Protein AF-0000000082343913 (afdb_homodimer)

pLDDT: mean 94.75, std 7.75, range [47.0, 98.94]

Sequence (534 aa):
MFIPPVHAETETAALLQFIHENSLGMLITGVKSSSHNFLQCTHAPFILDAASEPDTSDSPGRLRAHIAKQNPQVKGIIEALEQENSTGNVTQLDDEVLVVFNGKHDHYVTPKYYIETKPDTGKVVPTWNYSAVQVYGKLSLYYDSRTPEAAEFLAQQLHDLSQHTERSIMGYTGGDRAQPWKVADAPEKYIELMQRNIVGIEIRIDKIEGKHKMSQEMKTGDREGVVKGFERLGGETATAISALVKERGILHDEQKRRKKDEKDDKAMFIPPVHAETETAALLQFIHENSLGMLITGVKSSSHNFLQCTHAPFILDAASEPDTSDSPGRLRAHIAKQNPQVKGIIEALEQENSTGNVTQLDDEVLVVFNGKHDHYVTPKYYIETKPDTGKVVPTWNYSAVQVYGKLSLYYDSRTPEAAEFLAQQLHDLSQHTERSIMGYTGGDRAQPWKVADAPEKYIELMQRNIVGIEIRIDKIEGKHKMSQEMKTGDREGVVKGFERLGGETATAISALVKERGILHDEQKRRKKDEKDDKA

Structure (mmCIF, N/CA/C/O backbone):
data_AF-0000000082343913-model_v1
#
loop_
_entity.id
_entity.type
_entity.pdbx_description
1 polymer 'Transcriptional regulator'
#
loop_
_atom_site.group_PDB
_atom_site.id
_atom_site.type_symbol
_atom_site.label_atom_id
_atom_site.label_alt_id
_atom_site.label_comp_id
_atom_site.label_asym_id
_atom_site.label_entity_id
_atom_site.label_seq_id
_atom_site.pdbx_PDB_ins_code
_atom_site.Cartn_x
_atom_site.Cartn_y
_atom_site.Cartn_z
_atom_site.occupancy
_atom_site.B_iso_or_equiv
_atom_site.auth_seq_id
_atom_site.auth_comp_id
_atom_site.auth_asym_id
_atom_site.auth_atom_id
_atom_site.pdbx_PDB_model_num
ATOM 1 N N . MET A 1 1 ? 9.305 -8.836 2.453 1 92.5 1 MET A N 1
ATOM 2 C CA . MET A 1 1 ? 9.039 -8.914 1.02 1 92.5 1 MET A CA 1
ATOM 3 C C . MET A 1 1 ? 9.977 -9.914 0.346 1 92.5 1 MET A C 1
ATOM 5 O O . MET A 1 1 ? 11.164 -9.977 0.67 1 92.5 1 MET A O 1
ATOM 9 N N . PHE A 1 2 ? 9.469 -10.766 -0.495 1 95.75 2 PHE A N 1
ATOM 10 C CA . PHE A 1 2 ? 10.289 -11.656 -1.314 1 95.75 2 PHE A CA 1
ATOM 11 C C . PHE A 1 2 ? 10.875 -10.898 -2.502 1 95.75 2 PHE A C 1
ATOM 13 O O . PHE A 1 2 ? 10.148 -10.484 -3.402 1 95.75 2 PHE A O 1
ATOM 20 N N . ILE A 1 3 ? 12.258 -10.781 -2.48 1 97.5 3 ILE A N 1
ATOM 21 C CA . ILE A 1 3 ? 12.898 -10 -3.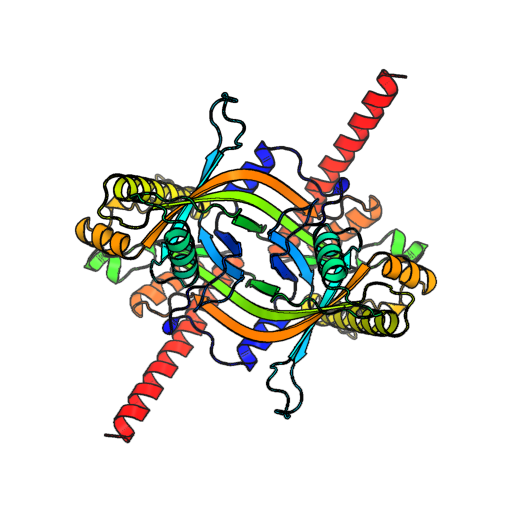539 1 97.5 3 ILE A CA 1
ATOM 22 C C . ILE A 1 3 ? 13.938 -10.859 -4.254 1 97.5 3 ILE A C 1
ATOM 24 O O . ILE A 1 3 ? 15.117 -10.852 -3.887 1 97.5 3 ILE A O 1
ATOM 28 N N . PRO A 1 4 ? 13.523 -11.523 -5.316 1 96.31 4 PRO A N 1
ATOM 29 C CA . PRO A 1 4 ? 14.555 -12.148 -6.145 1 96.31 4 PRO A CA 1
ATOM 30 C C . PRO A 1 4 ? 15.602 -11.148 -6.645 1 96.31 4 PRO A C 1
ATOM 32 O O . PRO A 1 4 ? 15.266 -9.992 -6.918 1 96.31 4 PRO A O 1
ATOM 35 N N . PRO A 1 5 ? 16.844 -11.578 -6.824 1 95.12 5 PRO A N 1
ATOM 36 C CA . PRO A 1 5 ? 17.891 -10.648 -7.242 1 95.12 5 PRO A CA 1
ATOM 37 C C . PRO A 1 5 ? 17.531 -9.875 -8.508 1 95.12 5 PRO A C 1
ATOM 39 O O . PRO A 1 5 ? 17.844 -8.68 -8.609 1 95.12 5 PRO A O 1
ATOM 42 N N . VAL A 1 6 ? 16.844 -10.477 -9.391 1 95.69 6 VAL A N 1
ATOM 43 C CA . VAL A 1 6 ? 16.516 -9.875 -10.68 1 95.69 6 VAL A CA 1
ATOM 44 C C . VAL A 1 6 ? 15.57 -8.695 -10.477 1 95.69 6 VAL A C 1
ATOM 46 O O . VAL A 1 6 ? 15.516 -7.785 -11.312 1 95.69 6 VAL A O 1
ATOM 49 N N . HIS A 1 7 ? 14.852 -8.656 -9.391 1 97.38 7 HIS A N 1
ATOM 50 C CA . HIS A 1 7 ? 13.867 -7.613 -9.125 1 97.38 7 HIS A CA 1
ATOM 51 C C . HIS A 1 7 ? 14.383 -6.621 -8.086 1 97.38 7 HIS A C 1
ATOM 53 O O . HIS A 1 7 ? 13.711 -5.629 -7.793 1 97.38 7 HIS A O 1
ATOM 59 N N . ALA A 1 8 ? 15.562 -6.848 -7.504 1 97.19 8 ALA A N 1
ATOM 60 C CA . ALA A 1 8 ? 16.094 -6.035 -6.41 1 97.19 8 ALA A CA 1
ATOM 61 C C . ALA A 1 8 ? 16.594 -4.691 -6.918 1 97.19 8 ALA A C 1
ATOM 63 O O . ALA A 1 8 ? 17.297 -4.629 -7.938 1 97.19 8 ALA A O 1
ATOM 64 N N . GLU A 1 9 ? 16.203 -3.641 -6.301 1 96.56 9 GLU A N 1
ATOM 65 C CA . GLU A 1 9 ? 16.875 -2.355 -6.465 1 96.56 9 GLU A CA 1
ATOM 66 C C . GLU A 1 9 ? 18.016 -2.199 -5.473 1 96.56 9 GLU A C 1
ATOM 68 O O . GLU A 1 9 ? 17.781 -2.041 -4.27 1 96.56 9 GLU A O 1
ATOM 73 N N . THR A 1 10 ? 19.219 -2.131 -5.977 1 91.94 10 THR A N 1
ATOM 74 C CA . THR A 1 10 ? 20.359 -2.18 -5.078 1 91.94 10 THR A CA 1
ATOM 75 C C . THR A 1 10 ? 21.031 -0.813 -4.984 1 91.94 10 THR A C 1
ATOM 77 O O . THR A 1 10 ? 21.953 -0.622 -4.184 1 91.94 10 THR A O 1
ATOM 80 N N . GLU A 1 11 ? 20.578 0.116 -5.793 1 92.31 11 GLU A N 1
ATOM 81 C CA . GLU A 1 11 ? 21.172 1.451 -5.762 1 92.31 11 GLU A CA 1
ATOM 82 C C . GLU A 1 11 ? 20.484 2.33 -4.719 1 92.31 11 GLU A C 1
ATOM 84 O O . GLU A 1 11 ? 19.312 2.674 -4.863 1 92.31 11 GLU A O 1
ATOM 89 N N . THR A 1 12 ? 21.25 2.775 -3.75 1 91.75 12 THR A N 1
ATOM 90 C CA . THR A 1 12 ? 20.703 3.576 -2.654 1 91.75 12 THR A CA 1
ATOM 91 C C . THR A 1 12 ? 20.031 4.84 -3.186 1 91.75 12 THR A C 1
ATOM 93 O O . THR A 1 12 ? 18.938 5.203 -2.748 1 91.75 12 THR A O 1
ATOM 96 N N . ALA A 1 13 ? 20.688 5.484 -4.148 1 92.88 13 ALA A N 1
ATOM 97 C CA . ALA A 1 13 ? 20.141 6.723 -4.707 1 92.88 13 ALA A CA 1
ATOM 98 C C . ALA A 1 13 ? 18.766 6.484 -5.328 1 92.88 13 ALA A C 1
ATOM 100 O O . ALA A 1 13 ? 17.875 7.316 -5.195 1 92.88 13 ALA A O 1
ATOM 101 N N . ALA A 1 14 ? 18.625 5.34 -5.996 1 95.06 14 ALA A N 1
ATOM 102 C CA . ALA A 1 14 ? 17.344 5 -6.625 1 95.06 14 ALA A CA 1
ATOM 103 C C . ALA A 1 14 ? 16.266 4.734 -5.578 1 95.06 14 ALA A C 1
ATOM 105 O O . ALA A 1 14 ? 15.109 5.102 -5.77 1 95.06 14 ALA A O 1
ATOM 106 N N . LEU A 1 15 ? 16.703 4.125 -4.484 1 96.62 15 LEU A N 1
ATOM 107 C CA . LEU A 1 15 ? 15.773 3.859 -3.393 1 96.62 15 LEU A CA 1
ATOM 108 C C . LEU A 1 15 ? 15.281 5.16 -2.771 1 96.62 15 LEU A C 1
ATOM 110 O O . LEU A 1 15 ? 14.078 5.328 -2.539 1 96.62 15 LEU A O 1
ATOM 114 N N . LEU A 1 16 ? 16.141 6.047 -2.52 1 95 16 LEU A N 1
ATOM 115 C CA . LEU A 1 16 ? 15.797 7.324 -1.908 1 95 16 LEU A CA 1
ATOM 116 C C . LEU A 1 16 ? 14.93 8.156 -2.842 1 95 16 LEU A C 1
ATOM 118 O O . LEU A 1 16 ? 13.961 8.789 -2.4 1 95 16 LEU A O 1
ATOM 122 N N . GLN A 1 17 ? 15.258 8.141 -4.141 1 96.06 17 GLN A N 1
ATOM 123 C CA . GLN A 1 17 ? 14.461 8.859 -5.129 1 96.06 17 GLN A CA 1
ATOM 124 C C . GLN A 1 17 ? 13.047 8.297 -5.207 1 96.06 17 GLN A C 1
ATOM 126 O O . GLN A 1 17 ? 12.078 9.047 -5.367 1 96.06 17 GLN A O 1
ATOM 131 N N . PHE A 1 18 ? 12.969 7 -5.125 1 97.75 18 PHE A N 1
ATOM 132 C CA . PHE A 1 18 ? 11.664 6.34 -5.129 1 97.75 18 PHE A CA 1
ATOM 133 C C . PHE A 1 18 ? 10.797 6.855 -3.986 1 97.75 18 PHE A C 1
ATOM 135 O O . PHE A 1 18 ? 9.625 7.184 -4.191 1 97.75 18 PHE A O 1
ATOM 142 N N . ILE A 1 19 ? 11.32 6.957 -2.775 1 97.81 19 ILE A N 1
ATOM 143 C CA . ILE A 1 19 ? 10.594 7.43 -1.604 1 97.81 19 ILE A CA 1
ATOM 144 C C . ILE A 1 19 ? 10.172 8.883 -1.812 1 97.81 19 ILE A C 1
ATOM 146 O O . ILE A 1 19 ? 9.039 9.258 -1.513 1 97.81 19 ILE A O 1
ATOM 150 N N . HIS A 1 20 ? 11.07 9.633 -2.379 1 96.69 20 HIS A N 1
ATOM 151 C CA . HIS A 1 20 ? 10.797 11.047 -2.641 1 96.69 20 HIS A CA 1
ATOM 152 C C . HIS A 1 20 ? 9.609 11.203 -3.584 1 96.69 20 HIS A C 1
ATOM 154 O O . HIS A 1 20 ? 8.789 12.109 -3.404 1 96.69 20 HIS A O 1
ATOM 160 N N . GLU A 1 21 ? 9.508 10.32 -4.523 1 97 21 GLU A N 1
ATOM 161 C CA . GLU A 1 21 ? 8.477 10.414 -5.551 1 97 21 GLU A CA 1
ATOM 162 C C . GLU A 1 21 ? 7.168 9.789 -5.078 1 97 21 GLU A C 1
ATOM 164 O O . GLU A 1 21 ? 6.113 10.023 -5.676 1 97 21 GLU A O 1
ATOM 169 N N . ASN A 1 22 ? 7.238 8.945 -4.113 1 97.62 22 ASN A N 1
ATOM 170 C CA . ASN A 1 22 ? 6.086 8.258 -3.547 1 97.62 22 ASN A CA 1
ATOM 171 C C . ASN A 1 22 ? 5.965 8.5 -2.045 1 97.62 22 ASN A C 1
ATOM 173 O O . ASN A 1 22 ? 6.055 7.562 -1.251 1 97.62 22 ASN A O 1
ATOM 177 N N . SER A 1 23 ? 5.543 9.695 -1.65 1 97.44 23 SER A N 1
ATOM 178 C CA . SER A 1 23 ? 5.754 10.172 -0.288 1 97.44 23 SER A CA 1
ATOM 179 C C . SER A 1 23 ? 4.648 9.688 0.646 1 97.44 23 SER A C 1
ATOM 181 O O . SER A 1 23 ? 4.789 9.758 1.869 1 97.44 23 SER A O 1
ATOM 183 N N . LEU A 1 24 ? 3.451 9.32 0.045 1 98.69 24 LEU A N 1
ATOM 184 C CA . LEU A 1 24 ? 2.416 8.75 0.904 1 98.69 24 LEU A CA 1
ATOM 185 C C . LEU A 1 24 ? 2.783 7.336 1.335 1 98.69 24 LEU A C 1
ATOM 187 O O . LEU A 1 24 ? 2.451 6.367 0.646 1 98.69 24 LEU A O 1
ATOM 191 N N . GLY A 1 25 ? 3.416 7.223 2.502 1 98.75 25 GLY A N 1
ATOM 192 C CA . GLY A 1 25 ? 3.84 5.934 3.029 1 98.75 25 GLY A CA 1
ATOM 193 C C . GLY A 1 25 ? 2.818 5.305 3.957 1 98.75 25 GLY A C 1
ATOM 194 O O . GLY A 1 25 ? 1.794 5.914 4.266 1 98.75 25 GLY A O 1
ATOM 195 N N . MET A 1 26 ? 3.051 4.066 4.305 1 98.88 26 MET A N 1
ATOM 196 C CA . MET A 1 26 ? 2.254 3.34 5.289 1 98.88 26 MET A CA 1
ATOM 197 C C . MET A 1 26 ? 3.104 2.941 6.492 1 98.88 26 MET A C 1
ATOM 199 O O . MET A 1 26 ? 4.004 2.107 6.375 1 98.88 26 MET A O 1
ATOM 203 N N . LEU A 1 27 ? 2.824 3.572 7.59 1 98.94 27 LEU A N 1
ATOM 204 C CA . LEU A 1 27 ? 3.498 3.229 8.836 1 98.94 27 LEU A CA 1
ATOM 205 C C . LEU A 1 27 ? 2.869 1.994 9.477 1 98.94 27 LEU A C 1
ATOM 207 O O . LEU A 1 27 ? 1.675 1.986 9.773 1 98.94 27 LEU A O 1
ATOM 211 N N . ILE A 1 28 ? 3.678 0.964 9.68 1 98.88 28 ILE A N 1
ATOM 212 C CA . ILE A 1 28 ? 3.205 -0.295 10.242 1 98.88 28 ILE A CA 1
ATOM 213 C C . ILE A 1 28 ? 3.902 -0.557 11.57 1 98.88 28 ILE A C 1
ATOM 215 O O . ILE A 1 28 ? 5.129 -0.449 11.672 1 98.88 28 ILE A O 1
ATOM 219 N N . THR A 1 29 ? 3.133 -0.852 12.602 1 98.38 29 THR A N 1
ATOM 220 C CA . THR A 1 29 ? 3.66 -1.23 13.906 1 98.38 29 THR A CA 1
ATOM 221 C C . THR A 1 29 ? 3.014 -2.523 14.398 1 98.38 29 THR A C 1
ATOM 223 O O . THR A 1 29 ? 1.892 -2.85 14.008 1 98.38 29 THR A O 1
ATOM 226 N N . GLY A 1 30 ? 3.742 -3.352 15.094 1 97.06 30 GLY A N 1
ATOM 227 C CA . GLY A 1 30 ? 3.25 -4.465 15.883 1 97.06 30 GLY A CA 1
ATOM 228 C C . GLY A 1 30 ? 3.447 -4.273 17.375 1 97.06 30 GLY A C 1
ATOM 229 O O . GLY A 1 30 ? 4.426 -4.758 17.938 1 97.06 30 GLY A O 1
ATOM 230 N N . VAL A 1 31 ? 2.471 -3.543 17.953 1 94.88 31 VAL A N 1
ATOM 231 C CA . VAL A 1 31 ? 2.58 -3.201 19.375 1 94.88 31 VAL A CA 1
ATOM 232 C C . VAL A 1 31 ? 1.372 -3.744 20.125 1 94.88 31 VAL A C 1
ATOM 234 O O . VAL A 1 31 ? 0.226 -3.494 19.75 1 94.88 31 VAL A O 1
ATOM 237 N N . LYS A 1 32 ? 1.669 -4.504 21.219 1 91.25 32 LYS A N 1
ATOM 238 C CA . LYS A 1 32 ? 0.567 -5.012 22.031 1 91.25 32 LYS A CA 1
ATOM 239 C C . LYS A 1 32 ? -0.164 -3.877 22.734 1 91.25 32 LYS A C 1
ATOM 241 O O . LYS A 1 32 ? 0.465 -2.938 23.234 1 91.25 32 LYS A O 1
ATOM 246 N N . SER A 1 33 ? -1.427 -3.934 22.656 1 92.38 33 SER A N 1
ATOM 247 C CA . SER A 1 33 ? -2.299 -2.936 23.266 1 92.38 33 SER A CA 1
ATOM 248 C C . SER A 1 33 ? -3.551 -3.58 23.844 1 92.38 33 SER A C 1
ATOM 250 O O . SER A 1 33 ? -4.062 -4.559 23.312 1 92.38 33 SER A O 1
ATOM 252 N N . SER A 1 34 ? -4.074 -2.998 24.984 1 91.19 34 SER A N 1
ATOM 253 C CA . SER A 1 34 ? -5.281 -3.51 25.625 1 91.19 34 SER A CA 1
ATOM 254 C C . SER A 1 34 ? -6.535 -3.068 24.875 1 91.19 34 SER A C 1
ATOM 256 O O . SER A 1 34 ? -7.602 -3.662 25.031 1 91.19 34 SER A O 1
ATOM 258 N N . SER A 1 35 ? -6.438 -2.098 24 1 91.12 35 SER A N 1
ATOM 259 C CA . SER A 1 35 ? -7.652 -1.483 23.469 1 91.12 35 SER A CA 1
ATOM 260 C C . SER A 1 35 ? -7.617 -1.424 21.953 1 91.12 35 SER A C 1
ATOM 262 O O . SER A 1 35 ? -8.609 -1.068 21.312 1 91.12 35 SER A O 1
ATOM 264 N N . HIS A 1 36 ? -6.473 -1.763 21.375 1 92.19 36 HIS A N 1
ATOM 265 C CA . HIS A 1 36 ? -6.352 -1.651 19.922 1 92.19 36 HIS A CA 1
ATOM 266 C C . HIS A 1 36 ? -5.727 -2.906 19.328 1 92.19 36 HIS A C 1
ATOM 268 O O . HIS A 1 36 ? -5.125 -3.707 20.031 1 92.19 36 HIS A O 1
ATOM 274 N N . ASN A 1 37 ? -5.93 -3.033 18.031 1 94.81 37 ASN A N 1
ATOM 275 C CA . ASN A 1 37 ? -5.34 -4.176 17.344 1 94.81 37 ASN A CA 1
ATOM 276 C C . ASN A 1 37 ? -3.818 -4.18 17.469 1 94.81 37 ASN A C 1
ATOM 278 O O . ASN A 1 37 ? -3.191 -3.119 17.516 1 94.81 37 ASN A O 1
ATOM 282 N N . PHE A 1 38 ? -3.283 -5.359 17.484 1 95.81 38 PHE A N 1
ATOM 283 C CA . PHE A 1 38 ? -1.845 -5.578 17.594 1 95.81 38 PHE A CA 1
ATOM 284 C C . PHE A 1 38 ? -1.117 -4.961 16.406 1 95.81 38 PHE A C 1
ATOM 286 O O . PHE A 1 38 ? -0.152 -4.215 16.578 1 95.81 38 PHE A O 1
ATOM 293 N N . LEU A 1 39 ? -1.584 -5.316 15.219 1 98.12 39 LEU A N 1
ATOM 294 C CA . LEU A 1 39 ? -1.046 -4.711 14.008 1 98.12 39 LEU A CA 1
ATOM 295 C C . LEU A 1 39 ? -1.814 -3.443 13.641 1 98.12 39 LEU A C 1
ATOM 297 O O . LEU A 1 39 ? -3.047 -3.439 13.641 1 98.12 39 LEU A O 1
ATOM 301 N N . GLN A 1 40 ? -1.058 -2.367 13.461 1 98.31 40 GLN A N 1
ATOM 302 C CA . GLN A 1 40 ? -1.666 -1.13 12.984 1 98.31 40 GLN A CA 1
ATOM 303 C C . GLN A 1 40 ? -0.93 -0.594 11.758 1 98.31 40 GLN A C 1
ATOM 305 O O . GLN A 1 40 ? 0.284 -0.765 11.633 1 98.31 40 GLN A O 1
ATOM 310 N N . CYS A 1 41 ? -1.662 -0.008 10.828 1 98.75 41 CYS A N 1
ATOM 311 C CA . CYS A 1 41 ? -1.133 0.594 9.609 1 98.75 41 CYS A CA 1
ATOM 312 C C . CYS A 1 41 ? -1.792 1.94 9.336 1 98.75 41 CYS A C 1
ATOM 314 O O . CYS A 1 41 ? -3.02 2.035 9.281 1 98.75 41 CYS A O 1
ATOM 316 N N . THR A 1 42 ? -0.983 2.994 9.203 1 98.81 42 THR A N 1
ATOM 317 C CA . THR A 1 42 ? -1.505 4.332 8.938 1 98.81 42 THR A CA 1
ATOM 318 C C . THR A 1 42 ? -0.819 4.953 7.727 1 98.81 42 THR A C 1
ATOM 320 O O . THR A 1 42 ? 0.41 4.965 7.641 1 98.81 42 THR A O 1
ATOM 323 N N . HIS A 1 43 ? -1.681 5.406 6.754 1 98.81 43 HIS A N 1
ATOM 324 C CA . HIS A 1 43 ? -1.152 6.195 5.648 1 98.81 43 HIS A CA 1
ATOM 325 C C . HIS A 1 43 ? -0.74 7.59 6.109 1 98.81 43 HIS A C 1
ATOM 327 O O . HIS A 1 43 ? -1.508 8.273 6.789 1 98.81 43 HIS A O 1
ATOM 333 N N . ALA A 1 44 ? 0.438 8.023 5.785 1 98.69 44 ALA A N 1
ATOM 334 C CA . ALA A 1 44 ? 0.927 9.359 6.086 1 98.69 44 ALA A CA 1
ATOM 335 C C . ALA A 1 44 ? 1.984 9.797 5.078 1 98.69 44 ALA A C 1
ATOM 337 O O . ALA A 1 44 ? 2.775 8.984 4.605 1 98.69 44 ALA A O 1
ATOM 338 N N . PRO A 1 45 ? 1.999 11.07 4.715 1 98.69 45 PRO A N 1
ATOM 339 C CA . PRO A 1 45 ? 3.115 11.555 3.904 1 98.69 45 PRO A CA 1
ATOM 340 C C . PRO A 1 45 ? 4.414 11.672 4.699 1 98.69 45 PRO A C 1
ATOM 342 O O . PRO A 1 45 ? 4.414 12.188 5.82 1 98.69 45 PRO A O 1
ATOM 345 N N . PHE A 1 46 ? 5.484 11.188 4.082 1 98.81 46 PHE A N 1
ATOM 346 C CA . PHE A 1 46 ? 6.793 11.211 4.727 1 98.81 46 PHE A CA 1
ATOM 347 C C . PHE A 1 46 ? 7.754 12.117 3.963 1 98.81 46 PHE A C 1
ATOM 349 O O . PHE A 1 46 ? 7.641 12.266 2.746 1 98.81 46 PHE A O 1
ATOM 356 N N . ILE A 1 47 ? 8.656 12.68 4.695 1 97.62 47 ILE A N 1
ATOM 357 C CA . ILE A 1 47 ? 9.844 13.289 4.109 1 97.62 47 ILE A CA 1
ATOM 358 C C . ILE A 1 47 ? 11.086 12.484 4.512 1 97.62 47 ILE A C 1
ATOM 360 O O . ILE A 1 47 ? 11.172 11.984 5.637 1 97.62 47 ILE A O 1
ATOM 364 N N . LEU A 1 48 ? 11.93 12.352 3.559 1 96.5 48 LEU A N 1
ATOM 365 C CA . LEU A 1 48 ? 13.172 11.609 3.762 1 96.5 48 LEU A CA 1
ATOM 366 C C . LEU A 1 48 ? 14.359 12.555 3.883 1 96.5 48 LEU A C 1
ATOM 368 O O . LEU A 1 48 ? 14.555 13.422 3.029 1 96.5 48 LEU A O 1
ATOM 372 N N . ASP A 1 49 ? 15.031 12.492 5.031 1 94.88 49 ASP A N 1
ATOM 373 C CA . ASP A 1 49 ? 16.344 13.125 5.195 1 94.88 49 ASP A CA 1
ATOM 374 C C . ASP A 1 49 ? 17.469 12.133 4.922 1 94.88 49 ASP A C 1
ATOM 376 O O . ASP A 1 49 ? 17.781 11.289 5.77 1 94.88 49 ASP A O 1
ATOM 380 N N . ALA A 1 50 ? 18.062 12.32 3.75 1 88.56 50 ALA A N 1
ATOM 381 C CA . ALA A 1 50 ? 19.141 11.398 3.408 1 88.56 50 ALA A CA 1
ATOM 382 C C . ALA A 1 50 ? 20.391 11.688 4.238 1 88.56 50 ALA A C 1
ATOM 384 O O . ALA A 1 50 ? 20.641 12.836 4.609 1 88.56 50 ALA A O 1
ATOM 385 N N . ALA A 1 51 ? 21.125 10.656 4.547 1 79.81 51 ALA A N 1
ATOM 386 C CA . ALA A 1 51 ? 22.359 10.852 5.297 1 79.81 51 ALA A CA 1
ATOM 387 C C . ALA A 1 51 ? 23.359 11.664 4.488 1 79.81 51 ALA A C 1
ATOM 389 O O . ALA A 1 51 ? 23.469 11.5 3.273 1 79.81 51 ALA A O 1
ATOM 390 N N . SER A 1 52 ? 23.625 13.078 4.82 1 64 52 SER A N 1
ATOM 391 C CA . SER A 1 52 ? 24.578 13.922 4.102 1 64 52 SER A CA 1
ATOM 392 C C . SER A 1 52 ? 25.891 13.18 3.846 1 64 52 SER A C 1
ATOM 394 O O . SER A 1 52 ? 26.438 13.258 2.75 1 64 52 SER A O 1
ATOM 396 N N . GLU A 1 53 ? 26.812 13.078 4.855 1 55.5 53 GLU A N 1
ATOM 397 C CA . GLU A 1 53 ? 28.156 12.523 4.738 1 55.5 53 GLU A CA 1
ATOM 398 C C . GLU A 1 53 ? 28.172 11.047 5.117 1 55.5 53 GLU A C 1
ATOM 400 O O . GLU A 1 53 ? 27.391 10.609 5.965 1 55.5 53 GLU A O 1
ATOM 405 N N . PRO A 1 54 ? 28.641 10.281 3.992 1 51.53 54 PRO A N 1
ATOM 406 C CA . PRO A 1 54 ? 28.938 8.945 4.508 1 51.53 54 PRO A CA 1
ATOM 407 C C . PRO A 1 54 ? 29.312 8.953 5.988 1 51.53 54 PRO A C 1
ATOM 409 O O . PRO A 1 54 ? 29.953 8.016 6.477 1 51.53 54 PRO A O 1
ATOM 412 N N . ASP A 1 55 ? 28.984 10.047 6.562 1 47 55 ASP A N 1
ATOM 413 C CA . ASP A 1 55 ? 29.547 10.062 7.906 1 47 55 ASP A CA 1
ATOM 414 C C . ASP A 1 55 ? 29.234 8.758 8.648 1 47 55 ASP A C 1
ATOM 416 O O . ASP A 1 55 ? 28.406 7.973 8.195 1 47 55 ASP A O 1
ATOM 420 N N . THR A 1 56 ? 29.859 8.742 9.953 1 51.56 56 THR A N 1
ATOM 421 C CA . THR A 1 56 ? 30.062 7.668 10.922 1 51.56 56 THR A CA 1
ATOM 422 C C . THR A 1 56 ? 28.719 7.039 11.305 1 51.56 56 THR A C 1
ATOM 424 O O . THR A 1 56 ? 28.688 6.07 12.062 1 51.56 56 THR A O 1
ATOM 427 N N . SER A 1 57 ? 27.641 7.707 10.852 1 58.5 57 SER A N 1
ATOM 428 C CA . SER A 1 57 ? 26.453 6.992 11.312 1 58.5 57 SER A CA 1
ATOM 429 C C . SER A 1 57 ? 26.062 5.883 10.344 1 58.5 57 SER A C 1
ATOM 431 O O . SER A 1 57 ? 26.172 6.047 9.125 1 58.5 57 SER A O 1
ATOM 433 N N . ASP A 1 58 ? 26 4.715 10.703 1 65.44 58 ASP A N 1
ATOM 434 C CA . ASP A 1 58 ? 25.656 3.477 10.008 1 65.44 58 ASP A CA 1
ATOM 435 C C . ASP A 1 58 ? 24.219 3.506 9.5 1 65.44 58 ASP A C 1
ATOM 437 O O . ASP A 1 58 ? 23.75 2.547 8.883 1 65.44 58 ASP A O 1
ATOM 441 N N . SER A 1 59 ? 23.562 4.852 9.641 1 76.62 59 SER A N 1
ATOM 442 C CA . SER A 1 59 ? 22.172 4.867 9.172 1 76.62 59 SER A CA 1
ATOM 443 C C . SER A 1 59 ? 22.047 5.559 7.824 1 76.62 59 SER A C 1
ATOM 445 O O . SER A 1 59 ? 22.688 6.594 7.59 1 76.62 59 SER A O 1
ATOM 447 N N . PRO A 1 60 ? 21.203 5.059 6.934 1 82.62 60 PRO A N 1
ATOM 448 C CA . PRO A 1 60 ? 20.984 5.676 5.625 1 82.62 60 PRO A CA 1
ATOM 449 C C . PRO A 1 60 ? 20.25 7.008 5.719 1 82.62 60 PRO A C 1
ATOM 451 O O . PRO A 1 60 ? 20.188 7.758 4.742 1 82.62 60 PRO A O 1
ATOM 454 N N . GLY A 1 61 ? 19.703 7.309 6.867 1 92.62 61 GLY A N 1
ATOM 455 C CA . GLY A 1 61 ? 18.938 8.531 7.008 1 92.62 61 GLY A CA 1
ATOM 456 C C . GLY A 1 61 ? 17.75 8.391 7.949 1 92.62 61 GLY A C 1
ATOM 457 O O . GLY A 1 61 ? 17.75 7.531 8.828 1 92.62 61 GLY A O 1
ATOM 458 N N . ARG A 1 62 ? 16.844 9.359 7.848 1 96.44 62 ARG A N 1
ATOM 459 C CA . ARG A 1 62 ? 15.656 9.273 8.68 1 96.44 62 ARG A CA 1
ATOM 460 C C . ARG A 1 62 ? 14.406 9.695 7.902 1 96.44 62 ARG A C 1
ATOM 462 O O . ARG A 1 62 ? 14.5 10.469 6.949 1 96.44 62 ARG A O 1
ATOM 469 N N . LEU A 1 63 ? 13.32 9.125 8.305 1 98.5 63 LEU A N 1
ATOM 470 C CA . LEU A 1 63 ? 11.992 9.516 7.836 1 98.5 63 LEU A CA 1
ATOM 471 C C . LEU A 1 63 ? 11.281 10.383 8.867 1 98.5 63 LEU A C 1
ATOM 473 O O . LEU A 1 63 ? 11.375 10.117 10.07 1 98.5 63 LEU A O 1
ATOM 477 N N . ARG A 1 64 ? 10.586 11.438 8.383 1 98.88 64 ARG A N 1
ATOM 478 C CA . ARG A 1 64 ? 9.773 12.289 9.25 1 98.88 64 ARG A CA 1
ATOM 479 C C . ARG A 1 64 ? 8.336 12.359 8.75 1 98.88 64 ARG A C 1
ATOM 481 O O . ARG A 1 64 ? 8.094 12.43 7.539 1 98.88 64 ARG A O 1
ATOM 488 N N . ALA A 1 65 ? 7.414 12.32 9.656 1 98.88 65 ALA A N 1
ATOM 489 C CA . ALA A 1 65 ? 5.984 12.445 9.383 1 98.88 65 ALA A CA 1
ATOM 490 C C . ALA A 1 65 ? 5.23 12.953 10.609 1 98.88 65 ALA A C 1
ATOM 492 O O . ALA A 1 65 ? 5.84 13.273 11.633 1 98.88 65 ALA A O 1
ATOM 493 N N . HIS A 1 66 ? 3.973 13.188 10.469 1 98.88 66 HIS A N 1
ATOM 494 C CA . HIS A 1 66 ? 3.059 13.414 11.586 1 98.88 66 HIS A CA 1
ATOM 495 C C . HIS A 1 66 ? 1.731 12.695 11.359 1 98.88 66 HIS A C 1
ATOM 497 O O . HIS A 1 66 ? 1.335 12.453 10.219 1 98.88 66 HIS A O 1
ATOM 503 N N . ILE A 1 67 ? 1.131 12.266 12.406 1 98.62 67 ILE A N 1
ATOM 504 C CA . ILE A 1 67 ? -0.194 11.656 12.359 1 98.62 67 ILE A CA 1
ATOM 505 C C . ILE A 1 67 ? -1.048 12.195 13.508 1 98.62 67 ILE A C 1
ATOM 507 O O . ILE A 1 67 ? -0.538 12.859 14.414 1 98.62 67 ILE A O 1
ATOM 511 N N . ALA A 1 68 ? -2.334 11.953 13.383 1 98.31 68 ALA A N 1
ATOM 512 C CA . ALA A 1 68 ? -3.277 12.461 14.375 1 98.31 68 ALA A CA 1
ATOM 513 C C . ALA A 1 68 ? -2.994 11.875 15.758 1 98.31 68 ALA A C 1
ATOM 515 O O . ALA A 1 68 ? -2.742 10.672 15.883 1 98.31 68 ALA A O 1
ATOM 516 N N . LYS A 1 69 ? -3.062 12.742 16.719 1 96.94 69 LYS A N 1
ATOM 517 C CA . LYS A 1 69 ? -2.873 12.32 18.109 1 96.94 69 LYS A CA 1
ATOM 518 C C . LYS A 1 69 ? -3.906 11.273 18.516 1 96.94 69 LYS A C 1
ATOM 520 O O . LYS A 1 69 ? -3.613 10.375 19.297 1 96.94 69 LYS A O 1
ATOM 525 N N . GLN A 1 70 ? -5.094 11.312 17.969 1 96.56 70 GLN A N 1
ATOM 526 C CA . GLN A 1 70 ? -6.195 10.422 18.312 1 96.56 70 GLN A CA 1
ATOM 527 C C . GLN A 1 70 ? -6.102 9.109 17.547 1 96.56 70 GLN A C 1
ATOM 529 O O . GLN A 1 70 ? -6.922 8.211 17.734 1 96.56 70 GLN A O 1
ATOM 534 N N . ASN A 1 71 ? -5.105 8.992 16.734 1 97.94 71 ASN A N 1
ATOM 535 C CA . ASN A 1 71 ? -4.895 7.766 15.977 1 97.94 71 ASN A CA 1
ATOM 536 C C . ASN A 1 71 ? -4.684 6.566 16.891 1 97.94 71 ASN A C 1
ATOM 538 O O . ASN A 1 71 ? -3.818 6.594 17.766 1 97.94 71 ASN A O 1
ATOM 542 N N . PRO A 1 72 ? -5.496 5.469 16.672 1 97.62 72 PRO A N 1
ATOM 543 C CA . PRO A 1 72 ? -5.309 4.266 17.484 1 97.62 72 PRO A CA 1
ATOM 544 C C . PRO A 1 72 ? -3.859 3.781 17.5 1 97.62 72 PRO A C 1
ATOM 546 O O . PRO A 1 72 ? -3.395 3.225 18.5 1 97.62 72 PRO A O 1
ATOM 549 N N . GLN A 1 73 ? -3.166 3.969 16.469 1 97.81 73 GLN A N 1
ATOM 550 C CA . GLN A 1 73 ? -1.768 3.561 16.391 1 97.81 73 GLN A CA 1
ATOM 551 C C . GLN A 1 73 ? -0.911 4.336 17.391 1 97.81 73 GLN A C 1
ATOM 553 O O . GLN A 1 73 ? -0.034 3.762 18.031 1 97.81 73 GLN A O 1
ATOM 558 N N . VAL A 1 74 ? -1.157 5.629 17.484 1 96.88 74 VAL A N 1
ATOM 559 C CA . VAL A 1 74 ? -0.458 6.461 18.453 1 96.88 74 VAL A CA 1
ATOM 560 C C . VAL A 1 74 ? -0.788 5.996 19.875 1 96.88 74 VAL A C 1
ATOM 562 O O . VAL A 1 74 ? 0.102 5.887 20.719 1 96.88 74 VAL A O 1
ATOM 565 N N . LYS A 1 75 ? -2.031 5.688 20.094 1 95.25 75 LYS A N 1
ATOM 566 C CA . LYS A 1 75 ? -2.451 5.215 21.406 1 95.25 75 LYS A CA 1
ATOM 567 C C . LYS A 1 75 ? -1.736 3.922 21.781 1 95.25 75 LYS A C 1
ATOM 569 O O . LYS A 1 75 ? -1.296 3.756 22.922 1 95.25 75 LYS A O 1
ATOM 574 N N . GLY A 1 76 ? -1.684 3 20.844 1 94.88 76 GLY A N 1
ATOM 575 C CA . GLY A 1 76 ? -0.94 1.773 21.078 1 94.88 76 GLY A CA 1
ATOM 576 C C . GLY A 1 76 ? 0.526 2.014 21.375 1 94.88 76 GLY A C 1
ATOM 577 O O . GLY A 1 76 ? 1.09 1.386 22.281 1 94.88 76 GLY A O 1
ATOM 578 N N . ILE A 1 77 ? 1.148 2.939 20.656 1 95.25 77 ILE A N 1
ATOM 579 C CA . ILE A 1 77 ? 2.557 3.271 20.859 1 95.25 77 ILE A CA 1
ATOM 580 C C . ILE A 1 77 ? 2.764 3.859 22.25 1 95.25 77 ILE A C 1
ATOM 582 O O . ILE A 1 77 ? 3.688 3.467 22.969 1 95.25 77 ILE A O 1
ATOM 586 N N . ILE A 1 78 ? 1.883 4.766 22.609 1 93.75 78 ILE A N 1
ATOM 587 C CA . ILE A 1 78 ? 1.982 5.422 23.906 1 93.75 78 ILE A CA 1
ATOM 588 C C . ILE A 1 78 ? 1.863 4.383 25.016 1 93.75 78 ILE A C 1
ATOM 590 O O . ILE A 1 78 ? 2.621 4.414 25.984 1 93.75 78 ILE A O 1
ATOM 594 N N . GLU A 1 79 ? 0.905 3.508 24.875 1 93.12 79 GLU A N 1
ATOM 595 C CA . GLU A 1 79 ? 0.74 2.445 25.859 1 93.12 79 GLU A CA 1
ATOM 596 C C . GLU A 1 79 ? 2.016 1.62 26 1 93.12 79 GLU A C 1
ATOM 598 O O . GLU A 1 79 ? 2.436 1.303 27.109 1 93.12 79 GLU A O 1
ATOM 603 N N . ALA A 1 80 ? 2.59 1.279 24.938 1 91.44 80 ALA A N 1
ATOM 604 C CA . ALA A 1 80 ? 3.828 0.503 24.953 1 91.44 80 ALA A CA 1
ATOM 605 C C . ALA A 1 80 ? 4.953 1.278 25.625 1 91.44 80 ALA A C 1
ATOM 607 O O . ALA A 1 80 ? 5.727 0.711 26.406 1 91.44 80 ALA A O 1
ATOM 608 N N . LEU A 1 81 ? 5.039 2.541 25.312 1 90.88 81 LEU A N 1
ATOM 609 C CA . LEU A 1 81 ? 6.086 3.387 25.875 1 90.88 81 LEU A CA 1
ATOM 610 C C . LEU A 1 81 ? 5.906 3.545 27.375 1 90.88 81 LEU A C 1
ATOM 612 O O . LEU A 1 81 ? 6.891 3.619 28.125 1 90.88 81 LEU A O 1
ATOM 616 N N . GLU A 1 82 ? 4.68 3.633 27.812 1 89.19 82 GLU A N 1
ATOM 617 C CA . GLU A 1 82 ? 4.398 3.721 29.25 1 89.19 82 GLU A CA 1
ATOM 618 C C . GLU A 1 82 ? 4.84 2.453 29.969 1 89.19 82 GLU A C 1
ATOM 620 O O . GLU A 1 82 ? 5.359 2.52 31.094 1 89.19 82 GLU A O 1
ATOM 625 N N . GLN A 1 83 ? 4.633 1.37 29.375 1 85.81 83 GLN A N 1
ATOM 626 C CA . GLN A 1 83 ? 5.031 0.091 29.953 1 85.81 83 GLN A CA 1
ATOM 627 C C . GLN A 1 83 ? 6.551 -0.017 30.062 1 85.81 83 GLN A C 1
ATOM 629 O O . GLN A 1 83 ? 7.066 -0.695 30.953 1 85.81 83 GLN A O 1
ATOM 634 N N . GLU A 1 84 ? 7.188 0.67 29.188 1 82.81 84 GLU A N 1
ATOM 635 C CA . GLU A 1 84 ? 8.648 0.657 29.172 1 82.81 84 GLU A CA 1
ATOM 636 C C . GLU A 1 84 ? 9.219 1.737 30.078 1 82.81 84 GLU A C 1
ATOM 638 O O . GLU A 1 84 ? 10.438 1.9 30.172 1 82.81 84 GLU A O 1
ATOM 643 N N . ASN A 1 85 ? 8.398 2.441 30.828 1 81.75 85 ASN A N 1
ATOM 644 C CA . ASN A 1 85 ? 8.773 3.541 31.703 1 81.75 85 ASN A CA 1
ATOM 645 C C . ASN A 1 85 ? 9.633 4.578 30.984 1 81.75 85 ASN A C 1
ATOM 647 O O . ASN A 1 85 ? 10.617 5.07 31.531 1 81.75 85 ASN A O 1
ATOM 651 N N . SER A 1 86 ? 9.367 4.633 29.75 1 73.88 86 SER A N 1
ATOM 652 C CA . SER A 1 86 ? 10.047 5.668 28.969 1 73.88 86 SER A CA 1
ATOM 653 C C . SER A 1 86 ? 9.617 7.059 29.422 1 73.88 86 SER A C 1
ATOM 655 O O . SER A 1 86 ? 8.422 7.352 29.484 1 73.88 86 SER A O 1
ATOM 657 N N . THR A 1 87 ? 10.703 7.832 29.938 1 73.88 87 THR A N 1
ATOM 658 C CA . THR A 1 87 ? 10.469 9.18 30.453 1 73.88 87 THR A CA 1
ATOM 659 C C . THR A 1 87 ? 11.109 10.227 29.547 1 73.88 87 THR A C 1
ATOM 661 O O . THR A 1 87 ? 12.016 9.906 28.766 1 73.88 87 THR A O 1
ATOM 664 N N . GLY A 1 88 ? 10.352 11.148 29.016 1 78.12 88 GLY A N 1
ATOM 665 C CA . GLY A 1 88 ? 10.906 12.219 28.203 1 78.12 88 GLY A CA 1
ATOM 666 C C . GLY A 1 88 ? 9.898 12.828 27.25 1 78.12 88 GLY A C 1
ATOM 667 O O . GLY A 1 88 ? 8.805 12.273 27.047 1 78.12 88 GLY A O 1
ATOM 668 N N . ASN A 1 89 ? 10.359 13.891 26.734 1 84.44 89 ASN A N 1
ATOM 669 C CA . ASN A 1 89 ? 9.508 14.602 25.781 1 84.44 89 ASN A CA 1
ATOM 670 C C . ASN A 1 89 ? 9.492 13.914 24.422 1 84.44 89 ASN A C 1
ATOM 672 O O . ASN A 1 89 ? 8.508 14 23.688 1 84.44 89 ASN A O 1
ATOM 676 N N . VAL A 1 90 ? 10.617 13.312 24.172 1 90.94 90 VAL A N 1
ATOM 677 C CA . VAL A 1 90 ? 10.781 12.469 23 1 90.94 90 VAL A CA 1
ATOM 678 C C . VAL A 1 90 ? 11.055 11.023 23.422 1 90.94 90 VAL A C 1
ATOM 680 O O . VAL A 1 90 ? 12.016 10.766 24.156 1 90.94 90 VAL A O 1
ATOM 683 N N . THR A 1 91 ? 10.211 10.156 23 1 93.38 91 THR A N 1
ATOM 684 C CA . THR A 1 91 ? 10.359 8.781 23.453 1 93.38 91 THR A CA 1
ATOM 685 C C . THR A 1 91 ? 10.5 7.836 22.266 1 93.38 91 THR A C 1
ATOM 687 O O . THR A 1 91 ? 9.844 8.023 21.234 1 93.38 91 THR A O 1
ATOM 690 N N . GLN A 1 92 ? 11.352 6.871 22.469 1 94.44 92 GLN A N 1
ATOM 691 C CA . GLN A 1 92 ? 11.656 5.934 21.391 1 94.44 92 GLN A CA 1
ATOM 692 C C . GLN A 1 92 ? 11.016 4.574 21.641 1 94.44 92 GLN A C 1
ATOM 694 O O . GLN A 1 92 ? 11.117 4.031 22.75 1 94.44 92 GLN A O 1
ATOM 699 N N . LEU A 1 93 ? 10.359 4.105 20.625 1 94 93 LEU A N 1
ATOM 700 C CA . LEU A 1 93 ? 9.812 2.756 20.688 1 94 93 LEU A CA 1
ATOM 701 C C . LEU A 1 93 ? 10.922 1.716 20.547 1 94 93 LEU A C 1
ATOM 703 O O . LEU A 1 93 ? 11.781 1.832 19.688 1 94 93 LEU A O 1
ATOM 707 N N . ASP A 1 94 ? 10.922 0.688 21.328 1 90.94 94 ASP A N 1
ATOM 708 C CA . ASP A 1 94 ? 11.938 -0.358 21.266 1 90.94 94 ASP A CA 1
ATOM 709 C C . ASP A 1 94 ? 11.758 -1.235 20.031 1 90.94 94 ASP A C 1
ATOM 711 O O . ASP A 1 94 ? 12.734 -1.632 19.391 1 90.94 94 ASP A O 1
ATOM 715 N N . ASP A 1 95 ? 10.555 -1.479 19.766 1 90.88 95 ASP A N 1
ATOM 716 C CA . ASP A 1 95 ? 10.234 -2.365 18.641 1 90.88 95 ASP A CA 1
ATOM 717 C C . ASP A 1 95 ? 10.539 -1.693 17.312 1 90.88 95 ASP A C 1
ATOM 719 O O . ASP A 1 95 ? 10.391 -0.479 17.172 1 90.88 95 ASP A O 1
ATOM 723 N N . GLU A 1 96 ? 10.945 -2.5 16.344 1 95.38 96 GLU A N 1
ATOM 724 C CA . GLU A 1 96 ? 11.117 -2.057 14.969 1 95.38 96 GLU A CA 1
ATOM 725 C C . GLU A 1 96 ? 9.781 -1.665 14.336 1 95.38 96 GLU A C 1
ATOM 727 O O . GLU A 1 96 ? 8.75 -2.254 14.656 1 95.38 96 GLU A O 1
ATOM 732 N N . VAL A 1 97 ? 9.859 -0.618 13.516 1 98.5 97 VAL A N 1
ATOM 733 C CA . VAL A 1 97 ? 8.688 -0.281 12.719 1 98.5 97 VAL A CA 1
ATOM 734 C C . VAL A 1 97 ? 9.008 -0.463 11.234 1 98.5 97 VAL A C 1
ATOM 736 O O . VAL A 1 97 ? 10.172 -0.591 10.852 1 98.5 97 VAL A O 1
ATOM 739 N N . LEU A 1 98 ? 7.957 -0.597 10.445 1 98.88 98 LEU A N 1
ATOM 740 C CA . LEU A 1 98 ? 8.062 -0.763 9 1 98.88 98 LEU A CA 1
ATOM 741 C C . LEU A 1 98 ? 7.266 0.315 8.273 1 98.88 98 LEU A C 1
ATOM 743 O O . LEU A 1 98 ? 6.125 0.61 8.641 1 98.88 98 LEU A O 1
ATOM 747 N N . VAL A 1 99 ? 7.914 1.032 7.332 1 98.94 99 VAL A N 1
ATOM 748 C CA . VAL A 1 99 ? 7.207 1.922 6.418 1 98.94 99 VAL A CA 1
ATOM 749 C C . VAL A 1 99 ? 7.281 1.366 4.996 1 98.94 99 VAL A C 1
ATOM 751 O O . VAL A 1 99 ? 8.359 1.018 4.516 1 98.94 99 VAL A O 1
ATOM 754 N N . VAL A 1 100 ? 6.133 1.248 4.367 1 98.94 100 VAL A N 1
ATOM 755 C CA . VAL A 1 100 ? 6.059 0.76 2.994 1 98.94 100 VAL A CA 1
ATOM 756 C C . VAL A 1 100 ? 5.699 1.91 2.057 1 98.94 100 VAL A C 1
ATOM 758 O O . VAL A 1 100 ? 4.762 2.664 2.318 1 98.94 100 VAL A O 1
ATOM 761 N N . PHE A 1 101 ? 6.48 2.094 1.034 1 98.88 101 PHE A N 1
ATOM 762 C CA . PHE A 1 101 ? 6.191 3.02 -0.057 1 98.88 101 PHE A CA 1
ATOM 763 C C . PHE A 1 101 ? 5.883 2.262 -1.342 1 98.88 101 PHE A C 1
ATOM 765 O O . PHE A 1 101 ? 6.727 1.517 -1.847 1 98.88 101 PHE A O 1
ATOM 772 N N . ASN A 1 102 ? 4.699 2.461 -1.86 1 98.75 102 ASN A N 1
ATOM 773 C CA . ASN A 1 102 ? 4.285 1.798 -3.092 1 98.75 102 ASN A CA 1
ATOM 774 C C . ASN A 1 102 ? 4.516 2.688 -4.312 1 98.75 102 ASN A C 1
ATOM 776 O O . ASN A 1 102 ? 4.293 3.898 -4.254 1 98.75 102 ASN A O 1
ATOM 780 N N . GLY A 1 103 ? 4.945 2.039 -5.383 1 98.31 103 GLY A N 1
ATOM 781 C CA . GLY A 1 103 ? 4.875 2.756 -6.648 1 98.31 103 GLY A CA 1
ATOM 782 C C . GLY A 1 103 ? 3.457 3.137 -7.035 1 98.31 103 GLY A C 1
ATOM 783 O O . GLY A 1 103 ? 2.496 2.506 -6.594 1 98.31 103 GLY A O 1
ATOM 784 N N . LYS A 1 104 ? 3.357 4.109 -7.938 1 96.06 104 LYS A N 1
ATOM 785 C CA . LYS A 1 104 ? 2.066 4.68 -8.305 1 96.06 104 LYS A CA 1
ATOM 786 C C . LYS A 1 104 ? 1.271 3.721 -9.188 1 96.06 104 LYS A C 1
ATOM 788 O O . LYS A 1 104 ? 0.039 3.754 -9.195 1 96.06 104 LYS A O 1
ATOM 793 N N . HIS A 1 105 ? 2.045 2.91 -9.906 1 97.06 105 HIS A N 1
ATOM 794 C CA . HIS A 1 105 ? 1.382 2.086 -10.906 1 97.06 105 HIS A CA 1
ATOM 795 C C . HIS A 1 105 ? 1.695 0.608 -10.703 1 97.06 105 HIS A C 1
ATOM 797 O O . HIS A 1 105 ? 2.828 0.25 -10.367 1 97.06 105 HIS A O 1
ATOM 803 N N . ASP A 1 106 ? 0.761 -0.18 -10.828 1 98.25 106 ASP A N 1
ATOM 804 C CA . ASP A 1 106 ? 0.861 -1.636 -10.836 1 98.25 106 ASP A CA 1
ATOM 805 C C . ASP A 1 106 ? -0.204 -2.252 -11.742 1 98.25 106 ASP A C 1
ATOM 807 O O . ASP A 1 106 ? -1.191 -1.598 -12.086 1 98.25 106 ASP A O 1
ATOM 811 N N . HIS A 1 107 ? 0.054 -3.443 -12.141 1 98.56 107 HIS A N 1
ATOM 812 C CA . HIS A 1 107 ? -0.967 -4.062 -12.977 1 98.56 107 HIS A CA 1
ATOM 813 C C . HIS A 1 107 ? -0.742 -5.566 -13.102 1 98.56 107 HIS A C 1
ATOM 815 O O . HIS A 1 107 ? 0.401 -6.027 -13.148 1 98.56 107 HIS A O 1
ATOM 821 N N . TYR A 1 108 ? -1.836 -6.297 -13.18 1 98.62 108 TYR A N 1
ATOM 822 C CA . TYR A 1 108 ? -1.834 -7.699 -13.586 1 98.62 108 TYR A CA 1
ATOM 823 C C . TYR A 1 108 ? -1.228 -7.867 -14.969 1 98.62 108 TYR A C 1
ATOM 825 O O . TYR A 1 108 ? -1.498 -7.074 -15.875 1 98.62 108 TYR A O 1
ATOM 833 N N . VAL A 1 109 ? -0.374 -8.883 -15.141 1 98.81 109 VAL A N 1
ATOM 834 C CA . VAL A 1 109 ? 0.2 -9.211 -16.438 1 98.81 109 VAL A CA 1
ATOM 835 C C . VAL A 1 109 ? -0.374 -10.539 -16.938 1 98.81 109 VAL A C 1
ATOM 837 O O . VAL A 1 109 ? -0.095 -11.594 -16.359 1 98.81 109 VAL A O 1
ATOM 840 N N . THR A 1 110 ? -1.091 -10.5 -17.938 1 98.81 110 THR A N 1
ATOM 841 C CA . THR A 1 110 ? -1.689 -11.68 -18.547 1 98.81 110 THR A CA 1
ATOM 842 C C . THR A 1 110 ? -0.64 -12.492 -19.297 1 98.81 110 THR A C 1
ATOM 844 O O . THR A 1 110 ? 0.234 -11.93 -19.969 1 98.81 110 THR A O 1
ATOM 847 N N . PRO A 1 111 ? -0.706 -13.867 -19.219 1 98.62 111 PRO A N 1
ATOM 848 C CA . PRO A 1 111 ? 0.208 -14.695 -20.016 1 98.62 111 PRO A CA 1
ATOM 849 C C . PRO A 1 111 ? 0.087 -14.461 -21.516 1 98.62 111 PRO A C 1
ATOM 851 O O . PRO A 1 111 ? 0.985 -14.828 -22.281 1 98.62 111 PRO A O 1
ATOM 854 N N . LYS A 1 112 ? -0.947 -13.852 -21.922 1 98.31 112 LYS A N 1
ATOM 855 C CA . LYS A 1 112 ? -1.17 -13.562 -23.328 1 98.31 112 LYS A CA 1
ATOM 856 C C . LYS A 1 112 ? -0.119 -12.594 -23.859 1 98.31 112 LYS A C 1
ATOM 858 O O . LYS A 1 112 ? 0.066 -12.477 -25.078 1 98.31 112 LYS A O 1
ATOM 863 N N . TYR A 1 113 ? 0.507 -11.875 -22.984 1 98.69 113 TYR A N 1
ATOM 864 C CA . TYR A 1 113 ? 1.537 -10.93 -23.406 1 98.69 113 TYR A CA 1
ATOM 865 C C . TYR A 1 113 ? 2.855 -11.648 -23.672 1 98.69 113 TYR A C 1
ATOM 867 O O . TYR A 1 113 ? 3.799 -11.047 -24.188 1 98.69 113 TYR A O 1
ATOM 875 N N . TYR A 1 114 ? 2.951 -12.938 -23.328 1 98.62 114 TYR A N 1
ATOM 876 C CA . TYR A 1 114 ? 4.18 -13.695 -23.531 1 98.62 114 TYR A CA 1
ATOM 877 C C . TYR A 1 114 ? 4.211 -14.328 -24.906 1 98.62 114 TYR A C 1
ATOM 879 O O . TYR A 1 114 ? 4.031 -15.539 -25.062 1 98.62 114 TYR A O 1
ATOM 887 N N . ILE A 1 115 ? 4.629 -13.625 -25.844 1 97.94 115 ILE A N 1
ATOM 888 C CA . ILE A 1 115 ? 4.367 -13.93 -27.25 1 97.94 115 ILE A CA 1
ATOM 889 C C . ILE A 1 115 ? 5.426 -14.898 -27.781 1 97.94 115 ILE A C 1
ATOM 891 O O . ILE A 1 115 ? 5.301 -15.422 -28.891 1 97.94 115 ILE A O 1
ATOM 895 N N . GLU A 1 116 ? 6.461 -15.133 -27.062 1 97.94 116 GLU A N 1
ATOM 896 C CA . GLU A 1 116 ? 7.469 -16.109 -27.469 1 97.94 116 GLU A CA 1
ATOM 897 C C . GLU A 1 116 ? 7.246 -17.438 -26.766 1 97.94 116 GLU A C 1
ATOM 899 O O . GLU A 1 116 ? 7.008 -18.453 -27.422 1 97.94 116 GLU A O 1
ATOM 904 N N . THR A 1 117 ? 7.152 -17.422 -25.5 1 98.12 117 THR A N 1
ATOM 905 C CA . THR A 1 117 ? 7.133 -18.656 -24.719 1 98.12 117 THR A CA 1
ATOM 906 C C . THR A 1 117 ? 5.77 -19.328 -24.812 1 98.12 117 THR A C 1
ATOM 908 O O . THR A 1 117 ? 5.688 -20.562 -24.922 1 98.12 117 THR A O 1
ATOM 911 N N . LYS A 1 118 ? 4.715 -18.531 -24.797 1 97 118 LYS A N 1
ATOM 912 C CA . LYS A 1 118 ? 3.381 -19.125 -24.734 1 97 118 LYS A CA 1
ATOM 913 C C . LYS A 1 118 ? 3.098 -19.953 -25.984 1 97 118 LYS A C 1
ATOM 915 O O . LYS A 1 118 ? 2.688 -21.109 -25.891 1 97 118 LYS A O 1
ATOM 920 N N . PRO A 1 119 ? 3.332 -19.391 -27.234 1 97.12 119 PRO A N 1
ATOM 921 C CA . PRO A 1 119 ? 3.092 -20.219 -28.422 1 97.12 119 PRO A CA 1
ATOM 922 C C . PRO A 1 119 ? 4.059 -21.406 -28.516 1 97.12 119 PRO A C 1
ATOM 924 O O . PRO A 1 119 ? 3.721 -22.438 -29.109 1 97.12 119 PRO A O 1
ATOM 927 N N . ASP A 1 120 ? 5.219 -21.281 -27.969 1 97.25 120 ASP A N 1
ATOM 928 C CA . ASP A 1 120 ? 6.258 -22.297 -28.094 1 97.25 120 ASP A CA 1
ATOM 929 C C . ASP A 1 120 ? 5.98 -23.484 -27.188 1 97.25 120 ASP A C 1
ATOM 931 O O . ASP A 1 120 ? 5.953 -24.625 -27.625 1 97.25 120 ASP A O 1
ATOM 935 N N . THR A 1 121 ? 5.703 -23.203 -25.891 1 97.56 121 THR A N 1
ATOM 936 C CA . THR A 1 121 ? 5.66 -24.312 -24.938 1 97.56 121 THR A CA 1
ATOM 937 C C . THR A 1 121 ? 4.387 -24.266 -24.109 1 97.56 121 THR A C 1
ATOM 939 O O . THR A 1 121 ? 4.023 -25.25 -23.453 1 97.56 121 THR A O 1
ATOM 942 N N . GLY A 1 122 ? 3.709 -23.094 -24.016 1 97.94 122 GLY A N 1
ATOM 943 C CA . GLY A 1 122 ? 2.561 -22.906 -23.141 1 97.94 122 GLY A CA 1
ATOM 944 C C . GLY A 1 122 ? 2.936 -22.812 -21.672 1 97.94 122 GLY A C 1
ATOM 945 O O . GLY A 1 122 ? 2.068 -22.641 -20.812 1 97.94 122 GLY A O 1
ATOM 946 N N . LYS A 1 123 ? 4.262 -22.922 -21.344 1 98.19 123 LYS A N 1
ATOM 947 C CA . LYS A 1 123 ? 4.742 -22.922 -19.969 1 98.19 123 LYS A CA 1
ATOM 948 C C . LYS A 1 123 ? 4.828 -21.5 -19.422 1 98.19 123 LYS A C 1
ATOM 950 O O . LYS A 1 123 ? 5.922 -20.984 -19.172 1 98.19 123 LYS A O 1
ATOM 955 N N . VAL A 1 124 ? 3.619 -20.891 -19.266 1 98.25 124 VAL A N 1
ATOM 956 C CA . VAL A 1 124 ? 3.516 -19.516 -18.781 1 98.25 124 VAL A CA 1
ATOM 957 C C . VAL A 1 124 ? 2.432 -19.438 -17.703 1 98.25 124 VAL A C 1
ATOM 959 O O . VAL A 1 124 ? 1.471 -20.203 -17.719 1 98.25 124 VAL A O 1
ATOM 962 N N . VAL A 1 125 ? 2.607 -18.578 -16.734 1 98.25 125 VAL A N 1
ATOM 963 C CA . VAL A 1 125 ? 1.613 -18.203 -15.734 1 98.25 125 VAL A CA 1
ATOM 964 C C . VAL A 1 125 ? 1.563 -16.688 -15.602 1 98.25 125 VAL A C 1
ATOM 966 O O . VAL A 1 125 ? 2.52 -15.992 -15.953 1 98.25 125 VAL A O 1
ATOM 969 N N . PRO A 1 126 ? 0.409 -16.188 -15.141 1 98.38 126 PRO A N 1
ATOM 970 C CA . PRO A 1 126 ? 0.304 -14.742 -14.945 1 98.38 126 PRO A CA 1
ATOM 971 C C . PRO A 1 126 ? 1.171 -14.234 -13.797 1 98.38 126 PRO A C 1
ATOM 973 O O . PRO A 1 126 ? 1.728 -15.031 -13.039 1 98.38 126 PRO A O 1
ATOM 976 N N . THR A 1 127 ? 1.313 -12.977 -13.727 1 98.06 127 THR A N 1
ATOM 977 C CA . THR A 1 127 ? 1.978 -12.32 -12.602 1 98.06 127 THR A CA 1
ATOM 978 C C . THR A 1 127 ? 1.44 -10.906 -12.414 1 98.06 127 THR A C 1
ATOM 980 O O . THR A 1 127 ? 0.39 -10.555 -12.953 1 98.06 127 THR A O 1
ATOM 983 N N . TRP A 1 128 ? 1.995 -10.164 -11.492 1 98.69 128 TRP A N 1
ATOM 984 C CA . TRP A 1 128 ? 1.675 -8.766 -11.219 1 98.69 128 TRP A CA 1
ATOM 985 C C . TRP A 1 128 ? 2.938 -7.91 -11.203 1 98.69 128 TRP A C 1
ATOM 987 O O . TRP A 1 128 ? 3.924 -8.258 -10.547 1 98.69 128 TRP A O 1
ATOM 997 N N . ASN A 1 129 ? 2.928 -6.863 -12.031 1 98.75 129 ASN A N 1
ATOM 998 C CA . ASN A 1 129 ? 4.035 -5.918 -11.992 1 98.75 129 ASN A CA 1
ATOM 999 C C . ASN A 1 129 ? 3.752 -4.762 -11.039 1 98.75 129 ASN A C 1
ATOM 1001 O O . ASN A 1 129 ? 2.697 -4.133 -11.117 1 98.75 129 ASN A O 1
ATOM 1005 N N . TYR A 1 130 ? 4.656 -4.527 -10.141 1 98.69 130 TYR A N 1
ATOM 1006 C CA . TYR A 1 130 ? 4.594 -3.441 -9.172 1 98.69 130 TYR A CA 1
ATOM 1007 C C . TYR A 1 130 ? 5.98 -3.104 -8.633 1 98.69 130 TYR A C 1
ATOM 1009 O O . TYR A 1 130 ? 6.945 -3.82 -8.898 1 98.69 130 TYR A O 1
ATOM 1017 N N . SER A 1 131 ? 6.145 -2.008 -7.977 1 98.75 131 SER A N 1
ATOM 1018 C CA . SER A 1 131 ? 7.359 -1.597 -7.281 1 98.75 131 SER A CA 1
ATOM 1019 C C . SER A 1 131 ? 7.051 -1.096 -5.875 1 98.75 131 SER A C 1
ATOM 1021 O O . SER A 1 131 ? 5.973 -0.547 -5.629 1 98.75 131 SER A O 1
ATOM 1023 N N . ALA A 1 132 ? 7.934 -1.352 -5.004 1 98.81 132 ALA A N 1
ATOM 1024 C CA . ALA A 1 132 ? 7.781 -0.905 -3.623 1 98.81 132 ALA A CA 1
ATOM 1025 C C . ALA A 1 132 ? 9.133 -0.771 -2.936 1 98.81 132 ALA A C 1
ATOM 1027 O O . ALA A 1 132 ? 10.102 -1.424 -3.328 1 98.81 132 ALA A O 1
ATOM 1028 N N . VAL A 1 133 ? 9.219 0.095 -1.977 1 98.75 133 VAL A N 1
ATOM 1029 C CA . VAL A 1 133 ? 10.352 0.224 -1.067 1 98.75 133 VAL A CA 1
ATOM 1030 C C . VAL A 1 133 ? 9.875 0.061 0.375 1 98.75 133 VAL A C 1
ATOM 1032 O O . VAL A 1 133 ? 8.844 0.605 0.76 1 98.75 133 VAL A O 1
ATOM 1035 N N . GLN A 1 134 ? 10.562 -0.747 1.11 1 98.62 134 GLN A N 1
ATOM 1036 C CA . GLN A 1 134 ? 10.289 -0.94 2.531 1 98.62 134 GLN A CA 1
ATOM 1037 C C . GLN A 1 134 ? 11.438 -0.417 3.389 1 98.62 134 GLN A C 1
ATOM 1039 O O . GLN A 1 134 ? 12.609 -0.624 3.061 1 98.62 134 GLN A O 1
ATOM 1044 N N . VAL A 1 135 ? 11.078 0.291 4.422 1 98.31 135 VAL A N 1
ATOM 1045 C CA . VAL A 1 135 ? 12.047 0.884 5.332 1 98.31 135 VAL A CA 1
ATOM 1046 C C . VAL A 1 135 ? 11.805 0.374 6.75 1 98.31 135 VAL A C 1
ATOM 1048 O O . VAL A 1 135 ? 10.695 0.499 7.281 1 98.31 135 VAL A O 1
ATOM 1051 N N . TYR A 1 136 ? 12.82 -0.239 7.289 1 98.06 136 TYR A N 1
ATOM 1052 C CA . TYR A 1 136 ? 12.797 -0.64 8.695 1 98.06 136 TYR A CA 1
ATOM 1053 C C . TYR A 1 136 ? 13.602 0.328 9.555 1 98.06 136 TYR A C 1
ATOM 1055 O O . TYR A 1 136 ? 14.656 0.815 9.125 1 98.06 136 TYR A O 1
ATOM 1063 N N . GLY A 1 137 ? 13.062 0.575 10.719 1 97.69 137 GLY A N 1
ATOM 1064 C CA . GLY A 1 137 ? 13.812 1.48 11.57 1 97.69 137 GLY A CA 1
ATOM 1065 C C . GLY A 1 137 ? 13.227 1.621 12.961 1 97.69 137 GLY A C 1
ATOM 1066 O O . GLY A 1 137 ? 12.367 0.835 13.359 1 97.69 137 GLY A O 1
ATOM 1067 N N . LYS A 1 138 ? 13.781 2.578 13.703 1 97.19 138 LYS A N 1
ATOM 1068 C CA . LYS A 1 138 ? 13.359 2.873 15.07 1 97.19 138 LYS A CA 1
ATOM 1069 C C . LYS A 1 138 ? 12.594 4.188 15.133 1 97.19 138 LYS A C 1
ATOM 1071 O O . LYS A 1 138 ? 13.07 5.219 14.648 1 97.19 138 LYS A O 1
ATOM 1076 N N . LEU A 1 139 ? 11.461 4.105 15.766 1 97.88 139 LEU A N 1
ATOM 1077 C CA . LEU A 1 139 ? 10.555 5.246 15.789 1 97.88 139 LEU A CA 1
ATOM 1078 C C . LEU A 1 139 ? 10.727 6.051 17.078 1 97.88 139 LEU A C 1
ATOM 1080 O O . LEU A 1 139 ? 10.766 5.484 18.172 1 97.88 139 LEU A O 1
ATOM 1084 N N . SER A 1 140 ? 10.891 7.32 16.938 1 97.31 140 SER A N 1
ATOM 1085 C CA . SER A 1 140 ? 10.781 8.281 18.031 1 97.31 140 SER A CA 1
ATOM 1086 C C . SER A 1 140 ? 9.5 9.102 17.922 1 97.31 140 SER A C 1
ATOM 1088 O O . SER A 1 140 ? 9.148 9.562 16.828 1 97.31 140 SER A O 1
ATOM 1090 N N . LEU A 1 141 ? 8.883 9.234 19.047 1 97.12 141 LEU A N 1
ATOM 1091 C CA . LEU A 1 141 ? 7.605 9.945 19.094 1 97.12 141 LEU A CA 1
ATOM 1092 C C . LEU A 1 141 ? 7.773 11.32 19.734 1 97.12 141 LEU A C 1
ATOM 1094 O O . LEU A 1 141 ? 8.32 11.438 20.828 1 97.12 141 LEU A O 1
ATOM 1098 N N . TYR A 1 142 ? 7.406 12.359 19.031 1 97.38 142 TYR A N 1
ATOM 1099 C CA . TYR A 1 142 ? 7.289 13.727 19.516 1 97.38 142 TYR A CA 1
ATOM 1100 C C . TYR A 1 142 ? 5.84 14.07 19.844 1 97.38 142 TYR A C 1
ATOM 1102 O O . TYR A 1 142 ? 5.117 14.602 19 1 97.38 142 TYR A O 1
ATOM 1110 N N . TYR A 1 143 ? 5.465 13.836 21.078 1 95.75 143 TYR A N 1
ATOM 1111 C CA . TYR A 1 143 ? 4.051 13.719 21.406 1 95.75 143 TYR A CA 1
ATOM 1112 C C . TYR A 1 143 ? 3.447 15.086 21.719 1 95.75 143 TYR A C 1
ATOM 1114 O O . TYR A 1 143 ? 2.41 15.453 21.156 1 95.75 143 TYR A O 1
ATOM 1122 N N . ASP A 1 144 ? 4.047 15.844 22.625 1 95.12 144 ASP A N 1
ATOM 1123 C CA . ASP A 1 144 ? 3.475 17.094 23.125 1 95.12 144 ASP A CA 1
ATOM 1124 C C . ASP A 1 144 ? 4.039 18.281 22.359 1 95.12 144 ASP A C 1
ATOM 1126 O O . ASP A 1 144 ? 5.148 18.734 22.641 1 95.12 144 ASP A O 1
ATOM 1130 N N . SER A 1 145 ? 3.223 18.828 21.484 1 95.38 145 SER A N 1
ATOM 1131 C CA . SER A 1 145 ? 3.65 19.922 20.625 1 95.38 145 SER A CA 1
ATOM 1132 C C . SER A 1 145 ? 4.043 21.156 21.438 1 95.38 145 SER A C 1
ATOM 1134 O O . SER A 1 145 ? 4.66 22.078 20.906 1 95.38 145 SER A O 1
ATOM 1136 N N . ARG A 1 146 ? 3.744 21.188 22.734 1 95.12 146 ARG A N 1
ATOM 1137 C CA . ARG A 1 146 ? 4.055 22.328 23.578 1 95.12 146 ARG A CA 1
ATOM 1138 C C . ARG A 1 146 ? 5.5 22.281 24.078 1 95.12 146 ARG A C 1
ATOM 1140 O O . ARG A 1 146 ? 6.031 23.281 24.562 1 95.12 146 ARG A O 1
ATOM 1147 N N . THR A 1 147 ? 6.113 21.094 23.969 1 96.38 147 THR A N 1
ATOM 1148 C CA . THR A 1 147 ? 7.527 21.016 24.328 1 96.38 147 THR A CA 1
ATOM 1149 C C . THR A 1 147 ? 8.398 21.594 23.234 1 96.38 147 THR A C 1
ATOM 1151 O O . THR A 1 147 ? 8.07 21.484 22.047 1 96.38 147 THR A O 1
ATOM 1154 N N . PRO A 1 148 ? 9.547 22.172 23.625 1 96.25 148 PRO A N 1
ATOM 1155 C CA . PRO A 1 148 ? 10.406 22.781 22.609 1 96.25 148 PRO A CA 1
ATOM 1156 C C . PRO A 1 148 ? 10.852 21.797 21.531 1 96.25 148 PRO A C 1
ATOM 1158 O O . PRO A 1 148 ? 10.883 22.141 20.344 1 96.25 148 PRO A O 1
ATOM 1161 N N . GLU A 1 149 ? 11.172 20.594 21.891 1 96.75 149 GLU A N 1
ATOM 1162 C CA . GLU A 1 149 ? 11.656 19.594 20.938 1 96.75 149 GLU A CA 1
ATOM 1163 C C . GLU A 1 149 ? 10.57 19.234 19.938 1 96.75 149 GLU A C 1
ATOM 1165 O O . GLU A 1 149 ? 10.828 19.203 18.719 1 96.75 149 GLU A O 1
ATOM 1170 N N . ALA A 1 150 ? 9.398 18.984 20.469 1 97.44 150 ALA A N 1
ATOM 1171 C CA . ALA A 1 150 ? 8.297 18.594 19.594 1 97.44 150 ALA A CA 1
ATOM 1172 C C . ALA A 1 150 ? 7.855 19.766 18.719 1 97.44 150 ALA A C 1
ATOM 1174 O O . ALA A 1 150 ? 7.535 19.578 17.531 1 97.44 150 ALA A O 1
ATOM 1175 N N . ALA A 1 151 ? 7.863 20.938 19.312 1 97.44 151 ALA A N 1
ATOM 1176 C CA . ALA A 1 151 ? 7.488 22.141 18.547 1 97.44 151 ALA A CA 1
ATOM 1177 C C . ALA A 1 151 ? 8.438 22.359 17.375 1 97.44 151 ALA A C 1
ATOM 1179 O O . ALA A 1 151 ? 7.992 22.609 16.25 1 97.44 151 ALA A O 1
ATOM 1180 N N . GLU A 1 152 ? 9.695 22.25 17.672 1 97.94 152 GLU A N 1
ATOM 1181 C CA . GLU A 1 152 ? 10.703 22.453 16.641 1 97.94 152 GLU A CA 1
ATOM 1182 C C . GLU A 1 152 ? 10.602 21.359 15.57 1 97.94 152 GLU A C 1
ATOM 1184 O O . GLU A 1 152 ? 10.656 21.656 14.375 1 97.94 152 GLU A O 1
ATOM 1189 N N . PHE A 1 153 ? 10.477 20.156 15.977 1 98.38 153 PHE A N 1
ATOM 1190 C CA . PHE A 1 153 ? 10.352 19.047 15.047 1 98.38 153 PHE A CA 1
ATOM 1191 C C . PHE A 1 153 ? 9.156 19.234 14.117 1 98.38 153 PHE A C 1
ATOM 1193 O O . PHE A 1 153 ? 9.289 19.141 12.898 1 98.38 153 PHE A O 1
ATOM 1200 N N . LEU A 1 154 ? 8.016 19.516 14.688 1 98.56 154 LEU A N 1
ATOM 1201 C CA . LEU A 1 154 ? 6.785 19.641 13.914 1 98.56 1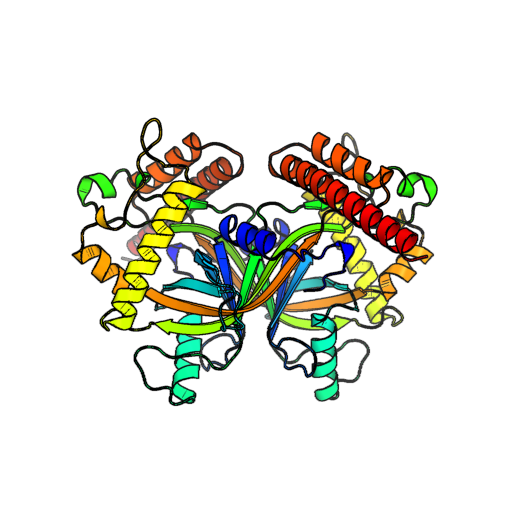54 LEU A CA 1
ATOM 1202 C C . LEU A 1 154 ? 6.844 20.828 12.977 1 98.56 154 LEU A C 1
ATOM 1204 O O . LEU A 1 154 ? 6.391 20.75 11.836 1 98.56 154 LEU A O 1
ATOM 1208 N N . ALA A 1 155 ? 7.383 21.938 13.453 1 98.12 155 ALA A N 1
ATOM 1209 C CA . ALA A 1 155 ? 7.508 23.109 12.602 1 98.12 155 ALA A CA 1
ATOM 1210 C C . ALA A 1 155 ? 8.32 22.797 11.352 1 98.12 155 ALA A C 1
ATOM 1212 O O . ALA A 1 155 ? 7.906 23.125 10.234 1 98.12 155 ALA A O 1
ATOM 1213 N N . GLN A 1 156 ? 9.43 22.156 11.555 1 98.44 156 GLN A N 1
ATOM 1214 C CA . GLN A 1 156 ? 10.297 21.812 10.438 1 98.44 156 GLN A CA 1
ATOM 1215 C C . GLN A 1 156 ? 9.648 20.766 9.531 1 98.44 156 GLN A C 1
ATOM 1217 O O . GLN A 1 156 ? 9.742 20.859 8.305 1 98.44 156 GLN A O 1
ATOM 1222 N N . GLN A 1 157 ? 9.102 19.812 10.148 1 98.62 157 GLN A N 1
ATOM 1223 C CA . GLN A 1 157 ? 8.453 18.734 9.398 1 98.62 157 GLN A CA 1
ATOM 1224 C C . GLN A 1 157 ? 7.324 19.281 8.523 1 98.62 157 GLN A C 1
ATOM 1226 O O . GLN A 1 157 ? 7.23 18.953 7.34 1 98.62 157 GLN A O 1
ATOM 1231 N N . LEU A 1 158 ? 6.457 20.125 9.062 1 98.62 158 LEU A N 1
ATOM 1232 C CA . LEU A 1 158 ? 5.344 20.703 8.328 1 98.62 158 LEU A CA 1
ATOM 1233 C C . LEU A 1 158 ? 5.852 21.594 7.191 1 98.62 158 LEU A C 1
ATOM 1235 O O . LEU A 1 158 ? 5.312 21.547 6.082 1 98.62 158 LEU A O 1
ATOM 1239 N N . HIS A 1 159 ? 6.832 22.344 7.508 1 98.5 159 HIS A N 1
ATOM 1240 C CA . HIS A 1 159 ? 7.422 23.203 6.492 1 98.5 159 HIS A CA 1
ATOM 1241 C C . HIS A 1 159 ? 7.973 22.391 5.328 1 98.5 159 HIS A C 1
ATOM 1243 O O . HIS A 1 159 ? 7.633 22.656 4.172 1 98.5 159 HIS A O 1
ATOM 1249 N N . ASP A 1 160 ? 8.828 21.422 5.637 1 98.62 160 ASP A N 1
ATOM 1250 C CA . ASP A 1 160 ? 9.492 20.625 4.602 1 98.62 160 ASP A CA 1
ATOM 1251 C C . ASP A 1 160 ? 8.477 19.844 3.779 1 98.62 160 ASP A C 1
ATOM 1253 O O . ASP A 1 160 ? 8.602 19.734 2.559 1 98.62 160 ASP A O 1
ATOM 1257 N N . LEU A 1 161 ? 7.516 19.297 4.457 1 98.69 161 LEU A N 1
ATOM 1258 C CA . LEU A 1 161 ? 6.488 18.531 3.762 1 98.69 161 LEU A CA 1
ATOM 1259 C C . LEU A 1 161 ? 5.695 19.422 2.809 1 98.69 161 LEU A C 1
ATOM 1261 O O . LEU A 1 161 ? 5.445 19.047 1.662 1 98.69 161 LEU A O 1
ATOM 1265 N N . SER A 1 162 ? 5.281 20.609 3.311 1 98.56 162 SER A N 1
ATOM 1266 C CA . SER A 1 162 ? 4.535 21.531 2.469 1 98.56 162 SER A CA 1
ATOM 1267 C C . SER A 1 162 ? 5.352 21.953 1.248 1 98.56 162 SER A C 1
ATOM 1269 O O . SER A 1 162 ? 4.828 22 0.133 1 98.56 162 SER A O 1
ATOM 1271 N N . GLN A 1 163 ? 6.617 22.203 1.443 1 98.19 163 GLN A N 1
ATOM 1272 C CA . GLN A 1 163 ? 7.48 22.578 0.329 1 98.19 163 GLN A CA 1
ATOM 1273 C C . GLN A 1 163 ? 7.562 21.453 -0.701 1 98.19 163 GLN A C 1
ATOM 1275 O O . GLN A 1 163 ? 7.426 21.688 -1.901 1 98.19 163 GLN A O 1
ATOM 1280 N N . HIS A 1 164 ? 7.758 20.281 -0.27 1 98.25 164 HIS A N 1
ATOM 1281 C CA . HIS A 1 164 ? 7.871 19.141 -1.168 1 98.25 164 HIS A CA 1
ATOM 1282 C C . HIS A 1 164 ? 6.578 18.922 -1.945 1 98.25 164 HIS A C 1
ATOM 1284 O O . HIS A 1 164 ? 6.602 18.797 -3.172 1 98.25 164 HIS A O 1
ATOM 1290 N N . THR A 1 165 ? 5.453 18.906 -1.226 1 98.44 165 THR A N 1
ATOM 1291 C CA . THR A 1 165 ? 4.184 18.578 -1.861 1 98.44 165 THR A CA 1
ATOM 1292 C C . THR A 1 165 ? 3.738 19.688 -2.801 1 98.44 165 THR A C 1
ATOM 1294 O O . THR A 1 165 ? 3.273 19.422 -3.912 1 98.44 165 THR A O 1
ATOM 1297 N N . GLU A 1 166 ? 3.939 20.953 -2.414 1 98.69 166 GLU A N 1
ATOM 1298 C CA . GLU A 1 166 ? 3.541 22.078 -3.248 1 98.69 166 GLU A CA 1
ATOM 1299 C C . GLU A 1 166 ? 4.441 22.203 -4.473 1 98.69 166 GLU A C 1
ATOM 1301 O O . GLU A 1 166 ? 3.963 22.453 -5.582 1 98.69 166 GLU A O 1
ATOM 1306 N N . ARG A 1 167 ? 5.699 21.922 -4.281 1 98.12 167 ARG A N 1
ATOM 1307 C CA . ARG A 1 167 ? 6.637 22.203 -5.367 1 98.12 167 ARG A CA 1
ATOM 1308 C C . ARG A 1 167 ? 6.859 20.953 -6.219 1 98.12 167 ARG A C 1
ATOM 1310 O O . ARG A 1 167 ? 6.742 21 -7.445 1 98.12 167 ARG A O 1
ATOM 1317 N N . SER A 1 168 ? 7.16 19.891 -5.613 1 97 168 SER A N 1
ATOM 1318 C CA . SER A 1 168 ? 7.562 18.688 -6.348 1 97 168 SER A CA 1
ATOM 1319 C C . SER A 1 168 ? 6.352 17.922 -6.859 1 97 168 SER A C 1
ATOM 1321 O O . SER A 1 168 ? 6.379 17.359 -7.961 1 97 168 SER A O 1
ATOM 1323 N N . ILE A 1 169 ? 5.262 17.922 -6.102 1 95.88 169 ILE A N 1
ATOM 1324 C CA . ILE A 1 169 ? 4.094 17.141 -6.496 1 95.88 169 ILE A CA 1
ATOM 1325 C C . ILE A 1 169 ? 3.16 18 -7.348 1 95.88 169 ILE A C 1
ATOM 1327 O O . ILE A 1 169 ? 2.764 17.594 -8.445 1 95.88 169 ILE A O 1
ATOM 1331 N N . MET A 1 170 ? 2.875 19.234 -6.914 1 97.19 170 MET A N 1
ATOM 1332 C CA . MET A 1 170 ? 1.935 20.109 -7.617 1 97.19 170 MET A CA 1
ATOM 1333 C C . MET A 1 170 ? 2.631 20.859 -8.742 1 97.19 170 MET A C 1
ATOM 1335 O O . MET A 1 170 ? 1.978 21.359 -9.664 1 97.19 170 MET A O 1
ATOM 1339 N N . GLY A 1 171 ? 3.939 21 -8.586 1 96.81 171 GLY A N 1
ATOM 1340 C CA . GLY A 1 171 ? 4.676 21.781 -9.562 1 96.81 171 GLY A CA 1
ATOM 1341 C C . GLY A 1 171 ? 4.523 23.281 -9.375 1 96.81 171 GLY A C 1
ATOM 1342 O O . GLY A 1 171 ? 4.68 24.062 -10.32 1 96.81 171 GLY A O 1
ATOM 1343 N N . TYR A 1 172 ? 4.078 23.703 -8.195 1 98 172 TYR A N 1
ATOM 1344 C CA . TYR A 1 172 ? 3.961 25.109 -7.887 1 98 172 TYR A CA 1
ATOM 1345 C C . TYR A 1 172 ? 5.312 25.703 -7.512 1 98 172 TYR A C 1
ATOM 1347 O O . TYR A 1 172 ? 5.688 25.719 -6.336 1 98 172 TYR A O 1
ATOM 1355 N N . THR A 1 173 ? 6.012 26.234 -8.508 1 97.19 173 THR A N 1
ATOM 1356 C CA . THR A 1 173 ? 7.395 26.641 -8.297 1 97.19 173 THR A CA 1
ATOM 1357 C C . THR A 1 173 ? 7.531 28.172 -8.398 1 97.19 173 THR A C 1
ATOM 1359 O O . THR A 1 173 ? 8.625 28.703 -8.227 1 97.19 173 THR A O 1
ATOM 1362 N N . GLY A 1 174 ? 6.449 28.844 -8.688 1 95.62 174 GLY A N 1
ATOM 1363 C CA . GLY A 1 174 ? 6.504 30.281 -8.867 1 95.62 174 GLY A CA 1
ATOM 1364 C C . GLY A 1 174 ? 6.875 30.703 -10.273 1 95.62 174 GLY A C 1
ATOM 1365 O O . GLY A 1 174 ? 7.031 29.859 -11.156 1 95.62 174 GLY A O 1
ATOM 1366 N N . GLY A 1 175 ? 6.973 31.969 -10.547 1 94.88 175 GLY A N 1
ATOM 1367 C CA . GLY A 1 175 ? 7.215 32.469 -11.891 1 94.88 175 GLY A CA 1
ATOM 1368 C C . GLY A 1 175 ? 6.02 32.312 -12.805 1 94.88 175 GLY A C 1
ATOM 1369 O O . GLY A 1 175 ? 4.938 32.844 -12.516 1 94.88 175 GLY A O 1
ATOM 1370 N N . ASP A 1 176 ? 6.18 31.516 -13.812 1 94.25 176 ASP A N 1
ATOM 1371 C CA . ASP A 1 176 ? 5.098 31.297 -14.766 1 94.25 176 ASP A CA 1
ATOM 1372 C C . ASP A 1 176 ? 4.117 30.234 -14.25 1 94.25 176 ASP A C 1
ATOM 1374 O O . ASP A 1 176 ? 3.057 30.031 -14.836 1 94.25 176 ASP A O 1
ATOM 1378 N N . ARG A 1 177 ? 4.539 29.641 -13.102 1 95 177 ARG A N 1
ATOM 1379 C CA . ARG A 1 177 ? 3.684 28.656 -12.461 1 95 177 ARG A CA 1
ATOM 1380 C C . ARG A 1 177 ? 3.053 29.219 -11.195 1 95 177 ARG A C 1
ATOM 1382 O O . ARG A 1 177 ? 3.432 30.281 -10.727 1 95 177 ARG A O 1
ATOM 1389 N N . ALA A 1 178 ? 2.113 28.531 -10.766 1 95.75 178 ALA A N 1
ATOM 1390 C CA . ALA A 1 178 ? 1.463 28.953 -9.523 1 95.75 178 ALA A CA 1
ATOM 1391 C C . ALA A 1 178 ? 2.461 29 -8.367 1 95.75 178 ALA A C 1
ATOM 1393 O O . ALA A 1 178 ? 3.402 28.203 -8.32 1 95.75 178 ALA A O 1
ATOM 1394 N N . GLN A 1 179 ? 2.314 29.922 -7.422 1 97.44 179 GLN A N 1
ATOM 1395 C CA . GLN A 1 179 ? 3.111 30 -6.203 1 97.44 179 GLN A CA 1
ATOM 1396 C C . GLN A 1 179 ? 2.736 28.891 -5.227 1 97.44 179 GLN A C 1
ATOM 1398 O O . GLN A 1 179 ? 1.559 28.562 -5.082 1 97.44 179 GLN A O 1
ATOM 1403 N N . PRO A 1 180 ? 3.729 28.344 -4.574 1 98.44 180 PRO A N 1
ATOM 1404 C CA . PRO A 1 180 ? 3.404 27.344 -3.568 1 98.44 180 PRO A CA 1
ATOM 1405 C C . PRO A 1 180 ? 2.711 27.922 -2.342 1 98.44 180 PRO A C 1
ATOM 1407 O O . PRO A 1 180 ? 3.025 29.047 -1.925 1 98.44 180 PRO A O 1
ATOM 1410 N N . TRP A 1 181 ? 1.734 27.203 -1.802 1 98.56 181 TRP A N 1
ATOM 1411 C CA . TRP A 1 181 ? 1.229 27.516 -0.468 1 98.56 181 TRP A CA 1
ATOM 1412 C C . TRP A 1 181 ? 2.285 27.234 0.594 1 98.56 181 TRP A C 1
ATOM 1414 O O . TRP A 1 181 ? 3.047 26.266 0.479 1 98.56 181 TRP A O 1
ATOM 1424 N N . LYS A 1 182 ? 2.342 28.031 1.628 1 98.19 182 LYS A N 1
ATOM 1425 C CA . LYS A 1 182 ? 3.266 27.844 2.744 1 98.19 182 LYS A CA 1
ATOM 1426 C C . LYS A 1 182 ? 2.521 27.812 4.074 1 98.19 182 LYS A C 1
ATOM 1428 O O . LYS A 1 182 ? 1.472 28.438 4.223 1 98.19 182 LYS A O 1
ATOM 1433 N N . VAL A 1 183 ? 3.146 27.094 5.016 1 98.5 183 VAL A N 1
ATOM 1434 C CA . VAL A 1 183 ? 2.549 27 6.344 1 98.5 183 VAL A CA 1
ATOM 1435 C C . VAL A 1 183 ? 2.275 28.406 6.895 1 98.5 183 VAL A C 1
ATOM 1437 O O . VAL A 1 183 ? 1.235 28.641 7.512 1 98.5 183 VAL A O 1
ATOM 1440 N N . ALA A 1 184 ? 3.131 29.344 6.57 1 97.75 184 ALA A N 1
ATOM 1441 C CA . ALA A 1 184 ? 3.051 30.703 7.074 1 97.75 184 ALA A CA 1
ATOM 1442 C C . ALA A 1 184 ? 1.885 31.453 6.438 1 97.75 184 ALA A C 1
ATOM 1444 O O . ALA A 1 184 ? 1.526 32.562 6.883 1 97.75 184 ALA A O 1
ATOM 1445 N N . ASP A 1 185 ? 1.271 30.906 5.398 1 97.88 185 ASP A N 1
ATOM 1446 C CA . ASP A 1 185 ? 0.097 31.516 4.785 1 97.88 185 ASP A CA 1
ATOM 1447 C C . ASP A 1 185 ? -1.133 31.359 5.676 1 97.88 185 ASP A C 1
ATOM 1449 O O . ASP A 1 185 ? -2.141 32.031 5.477 1 97.88 185 ASP A O 1
ATOM 1453 N N . ALA A 1 186 ? -1.134 30.406 6.625 1 98.56 186 ALA A N 1
ATOM 1454 C CA . ALA A 1 186 ? -2.195 30.25 7.613 1 98.56 186 ALA A CA 1
ATOM 1455 C C . ALA A 1 186 ? -1.874 31.031 8.891 1 98.56 186 ALA A C 1
ATOM 1457 O O . ALA A 1 186 ? -0.704 31.219 9.234 1 98.56 186 ALA A O 1
ATOM 1458 N N . PRO A 1 187 ? -2.93 31.453 9.586 1 98.38 187 PRO A N 1
ATOM 1459 C CA . PRO A 1 187 ? -2.668 32.156 10.836 1 98.38 187 PRO A CA 1
ATOM 1460 C C . PRO A 1 187 ? -1.872 31.344 11.836 1 98.38 187 PRO A C 1
ATOM 1462 O O . PRO A 1 187 ? -2.158 30.156 12.023 1 98.38 187 PRO A O 1
ATOM 1465 N N . GLU A 1 188 ? -0.926 31.969 12.5 1 97.56 188 GLU A N 1
ATOM 1466 C CA . GLU A 1 188 ? -0.011 31.281 13.406 1 97.56 188 GLU A CA 1
ATOM 1467 C C . GLU A 1 188 ? -0.773 30.547 14.508 1 97.56 188 GLU A C 1
ATOM 1469 O O . GLU A 1 188 ? -0.458 29.406 14.828 1 97.56 188 GLU A O 1
ATOM 1474 N N . LYS A 1 189 ? -1.772 31.219 15.094 1 97.69 189 LYS A N 1
ATOM 1475 C CA . LYS A 1 189 ? -2.539 30.625 16.188 1 97.69 189 LYS A CA 1
ATOM 1476 C C . LYS A 1 189 ? -3.309 29.406 15.711 1 97.69 189 LYS A C 1
ATOM 1478 O O . LYS A 1 189 ? -3.488 28.438 16.469 1 97.69 189 LYS A O 1
ATOM 1483 N N . TYR A 1 190 ? -3.76 29.484 14.492 1 98.25 190 TYR A N 1
ATOM 1484 C CA . TYR A 1 190 ? -4.453 28.344 13.906 1 98.25 190 TYR A CA 1
ATOM 1485 C C . TYR A 1 190 ? -3.508 27.156 13.727 1 98.25 190 TYR A C 1
ATOM 1487 O O . TYR A 1 190 ? -3.854 26.031 14.062 1 98.25 190 TYR A O 1
ATOM 1495 N N . ILE A 1 191 ? -2.279 27.406 13.266 1 98.12 191 ILE A N 1
ATOM 1496 C CA . ILE A 1 191 ? -1.282 26.359 13.07 1 98.12 191 ILE A CA 1
ATOM 1497 C C . ILE A 1 191 ? -0.914 25.734 14.414 1 98.12 191 ILE A C 1
ATOM 1499 O O . ILE A 1 191 ? -0.771 24.516 14.523 1 98.12 191 ILE A O 1
ATOM 1503 N N . GLU A 1 192 ? -0.765 26.578 15.391 1 97.19 192 GLU A N 1
ATOM 1504 C CA . GLU A 1 192 ? -0.473 26.078 16.734 1 97.19 192 GLU A CA 1
ATOM 1505 C C . GLU A 1 192 ? -1.567 25.141 17.219 1 97.19 192 GLU A C 1
ATOM 1507 O O . GLU A 1 192 ? -1.276 24.078 17.797 1 97.19 192 GLU A O 1
ATOM 1512 N N . LEU A 1 193 ? -2.785 25.578 17.016 1 97.19 193 LEU A N 1
ATOM 1513 C CA . LEU A 1 193 ? -3.918 24.75 17.406 1 97.19 193 LEU A CA 1
ATOM 1514 C C . LEU A 1 193 ? -3.898 23.422 16.672 1 97.19 193 LEU A C 1
ATOM 1516 O O . LEU A 1 193 ? -4.121 22.375 17.281 1 97.19 193 LEU A O 1
ATOM 1520 N N . MET A 1 194 ? -3.65 23.453 15.398 1 97.5 194 MET A N 1
ATOM 1521 C CA . MET A 1 194 ? -3.598 22.219 14.609 1 97.5 194 MET A CA 1
ATOM 1522 C C . MET A 1 194 ? -2.48 21.312 15.094 1 97.5 194 MET A C 1
ATOM 1524 O O . MET A 1 194 ? -2.65 20.078 15.148 1 97.5 194 MET A O 1
ATOM 1528 N N . GLN A 1 195 ? -1.355 21.859 15.469 1 97.94 195 GLN A N 1
ATOM 1529 C CA . GLN A 1 195 ? -0.207 21.094 15.93 1 97.94 195 GLN A CA 1
ATOM 1530 C C . GLN A 1 195 ? -0.535 20.328 17.219 1 97.94 195 GLN A C 1
ATOM 1532 O O . GLN A 1 195 ? 0.002 19.25 17.453 1 97.94 195 GLN A O 1
ATOM 1537 N N . ARG A 1 196 ? -1.456 20.844 18.031 1 97.62 196 ARG A N 1
ATOM 1538 C CA . ARG A 1 196 ? -1.843 20.203 19.281 1 97.62 196 ARG A CA 1
ATOM 1539 C C . ARG A 1 196 ? -2.557 18.875 19.016 1 97.62 196 ARG A C 1
ATOM 1541 O O . ARG A 1 196 ? -2.648 18.031 19.891 1 97.62 196 ARG A O 1
ATOM 1548 N N . ASN A 1 197 ? -2.998 18.703 17.812 1 97.62 197 ASN A N 1
ATOM 1549 C CA . ASN A 1 197 ? -3.822 17.547 17.5 1 97.62 197 ASN A CA 1
ATOM 1550 C C . ASN A 1 197 ? -3.035 16.5 16.719 1 97.62 197 ASN A C 1
ATOM 1552 O O . ASN A 1 197 ? -3.596 15.484 16.297 1 97.62 197 ASN A O 1
ATOM 1556 N N . ILE A 1 198 ? -1.73 16.766 16.578 1 98.25 198 ILE A N 1
ATOM 1557 C CA . ILE A 1 198 ? -0.914 15.797 15.867 1 98.25 198 ILE A CA 1
ATOM 1558 C C . ILE A 1 198 ? 0.327 15.461 16.688 1 98.25 198 ILE A C 1
ATOM 1560 O O . ILE A 1 198 ? 0.651 16.156 17.656 1 98.25 198 ILE A O 1
ATOM 1564 N N . VAL A 1 199 ? 0.973 14.344 16.344 1 98.12 199 VAL A N 1
ATOM 1565 C CA . VAL A 1 199 ? 2.248 13.938 16.922 1 98.12 199 VAL A CA 1
ATOM 1566 C C . VAL A 1 199 ? 3.297 13.805 15.828 1 98.12 199 VAL A C 1
ATOM 1568 O O . VAL A 1 199 ? 2.979 13.414 14.703 1 98.12 199 VAL A O 1
ATOM 1571 N N . GLY A 1 200 ? 4.508 14.195 16.203 1 98.56 200 GLY A N 1
ATOM 1572 C CA . GLY A 1 200 ? 5.625 14 15.289 1 98.56 200 GLY A CA 1
ATOM 1573 C C . GLY A 1 200 ? 6.191 12.594 15.344 1 98.56 200 GLY A C 1
ATOM 1574 O O . GLY A 1 200 ? 6.293 11.992 16.422 1 98.56 200 GLY A O 1
ATOM 1575 N N . ILE A 1 201 ? 6.547 12.078 14.195 1 98.44 201 ILE A N 1
ATOM 1576 C CA . ILE A 1 201 ? 7.141 10.758 14.016 1 98.44 201 ILE A CA 1
ATOM 1577 C C . ILE A 1 201 ? 8.5 10.891 13.328 1 98.44 201 ILE A C 1
ATOM 1579 O O . ILE A 1 201 ? 8.602 11.477 12.25 1 98.44 201 ILE A O 1
ATOM 1583 N N . GLU A 1 202 ? 9.469 10.406 13.992 1 98.56 202 GLU A N 1
ATOM 1584 C CA . GLU A 1 202 ? 10.781 10.258 13.375 1 98.56 202 GLU A CA 1
ATOM 1585 C C . GLU A 1 202 ? 11.227 8.789 13.367 1 98.56 202 GLU A C 1
ATOM 1587 O O . GLU A 1 202 ? 11.148 8.109 14.391 1 98.56 202 GLU A O 1
ATOM 1592 N N . ILE A 1 203 ? 11.695 8.328 12.242 1 98.38 203 ILE A N 1
ATOM 1593 C CA . ILE A 1 203 ? 12.195 6.961 12.141 1 98.38 203 ILE A CA 1
ATOM 1594 C C . ILE A 1 203 ? 13.641 6.977 11.664 1 98.38 203 ILE A C 1
ATOM 1596 O O . ILE A 1 203 ? 13.922 7.352 10.523 1 98.38 203 ILE A O 1
ATOM 1600 N N . ARG A 1 204 ? 14.492 6.598 12.523 1 97.06 204 ARG A N 1
ATOM 1601 C CA . ARG A 1 204 ? 15.859 6.332 12.094 1 97.06 204 ARG A CA 1
ATOM 1602 C C . ARG A 1 204 ? 15.938 5.043 11.281 1 97.06 204 ARG A C 1
ATOM 1604 O O . ARG A 1 204 ? 15.586 3.969 11.781 1 97.06 204 ARG A O 1
ATOM 1611 N N . ILE A 1 205 ? 16.5 5.145 10.094 1 96.62 205 ILE A N 1
ATOM 1612 C CA . ILE A 1 205 ? 16.453 4.023 9.164 1 96.62 205 ILE A CA 1
ATOM 1613 C C . ILE A 1 205 ? 17.547 3.02 9.492 1 96.62 205 ILE A C 1
ATOM 1615 O O . ILE A 1 205 ? 18.734 3.387 9.594 1 96.62 205 ILE A O 1
ATOM 1619 N N . ASP A 1 206 ? 17.203 1.779 9.664 1 95.62 206 ASP A N 1
ATOM 1620 C CA . ASP A 1 206 ? 18.141 0.683 9.852 1 95.62 206 ASP A CA 1
ATOM 1621 C C . ASP A 1 206 ? 18.359 -0.082 8.547 1 95.62 206 ASP A C 1
ATOM 1623 O O . ASP A 1 206 ? 19.469 -0.543 8.266 1 95.62 206 ASP A O 1
ATOM 1627 N N . LYS A 1 207 ? 17.297 -0.232 7.832 1 95.5 207 LYS A N 1
ATOM 1628 C CA . LYS A 1 207 ? 17.328 -1.037 6.613 1 95.5 207 LYS A CA 1
ATOM 1629 C C . LYS A 1 207 ? 16.344 -0.5 5.578 1 95.5 207 LYS A C 1
ATOM 1631 O O . LYS A 1 207 ? 15.234 -0.098 5.918 1 95.5 207 LYS A O 1
ATOM 1636 N N . ILE A 1 208 ? 16.828 -0.399 4.352 1 96.56 208 ILE A N 1
ATOM 1637 C CA . ILE A 1 208 ? 16.016 -0.031 3.207 1 96.56 208 ILE A CA 1
ATOM 1638 C C . ILE A 1 208 ? 16.141 -1.093 2.117 1 96.56 208 ILE A C 1
ATOM 1640 O O . ILE A 1 208 ? 17.25 -1.505 1.77 1 96.56 208 ILE A O 1
ATOM 1644 N N . GLU A 1 209 ? 15.008 -1.604 1.644 1 97.56 209 GLU A N 1
ATOM 1645 C CA . GLU A 1 209 ? 15.008 -2.553 0.535 1 97.56 209 GLU A CA 1
ATOM 1646 C C . GLU A 1 209 ? 13.93 -2.201 -0.492 1 97.56 209 GLU A C 1
ATOM 1648 O O . GLU A 1 209 ? 12.867 -1.698 -0.135 1 97.56 209 GLU A O 1
ATOM 1653 N N . GLY A 1 210 ? 14.242 -2.404 -1.744 1 98.31 210 GLY A N 1
ATOM 1654 C CA . GLY A 1 210 ? 13.336 -2.047 -2.822 1 98.31 210 GLY A CA 1
ATOM 1655 C C . GLY A 1 210 ? 13.219 -3.121 -3.885 1 98.31 210 GLY A C 1
ATOM 1656 O O . GLY A 1 210 ? 14.164 -3.879 -4.117 1 98.31 210 GLY A O 1
ATOM 1657 N N . LYS A 1 211 ? 12.047 -3.189 -4.434 1 98.19 211 LYS A N 1
ATOM 1658 C CA . LYS A 1 211 ? 11.703 -4.156 -5.469 1 98.19 211 LYS A CA 1
ATOM 1659 C C . LYS A 1 211 ? 11.047 -3.469 -6.664 1 98.19 211 LYS A C 1
ATOM 1661 O O . LYS A 1 211 ? 10.133 -2.66 -6.5 1 98.19 211 LYS A O 1
ATOM 1666 N N . HIS A 1 212 ? 11.602 -3.664 -7.848 1 98.19 212 HIS A N 1
ATOM 1667 C CA . HIS A 1 212 ? 10.906 -3.43 -9.109 1 98.19 212 HIS A CA 1
ATOM 1668 C C . HIS A 1 212 ? 10.602 -4.742 -9.82 1 98.19 212 HIS A C 1
ATOM 1670 O O . HIS A 1 212 ? 11.469 -5.309 -10.484 1 98.19 212 HIS A O 1
ATOM 1676 N N . LYS A 1 213 ? 9.43 -5.203 -9.617 1 98.38 213 LYS A N 1
ATOM 1677 C CA . LYS A 1 213 ? 8.977 -6.363 -10.375 1 98.38 213 LYS A CA 1
ATOM 1678 C C . LYS A 1 213 ? 8.344 -5.938 -11.703 1 98.38 213 LYS A C 1
ATOM 1680 O O . LYS A 1 213 ? 7.16 -5.609 -11.758 1 98.38 213 LYS A O 1
ATOM 1685 N N . MET A 1 214 ? 9.211 -6.023 -12.766 1 98.5 214 MET A N 1
ATOM 1686 C CA . MET A 1 214 ? 8.812 -5.457 -14.047 1 98.5 214 MET A CA 1
ATOM 1687 C C . MET A 1 214 ? 9.25 -6.352 -15.203 1 98.5 214 MET A C 1
ATOM 1689 O O . MET A 1 214 ? 9.758 -5.867 -16.203 1 98.5 214 MET A O 1
ATOM 1693 N N . SER A 1 215 ? 9.18 -7.629 -15.031 1 98.12 215 SER A N 1
ATOM 1694 C CA . SER A 1 215 ? 9.312 -8.617 -16.094 1 98.12 215 SER A CA 1
ATOM 1695 C C . SER A 1 215 ? 10.75 -8.703 -16.594 1 98.12 215 SER A C 1
ATOM 1697 O O . SER A 1 215 ? 11 -9.133 -17.719 1 98.12 215 SER A O 1
ATOM 1699 N N . GLN A 1 216 ? 11.68 -8.32 -15.703 1 96.75 216 GLN A N 1
ATOM 1700 C CA . GLN A 1 216 ? 13.078 -8.328 -16.094 1 96.75 216 GLN A CA 1
ATOM 1701 C C . GLN A 1 216 ? 13.578 -9.75 -16.344 1 96.75 216 GLN A C 1
ATOM 1703 O O . GLN A 1 216 ? 14.523 -9.969 -17.109 1 96.75 216 GLN A O 1
ATOM 1708 N N . GLU A 1 217 ? 13.023 -10.719 -15.688 1 94.31 217 GLU A N 1
ATOM 1709 C CA . GLU A 1 217 ? 13.469 -12.102 -15.727 1 94.31 217 GLU A CA 1
ATOM 1710 C C . GLU A 1 217 ? 13.055 -12.781 -17.031 1 94.31 217 GLU A C 1
ATOM 1712 O O . GLU A 1 217 ? 13.547 -13.859 -17.359 1 94.31 217 GLU A O 1
ATOM 1717 N N . MET A 1 218 ? 12.203 -12.148 -17.797 1 95.69 218 MET A N 1
ATOM 1718 C CA . MET A 1 218 ? 11.602 -12.773 -18.969 1 95.69 218 MET A CA 1
ATOM 1719 C C . MET A 1 218 ? 12.562 -12.719 -20.156 1 95.69 218 MET A C 1
ATOM 1721 O O . MET A 1 218 ? 13.43 -11.852 -20.219 1 95.69 218 MET A O 1
ATOM 1725 N N . LYS A 1 219 ? 12.359 -13.625 -21.078 1 95.06 219 LYS A N 1
ATOM 1726 C CA . LYS A 1 219 ? 13.023 -13.531 -22.375 1 95.06 219 LYS A CA 1
ATOM 1727 C C . LYS A 1 219 ? 12.688 -12.219 -23.078 1 95.06 219 LYS A C 1
ATOM 1729 O O . LYS A 1 219 ? 11.594 -11.672 -22.891 1 95.06 219 LYS A O 1
ATOM 1734 N N . THR A 1 220 ? 13.609 -11.812 -23.922 1 95.56 220 THR A N 1
ATOM 1735 C CA . THR A 1 220 ? 13.477 -10.523 -24.578 1 95.56 220 THR A CA 1
ATOM 1736 C C . THR A 1 220 ? 12.172 -10.438 -25.359 1 95.56 220 THR A C 1
ATOM 1738 O O . THR A 1 220 ? 11.453 -9.438 -25.281 1 95.56 220 THR A O 1
ATOM 1741 N N . GLY A 1 221 ? 11.914 -11.484 -26.094 1 97.12 221 GLY A N 1
ATOM 1742 C CA . GLY A 1 221 ? 10.68 -11.484 -26.859 1 97.12 221 GLY A CA 1
ATOM 1743 C C . GLY A 1 221 ? 9.438 -11.352 -26 1 97.12 221 GLY A C 1
ATOM 1744 O O . GLY A 1 221 ? 8.508 -10.625 -26.344 1 97.12 221 GLY A O 1
ATOM 1745 N N . ASP A 1 222 ? 9.344 -12.031 -24.922 1 98.44 222 ASP A N 1
ATOM 1746 C CA . ASP A 1 222 ? 8.211 -11.953 -24.016 1 98.44 222 ASP A CA 1
ATOM 1747 C C . ASP A 1 222 ? 8.133 -10.578 -23.344 1 98.44 222 ASP A C 1
ATOM 1749 O O . ASP A 1 222 ? 7.047 -10.023 -23.188 1 98.44 222 ASP A O 1
ATOM 1753 N N . ARG A 1 223 ? 9.234 -10.055 -22.969 1 98.44 223 ARG A N 1
ATOM 1754 C CA . ARG A 1 223 ? 9.25 -8.719 -22.391 1 98.44 223 ARG A CA 1
ATOM 1755 C C . ARG A 1 223 ? 8.719 -7.688 -23.375 1 98.44 223 ARG A C 1
ATOM 1757 O O . ARG A 1 223 ? 7.973 -6.781 -23 1 98.44 223 ARG A O 1
ATOM 1764 N N . GLU A 1 224 ? 9.133 -7.844 -24.656 1 98.25 224 GLU A N 1
ATOM 1765 C CA . GLU A 1 224 ? 8.594 -6.98 -25.703 1 98.25 224 GLU A CA 1
ATOM 1766 C C . GLU A 1 224 ? 7.082 -7.141 -25.828 1 98.25 224 GLU A C 1
ATOM 1768 O O . GLU A 1 224 ? 6.367 -6.164 -26.047 1 98.25 224 GLU A O 1
ATOM 1773 N N . GLY A 1 225 ? 6.656 -8.352 -25.703 1 98.69 225 GLY A N 1
ATOM 1774 C CA . GLY A 1 225 ? 5.223 -8.602 -25.703 1 98.69 225 GLY A CA 1
ATOM 1775 C C . GLY A 1 225 ? 4.496 -7.906 -24.562 1 98.69 225 GLY A C 1
ATOM 1776 O O . GLY A 1 225 ? 3.395 -7.387 -24.75 1 98.69 225 GLY A O 1
ATOM 1777 N N . VAL A 1 226 ? 5.062 -7.891 -23.375 1 98.81 226 VAL A N 1
ATOM 1778 C CA . VAL A 1 226 ? 4.496 -7.199 -22.234 1 98.81 226 VAL A CA 1
ATOM 1779 C C . VAL A 1 226 ? 4.434 -5.699 -22.5 1 98.81 226 VAL A C 1
ATOM 1781 O O . VAL A 1 226 ? 3.4 -5.062 -22.281 1 98.81 226 VAL A O 1
ATOM 1784 N N . VAL A 1 227 ? 5.539 -5.156 -23.031 1 98.75 227 VAL A N 1
ATOM 1785 C CA . VAL A 1 227 ? 5.605 -3.732 -23.359 1 98.75 227 VAL A CA 1
ATOM 1786 C C . VAL A 1 227 ? 4.504 -3.375 -24.359 1 98.75 227 VAL A C 1
ATOM 1788 O O . VAL A 1 227 ? 3.695 -2.48 -24.094 1 98.75 227 VAL A O 1
ATOM 1791 N N . LYS A 1 228 ? 4.395 -4.129 -25.438 1 98.56 228 LYS A N 1
ATOM 1792 C CA . LYS A 1 228 ? 3.432 -3.844 -26.484 1 98.56 228 LYS A CA 1
ATOM 1793 C C . LYS A 1 228 ? 2.002 -4.082 -26.016 1 98.56 228 LYS A C 1
ATOM 1795 O O . LYS A 1 228 ? 1.079 -3.373 -26.422 1 98.56 228 LYS A O 1
ATOM 1800 N N . GLY A 1 229 ? 1.84 -5.113 -25.234 1 98.44 229 GLY A N 1
ATOM 1801 C CA . GLY A 1 229 ? 0.53 -5.379 -24.656 1 98.44 229 GLY A CA 1
ATOM 1802 C C . GLY A 1 229 ? -0.008 -4.227 -23.844 1 98.44 229 GLY A C 1
ATOM 1803 O O . GLY A 1 229 ? -1.161 -3.822 -24 1 98.44 229 GLY A O 1
ATOM 1804 N N . PHE A 1 230 ? 0.798 -3.66 -22.969 1 98.56 230 PHE A N 1
ATOM 1805 C CA . PHE A 1 230 ? 0.376 -2.545 -22.125 1 98.56 230 PHE A CA 1
ATOM 1806 C C . PHE A 1 230 ? 0.198 -1.279 -22.969 1 98.56 230 PHE A C 1
ATOM 1808 O O . PHE A 1 230 ? -0.673 -0.457 -22.672 1 98.56 230 PHE A O 1
ATOM 1815 N N . GLU A 1 231 ? 1.054 -1.121 -23.969 1 98 231 GLU A N 1
ATOM 1816 C CA . GLU A 1 231 ? 0.858 0.01 -24.875 1 98 231 GLU A CA 1
ATOM 1817 C C . GLU A 1 231 ? -0.518 -0.039 -25.531 1 98 231 GLU A C 1
ATOM 1819 O O . GLU A 1 231 ? -1.188 0.988 -25.656 1 98 231 GLU A O 1
ATOM 1824 N N . ARG A 1 232 ? -0.959 -1.195 -25.922 1 97.12 232 ARG A N 1
ATOM 1825 C CA . ARG A 1 232 ? -2.248 -1.381 -26.578 1 97.12 232 ARG A CA 1
ATOM 1826 C C . ARG A 1 232 ? -3.398 -1.189 -25.609 1 97.12 232 ARG A C 1
ATOM 1828 O O . ARG A 1 232 ? -4.445 -0.65 -25.969 1 97.12 232 ARG A O 1
ATOM 1835 N N . LEU A 1 233 ? -3.244 -1.779 -24.438 1 95.44 233 LEU A N 1
ATOM 1836 C CA . LEU A 1 233 ? -4.273 -1.613 -23.406 1 95.44 233 LEU A CA 1
ATOM 1837 C C . LEU A 1 233 ? -4.594 -0.138 -23.203 1 95.44 233 LEU A C 1
ATOM 1839 O O . LEU A 1 233 ? -5.766 0.236 -23.078 1 95.44 233 LEU A O 1
ATOM 1843 N N . GLY A 1 234 ? -3.52 0.727 -23.109 1 93.25 234 GLY A N 1
ATOM 1844 C CA . GLY A 1 234 ? -3.697 2.168 -23.031 1 93.25 234 GLY A CA 1
ATOM 1845 C C . GLY A 1 234 ? -4.031 2.646 -21.625 1 93.25 234 GLY A C 1
ATOM 1846 O O . GLY A 1 234 ? -4.121 1.843 -20.688 1 93.25 234 GLY A O 1
ATOM 1847 N N . GLY A 1 235 ? -4.172 3.973 -21.547 1 93.75 235 GLY A N 1
ATOM 1848 C CA . GLY A 1 235 ? -4.363 4.586 -20.234 1 93.75 235 GLY A CA 1
ATOM 1849 C C . GLY A 1 235 ? -3.059 4.926 -19.547 1 93.75 235 GLY A C 1
ATOM 1850 O O . GLY A 1 235 ? -1.992 4.449 -19.938 1 93.75 235 GLY A O 1
ATOM 1851 N N . GLU A 1 236 ? -3.148 5.707 -18.531 1 95.19 236 GLU A N 1
ATOM 1852 C CA . GLU A 1 236 ? -1.963 6.215 -17.859 1 95.19 236 GLU A CA 1
ATOM 1853 C C . GLU A 1 236 ? -1.19 5.09 -17.172 1 95.19 236 GLU A C 1
ATOM 1855 O O . GLU A 1 236 ? 0.035 5.02 -17.281 1 95.19 236 GLU A O 1
ATOM 1860 N N . THR A 1 237 ? -1.919 4.195 -16.5 1 96.44 237 THR A N 1
ATOM 1861 C CA . THR A 1 237 ? -1.271 3.111 -15.773 1 96.44 237 THR A CA 1
ATOM 1862 C C . THR A 1 237 ? -0.558 2.16 -16.734 1 96.44 237 THR A C 1
ATOM 1864 O O . THR A 1 237 ? 0.61 1.824 -16.516 1 96.44 237 THR A O 1
ATOM 1867 N N . ALA A 1 238 ? -1.241 1.753 -17.781 1 97.12 238 ALA A N 1
ATOM 1868 C CA . ALA A 1 238 ? -0.649 0.828 -18.734 1 97.12 238 ALA A CA 1
ATOM 1869 C C . ALA A 1 238 ? 0.573 1.445 -19.406 1 97.12 238 ALA A C 1
ATOM 1871 O O . ALA A 1 238 ? 1.585 0.771 -19.625 1 97.12 238 ALA A O 1
ATOM 1872 N N . THR A 1 239 ? 0.457 2.701 -19.734 1 97.5 239 THR A N 1
ATOM 1873 C CA . THR A 1 239 ? 1.577 3.406 -20.344 1 97.5 239 THR A CA 1
ATOM 1874 C C . THR A 1 239 ? 2.77 3.455 -19.391 1 97.5 239 THR A C 1
ATOM 1876 O O . THR A 1 239 ? 3.906 3.211 -19.797 1 97.5 239 THR A O 1
ATOM 1879 N N . ALA A 1 240 ? 2.467 3.742 -18.156 1 97.62 240 ALA A N 1
ATOM 1880 C CA . ALA A 1 240 ? 3.525 3.814 -17.156 1 97.62 240 ALA A CA 1
ATOM 1881 C C . ALA A 1 240 ? 4.191 2.455 -16.969 1 97.62 240 ALA A C 1
ATOM 1883 O O . ALA A 1 240 ? 5.418 2.365 -16.891 1 97.62 240 ALA A O 1
ATOM 1884 N N . ILE A 1 241 ? 3.414 1.386 -16.906 1 98.44 241 ILE A N 1
ATOM 1885 C CA . ILE A 1 241 ? 3.949 0.041 -16.719 1 98.44 241 ILE A CA 1
ATOM 1886 C C . ILE A 1 241 ? 4.789 -0.356 -17.938 1 98.44 241 ILE A C 1
ATOM 1888 O O . ILE A 1 241 ? 5.875 -0.918 -17.781 1 98.44 241 ILE A O 1
ATOM 1892 N N . SER A 1 242 ? 4.258 -0.017 -19.094 1 98.69 242 SER A N 1
ATOM 1893 C CA . SER A 1 242 ? 5.012 -0.285 -20.312 1 98.69 242 SER A CA 1
ATOM 1894 C C . SER A 1 242 ? 6.387 0.376 -20.281 1 98.69 242 SER A C 1
ATOM 1896 O O . SER A 1 242 ? 7.402 -0.271 -20.531 1 98.69 242 SER A O 1
ATOM 1898 N N . ALA A 1 243 ? 6.426 1.597 -19.906 1 98.5 243 ALA A N 1
ATOM 1899 C CA . ALA A 1 243 ? 7.668 2.359 -19.828 1 98.5 243 ALA A CA 1
ATOM 1900 C C . ALA A 1 243 ? 8.617 1.767 -18.797 1 98.5 243 ALA A C 1
ATOM 1902 O O . ALA A 1 243 ? 9.828 1.672 -19.031 1 98.5 243 ALA A O 1
ATOM 1903 N N . LEU A 1 244 ? 8.062 1.35 -17.656 1 98.31 244 LEU A N 1
ATOM 1904 C CA . LEU A 1 244 ? 8.875 0.796 -16.594 1 98.31 244 LEU A CA 1
ATOM 1905 C C . LEU A 1 244 ? 9.469 -0.55 -16.984 1 98.31 244 LEU A C 1
ATOM 1907 O O . LEU A 1 244 ? 10.625 -0.841 -16.688 1 98.31 244 LEU A O 1
ATOM 1911 N N . VAL A 1 245 ? 8.664 -1.389 -17.641 1 98.69 245 VAL A N 1
ATOM 1912 C CA . VAL A 1 245 ? 9.164 -2.682 -18.109 1 98.69 245 VAL A CA 1
ATOM 1913 C C . VAL A 1 245 ? 10.328 -2.471 -19.078 1 98.69 245 VAL A C 1
ATOM 1915 O O . VAL A 1 245 ? 11.352 -3.148 -18.984 1 98.69 245 VAL A O 1
ATOM 1918 N N . LYS A 1 246 ? 10.164 -1.527 -19.953 1 98 246 LYS A N 1
ATOM 1919 C CA . LYS A 1 246 ? 11.227 -1.218 -20.906 1 98 246 LYS A CA 1
ATOM 1920 C C . LYS A 1 246 ? 12.484 -0.738 -20.203 1 98 246 LYS A C 1
ATOM 1922 O O . LYS A 1 246 ? 13.578 -1.253 -20.453 1 98 246 LYS A O 1
ATOM 1927 N N . GLU A 1 247 ? 12.297 0.21 -19.359 1 97.06 247 GLU A N 1
ATOM 1928 C CA . GLU A 1 247 ? 13.414 0.821 -18.641 1 97.06 247 GLU A CA 1
ATOM 1929 C C . GLU A 1 247 ? 14.164 -0.211 -17.812 1 97.06 247 GLU A C 1
ATOM 1931 O O . GLU A 1 247 ? 15.391 -0.307 -17.891 1 97.06 247 GLU A O 1
ATOM 1936 N N . ARG A 1 248 ? 13.492 -1.004 -17.031 1 97.19 248 ARG A N 1
ATOM 1937 C CA . ARG A 1 248 ? 14.109 -1.979 -16.141 1 97.19 248 ARG A CA 1
ATOM 1938 C C . ARG A 1 248 ? 14.734 -3.123 -16.922 1 97.19 248 ARG A C 1
ATOM 1940 O O . ARG A 1 248 ? 15.75 -3.684 -16.516 1 97.19 248 ARG A O 1
ATOM 1947 N N . GLY A 1 249 ? 14.039 -3.453 -18.016 1 96.44 249 GLY A N 1
ATOM 1948 C CA . GLY A 1 249 ? 14.625 -4.445 -18.906 1 96.44 249 GLY A CA 1
ATOM 1949 C C . GLY A 1 249 ? 15.984 -4.039 -19.438 1 96.44 249 GLY A C 1
ATOM 1950 O O . GLY A 1 249 ? 16.922 -4.832 -19.438 1 96.44 249 GLY A O 1
ATOM 1951 N N . ILE A 1 250 ? 16.062 -2.809 -19.875 1 94.75 250 ILE A N 1
ATOM 1952 C CA . ILE A 1 250 ? 17.328 -2.283 -20.406 1 94.75 250 ILE A CA 1
ATOM 1953 C C . ILE A 1 250 ? 18.391 -2.297 -19.328 1 94.75 2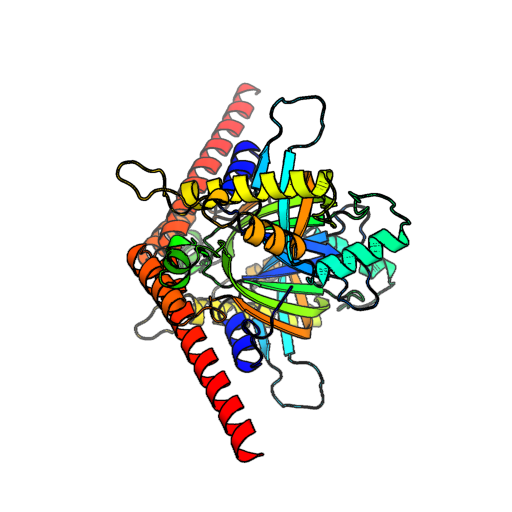50 ILE A C 1
ATOM 1955 O O . ILE A 1 250 ? 19.516 -2.727 -19.562 1 94.75 250 ILE A O 1
ATOM 1959 N N . LEU A 1 251 ? 18.062 -1.849 -18.156 1 93.19 251 LEU A N 1
ATOM 1960 C CA . LEU A 1 251 ? 19 -1.816 -17.031 1 93.19 251 LEU A CA 1
ATOM 1961 C C . LEU A 1 251 ? 19.5 -3.221 -16.703 1 93.19 251 LEU A C 1
ATOM 1963 O O . LEU A 1 251 ? 20.688 -3.422 -16.453 1 93.19 251 LEU A O 1
ATOM 1967 N N . HIS A 1 252 ? 18.609 -4.164 -16.656 1 92.06 252 HIS A N 1
ATOM 1968 C CA . HIS A 1 252 ? 18.953 -5.551 -16.359 1 92.06 252 HIS A CA 1
ATOM 1969 C C . HIS A 1 252 ? 19.906 -6.121 -17.406 1 92.06 252 HIS A C 1
ATOM 1971 O O . HIS A 1 252 ? 20.891 -6.781 -17.062 1 92.06 252 HIS A O 1
ATOM 1977 N N . ASP A 1 253 ? 19.594 -5.863 -18.625 1 93.56 253 ASP A N 1
ATOM 1978 C CA . ASP A 1 253 ? 20.422 -6.387 -19.703 1 93.56 253 ASP A CA 1
ATOM 1979 C C . ASP A 1 253 ? 21.828 -5.785 -19.656 1 93.56 253 ASP A C 1
ATOM 1981 O O . ASP A 1 253 ? 22.812 -6.469 -19.938 1 93.56 253 ASP A O 1
ATOM 1985 N N . GLU A 1 254 ? 21.859 -4.539 -19.344 1 92.44 254 GLU A N 1
ATOM 1986 C CA . GLU A 1 254 ? 23.141 -3.871 -19.219 1 92.44 254 GLU A CA 1
ATOM 1987 C C . GLU A 1 254 ? 23.953 -4.453 -18.078 1 92.44 254 GLU A C 1
ATOM 1989 O O . GLU A 1 254 ? 25.172 -4.641 -18.203 1 92.44 254 GLU A O 1
ATOM 1994 N N . GLN A 1 255 ? 23.359 -4.676 -16.984 1 90.38 255 GLN A N 1
ATOM 1995 C CA . GLN A 1 255 ? 24.031 -5.25 -15.836 1 90.38 255 GLN A CA 1
ATOM 1996 C C . GLN A 1 255 ? 24.531 -6.66 -16.141 1 90.38 255 GLN A C 1
ATOM 1998 O O . GLN A 1 255 ? 25.625 -7.043 -15.703 1 90.38 255 GLN A O 1
ATOM 2003 N N . LYS A 1 256 ? 23.719 -7.406 -16.812 1 89.31 256 LYS A N 1
ATOM 2004 C CA . LYS A 1 256 ? 24.109 -8.758 -17.203 1 89.31 256 LYS A CA 1
ATOM 2005 C C . LYS A 1 256 ? 25.328 -8.742 -18.125 1 89.31 256 LYS A C 1
ATOM 2007 O O . LYS A 1 256 ? 26.219 -9.586 -17.984 1 89.31 256 LYS A O 1
ATOM 2012 N N . ARG A 1 257 ? 25.312 -7.812 -19 1 91.5 257 ARG A N 1
ATOM 2013 C CA . ARG A 1 257 ? 26.438 -7.676 -19.906 1 91.5 257 ARG A CA 1
ATOM 2014 C C . ARG A 1 257 ? 27.703 -7.285 -19.156 1 91.5 257 ARG A C 1
ATOM 2016 O O . ARG A 1 257 ? 28.781 -7.824 -19.438 1 91.5 257 ARG A O 1
ATOM 2023 N N . ARG A 1 258 ? 27.594 -6.363 -18.281 1 90.06 258 ARG A N 1
ATOM 2024 C CA . ARG A 1 258 ? 28.734 -5.91 -17.5 1 90.06 258 ARG A CA 1
ATOM 2025 C C . ARG A 1 258 ? 29.312 -7.047 -16.672 1 90.06 258 ARG A C 1
ATOM 2027 O O . ARG A 1 258 ? 30.547 -7.199 -16.578 1 90.06 258 ARG A O 1
ATOM 2034 N N . LYS A 1 259 ? 28.484 -7.824 -16.062 1 88.69 259 LYS A N 1
ATOM 2035 C CA . LYS A 1 259 ? 28.938 -8.953 -15.25 1 88.69 259 LYS A CA 1
ATOM 2036 C C . LYS A 1 259 ? 29.656 -9.992 -16.109 1 88.69 259 LYS A C 1
ATOM 2038 O O . LYS A 1 259 ? 30.625 -10.602 -15.656 1 88.69 259 LYS A O 1
ATOM 2043 N N . LYS A 1 260 ? 29.188 -10.172 -17.266 1 89.81 260 LYS A N 1
ATOM 2044 C CA . LYS A 1 260 ? 29.812 -11.109 -18.188 1 89.81 260 LYS A CA 1
ATOM 2045 C C . LYS A 1 260 ? 31.203 -10.609 -18.625 1 89.81 260 LYS A C 1
ATOM 2047 O O . LYS A 1 260 ? 32.156 -11.391 -18.688 1 89.81 260 LYS A O 1
ATOM 2052 N N . ASP A 1 261 ? 31.203 -9.336 -18.859 1 91.38 261 ASP A N 1
ATOM 2053 C CA . ASP A 1 261 ? 32.469 -8.742 -19.266 1 91.38 261 ASP A CA 1
ATOM 2054 C C . ASP A 1 261 ? 33.5 -8.828 -18.125 1 91.38 261 ASP A C 1
ATOM 2056 O O . ASP A 1 261 ? 34.688 -9.094 -18.375 1 91.38 261 ASP A O 1
ATOM 2060 N N . GLU A 1 262 ? 33.062 -8.508 -17.016 1 89.5 262 GLU A N 1
ATOM 2061 C CA . GLU A 1 262 ? 33.938 -8.578 -15.852 1 89.5 262 GLU A CA 1
ATOM 2062 C C . GLU A 1 262 ? 34.438 -10 -15.609 1 89.5 262 GLU A C 1
ATOM 2064 O O . GLU A 1 262 ? 35.594 -10.211 -15.211 1 89.5 262 GLU A O 1
ATOM 2069 N N . LYS A 1 263 ? 33.594 -11 -15.898 1 89.56 263 LYS A N 1
ATOM 2070 C CA . LYS A 1 263 ? 33.969 -12.398 -15.758 1 89.56 263 LYS A CA 1
ATOM 2071 C C . LYS A 1 263 ? 34.969 -12.812 -16.844 1 89.56 263 LYS A C 1
ATOM 2073 O O . LYS A 1 263 ? 35.906 -13.562 -16.578 1 89.56 263 LYS A O 1
ATOM 2078 N N . ASP A 1 264 ? 34.844 -12.219 -17.875 1 89.69 264 ASP A N 1
ATOM 2079 C CA . ASP A 1 264 ? 35.719 -12.523 -18.984 1 89.69 264 ASP A CA 1
ATOM 2080 C C . ASP A 1 264 ? 37.094 -11.867 -18.797 1 89.69 264 ASP A C 1
ATOM 2082 O O . ASP A 1 264 ? 38.125 -12.43 -19.188 1 89.69 264 ASP A O 1
ATOM 2086 N N . ASP A 1 265 ? 37.125 -10.672 -18.266 1 84.75 265 ASP A N 1
ATOM 2087 C CA . ASP A 1 265 ? 38.375 -9.969 -18 1 84.75 265 ASP A CA 1
ATOM 2088 C C . ASP A 1 265 ? 39.188 -10.664 -16.906 1 84.75 265 ASP A C 1
ATOM 2090 O O . ASP A 1 265 ? 40.406 -10.633 -16.906 1 84.75 265 ASP A O 1
ATOM 2094 N N . LYS A 1 266 ? 38.5 -11.211 -16.109 1 78.56 266 LYS A N 1
ATOM 2095 C CA . LYS A 1 266 ? 39.156 -11.883 -15.008 1 78.56 266 LYS A CA 1
ATOM 2096 C C . LYS A 1 266 ? 39.625 -13.289 -15.414 1 78.56 266 LYS A C 1
ATOM 2098 O O . LYS A 1 266 ? 40.406 -13.922 -14.703 1 78.56 266 LYS A O 1
ATOM 2103 N N . ALA A 1 267 ? 39.156 -13.969 -16.516 1 75.62 267 ALA A N 1
ATOM 2104 C CA . ALA A 1 267 ? 39.531 -15.281 -17.016 1 75.62 267 ALA A CA 1
ATOM 2105 C C . ALA A 1 267 ? 40.719 -15.172 -17.984 1 75.62 267 ALA A C 1
ATOM 2107 O O . ALA A 1 267 ? 41.594 -16.016 -18 1 75.62 267 ALA A O 1
ATOM 2108 N N . MET B 1 1 ? -5.664 2.297 11.641 1 92.62 1 MET B N 1
ATOM 2109 C CA . MET B 1 1 ? -5.965 3.467 10.82 1 92.62 1 MET B CA 1
ATOM 2110 C C . MET B 1 1 ? -6.887 4.43 11.57 1 92.62 1 MET B C 1
ATOM 2112 O O . MET B 1 1 ? -7.824 4.004 12.242 1 92.62 1 MET B O 1
ATOM 2116 N N . PHE B 1 2 ? -6.578 5.699 11.555 1 95.81 2 PHE B N 1
ATOM 2117 C CA . PHE B 1 2 ? -7.473 6.719 12.094 1 95.81 2 PHE B CA 1
ATOM 2118 C C . PHE B 1 2 ? -8.602 7.016 11.117 1 95.81 2 PHE B C 1
ATOM 2120 O O . PHE B 1 2 ? -8.367 7.562 10.039 1 95.81 2 PHE B O 1
ATOM 2127 N N . ILE B 1 3 ? -9.875 6.672 11.562 1 97.5 3 ILE B N 1
ATOM 2128 C CA . ILE B 1 3 ? -11 6.848 10.656 1 97.5 3 ILE B CA 1
ATOM 2129 C C . ILE B 1 3 ? -12.062 7.73 11.312 1 97.5 3 ILE B C 1
ATOM 2131 O O . ILE B 1 3 ? -12.984 7.227 11.953 1 97.5 3 ILE B O 1
ATOM 2135 N N . PRO B 1 4 ? -11.969 9.023 11.094 1 96.31 4 PRO B N 1
ATOM 2136 C CA . PRO B 1 4 ? -13.102 9.844 11.523 1 96.31 4 PRO B CA 1
ATOM 2137 C C . PRO B 1 4 ? -14.422 9.391 10.906 1 96.31 4 PRO B C 1
ATOM 2139 O O . PRO B 1 4 ? -14.445 8.922 9.758 1 96.31 4 PRO B O 1
ATOM 2142 N N . PRO B 1 5 ? -15.531 9.562 11.602 1 95.12 5 PRO B N 1
ATOM 2143 C CA . PRO B 1 5 ? -16.828 9.094 11.086 1 95.12 5 PRO B CA 1
ATOM 2144 C C . PRO B 1 5 ? -17.125 9.617 9.688 1 95.12 5 PRO B C 1
ATOM 2146 O O . PRO B 1 5 ? -17.672 8.891 8.852 1 95.12 5 PRO B O 1
ATOM 2149 N N . VAL B 1 6 ? -16.719 10.797 9.398 1 95.69 6 VAL B N 1
ATOM 2150 C CA . VAL B 1 6 ? -17.047 11.445 8.125 1 95.69 6 VAL B CA 1
ATOM 2151 C C . VAL B 1 6 ? -16.328 10.719 6.988 1 95.69 6 VAL B C 1
ATOM 2153 O O . VAL B 1 6 ? -16.766 10.781 5.836 1 95.69 6 VAL B O 1
ATOM 2156 N N . HIS B 1 7 ? -15.273 10.008 7.266 1 97.38 7 HIS B N 1
ATOM 2157 C CA . HIS B 1 7 ? -14.477 9.336 6.242 1 97.38 7 HIS B CA 1
ATOM 2158 C C . HIS B 1 7 ? -14.727 7.832 6.258 1 97.38 7 HIS B C 1
ATOM 2160 O O . HIS B 1 7 ? -14.195 7.105 5.418 1 97.38 7 HIS B O 1
ATOM 2166 N N . ALA B 1 8 ? -15.531 7.316 7.199 1 97.19 8 ALA B N 1
ATOM 2167 C CA . ALA B 1 8 ? -15.734 5.883 7.383 1 97.19 8 ALA B CA 1
ATOM 2168 C C . ALA B 1 8 ? -16.641 5.312 6.297 1 97.19 8 ALA B C 1
ATOM 2170 O O . ALA B 1 8 ? -17.672 5.906 5.969 1 97.19 8 ALA B O 1
ATOM 2171 N N . GLU B 1 9 ? -16.234 4.262 5.691 1 96.56 9 GLU B N 1
ATOM 2172 C CA . GLU B 1 9 ? -17.156 3.443 4.898 1 96.56 9 GLU B CA 1
ATOM 2173 C C . GLU B 1 9 ? -17.828 2.379 5.762 1 96.56 9 GLU B C 1
ATOM 2175 O O . GLU B 1 9 ? -17.188 1.423 6.195 1 96.56 9 GLU B O 1
ATOM 2180 N N . THR B 1 10 ? -19.125 2.479 5.895 1 92.06 10 THR B N 1
ATOM 2181 C CA . THR B 1 10 ? -19.797 1.616 6.859 1 92.06 10 THR B CA 1
ATOM 2182 C C . THR B 1 10 ? -20.625 0.553 6.145 1 92.06 10 THR B C 1
ATOM 2184 O O . THR B 1 10 ? -21.188 -0.341 6.785 1 92.06 10 THR B O 1
ATOM 2187 N N . GLU B 1 11 ? -20.703 0.648 4.836 1 92.5 11 GLU B N 1
ATOM 2188 C CA . GLU B 1 11 ? -21.484 -0.334 4.082 1 92.5 11 GLU B CA 1
ATOM 2189 C C . GLU B 1 11 ? -20.625 -1.545 3.717 1 92.5 11 GLU B C 1
ATOM 2191 O O . GLU B 1 11 ? -19.688 -1.433 2.926 1 92.5 11 GLU B O 1
ATOM 2196 N N . THR B 1 12 ? -21.016 -2.695 4.195 1 91.81 12 THR B N 1
ATOM 2197 C CA . THR B 1 12 ? -20.25 -3.922 3.979 1 91.81 12 THR B CA 1
ATOM 2198 C C . THR B 1 12 ? -20.094 -4.203 2.488 1 91.81 12 THR B C 1
ATOM 2200 O O . THR B 1 12 ? -19.016 -4.559 2.027 1 91.81 12 THR B O 1
ATOM 2203 N N . ALA B 1 13 ? -21.188 -4.012 1.745 1 92.94 13 ALA B N 1
ATOM 2204 C CA . ALA B 1 13 ? -21.141 -4.277 0.31 1 92.94 13 ALA B CA 1
ATOM 2205 C C . ALA B 1 13 ? -20.109 -3.402 -0.379 1 92.94 13 ALA B C 1
ATOM 2207 O O . ALA B 1 13 ? -19.391 -3.859 -1.281 1 92.94 13 ALA B O 1
ATOM 2208 N N . ALA B 1 14 ? -20.016 -2.143 0.054 1 95.06 14 ALA B N 1
ATOM 2209 C CA . ALA B 1 14 ? -19.047 -1.214 -0.525 1 95.06 14 ALA B CA 1
ATOM 2210 C C . ALA B 1 14 ? -17.625 -1.624 -0.179 1 95.06 14 ALA B C 1
ATOM 2212 O O . ALA B 1 14 ? -16.719 -1.496 -1.006 1 95.06 14 ALA B O 1
ATOM 2213 N N . LEU B 1 15 ? -17.469 -2.135 1.034 1 96.62 15 LEU B N 1
ATOM 2214 C CA . LEU B 1 15 ? -16.156 -2.605 1.46 1 96.62 15 LEU B CA 1
ATOM 2215 C C . LEU B 1 15 ? -15.719 -3.805 0.63 1 96.62 15 LEU B C 1
ATOM 2217 O O . LEU B 1 15 ? -14.578 -3.857 0.166 1 96.62 15 LEU B O 1
ATOM 2221 N N . LEU B 1 16 ? -16.562 -4.727 0.438 1 95.06 16 LEU B N 1
ATOM 2222 C CA . LEU B 1 16 ? -16.25 -5.93 -0.323 1 95.06 16 LEU B CA 1
ATOM 2223 C C . LEU B 1 16 ? -15.984 -5.594 -1.786 1 95.06 16 LEU B C 1
ATOM 2225 O O . LEU B 1 16 ? -15.07 -6.148 -2.396 1 95.06 16 LEU B O 1
ATOM 2229 N N . GLN B 1 17 ? -16.781 -4.68 -2.344 1 96.12 17 GLN B N 1
ATOM 2230 C CA . GLN B 1 17 ? -16.578 -4.238 -3.721 1 96.12 17 GLN B CA 1
ATOM 2231 C C . GLN B 1 17 ? -15.227 -3.557 -3.887 1 96.12 17 GLN B C 1
ATOM 2233 O O . GLN B 1 17 ? -14.562 -3.732 -4.906 1 96.12 17 GLN B O 1
ATOM 2238 N N . PHE B 1 18 ? -14.891 -2.777 -2.912 1 97.81 18 PHE B N 1
ATOM 2239 C CA . PHE B 1 18 ? -13.594 -2.111 -2.92 1 97.81 18 PHE B CA 1
ATOM 2240 C C . PHE B 1 18 ? -12.461 -3.127 -3.025 1 97.81 18 PHE B C 1
ATOM 2242 O O . PHE B 1 18 ? -11.547 -2.965 -3.836 1 97.81 18 PHE B O 1
ATOM 2249 N N . ILE B 1 19 ? -12.492 -4.199 -2.246 1 97.81 19 ILE B N 1
ATOM 2250 C CA . ILE B 1 19 ? -11.469 -5.242 -2.252 1 97.81 19 ILE B CA 1
ATOM 2251 C C . ILE B 1 19 ? -11.438 -5.93 -3.615 1 97.81 19 ILE B C 1
ATOM 2253 O O . ILE B 1 19 ? -10.367 -6.172 -4.172 1 97.81 19 ILE B O 1
ATOM 2257 N N . HIS B 1 20 ? -12.609 -6.152 -4.141 1 96.75 20 HIS B N 1
ATOM 2258 C CA . HIS B 1 20 ? -12.719 -6.801 -5.441 1 96.75 20 HIS B CA 1
ATOM 2259 C C . HIS B 1 20 ? -12.047 -5.969 -6.527 1 96.75 20 HIS B C 1
ATOM 2261 O O . HIS B 1 20 ? -11.398 -6.52 -7.422 1 96.75 20 HIS B O 1
ATOM 2267 N N . GLU B 1 21 ? -12.156 -4.684 -6.406 1 97 21 GLU B N 1
ATOM 2268 C CA . GLU B 1 21 ? -11.633 -3.779 -7.43 1 97 21 GLU B CA 1
ATOM 2269 C C . GLU B 1 21 ? -10.148 -3.496 -7.215 1 97 21 GLU B C 1
ATOM 2271 O O . GLU B 1 21 ? -9.477 -2.998 -8.117 1 97 21 GLU B O 1
ATOM 2276 N N . ASN B 1 22 ? -9.688 -3.686 -6.035 1 97.69 22 ASN B N 1
ATOM 2277 C CA . ASN B 1 22 ? -8.297 -3.453 -5.656 1 97.69 22 ASN B CA 1
ATOM 2278 C C . ASN B 1 22 ? -7.652 -4.711 -5.074 1 97.69 22 ASN B C 1
ATOM 2280 O O . ASN B 1 22 ? -7.258 -4.727 -3.91 1 97.69 22 ASN B O 1
ATOM 2284 N N . SER B 1 23 ? -7.34 -5.684 -5.922 1 97.44 23 SER B N 1
ATOM 2285 C CA . SER B 1 23 ? -7.098 -7.051 -5.465 1 97.44 23 SER B CA 1
ATOM 2286 C C . SER B 1 23 ? -5.648 -7.238 -5.031 1 97.44 23 SER B C 1
ATOM 2288 O O . SER B 1 23 ? -5.316 -8.227 -4.375 1 97.44 23 SER B O 1
ATOM 2290 N N . LEU B 1 24 ? -4.723 -6.328 -5.539 1 98.75 24 LEU B N 1
ATOM 2291 C CA . LEU B 1 24 ? -3.35 -6.418 -5.051 1 98.75 24 LEU B CA 1
ATOM 2292 C C . LEU B 1 24 ? -3.248 -5.918 -3.615 1 98.75 24 LEU B C 1
ATOM 2294 O O . LEU B 1 24 ? -3.033 -4.723 -3.385 1 98.75 24 LEU B O 1
ATOM 2298 N N . GLY B 1 25 ? -3.346 -6.84 -2.658 1 98.75 25 GLY B N 1
ATOM 2299 C CA . GLY B 1 25 ? -3.287 -6.5 -1.246 1 98.75 25 GLY B CA 1
ATOM 2300 C C . GLY B 1 25 ? -1.889 -6.602 -0.667 1 98.75 25 GLY B C 1
ATOM 2301 O O . GLY B 1 25 ? -0.955 -7.02 -1.353 1 98.75 25 GLY B O 1
ATOM 2302 N N . MET B 1 26 ? -1.73 -6.117 0.537 1 98.88 26 MET B N 1
ATOM 2303 C CA . MET B 1 26 ? -0.495 -6.242 1.306 1 98.88 26 MET B CA 1
ATOM 2304 C C . MET B 1 26 ? -0.724 -7.055 2.576 1 98.88 26 MET B C 1
ATOM 2306 O O . MET B 1 26 ? -1.425 -6.609 3.486 1 98.88 26 MET B O 1
ATOM 2310 N N . LEU B 1 27 ? -0.168 -8.227 2.592 1 98.94 27 LEU B N 1
ATOM 2311 C CA . LEU B 1 27 ? -0.231 -9.07 3.777 1 98.94 27 LEU B CA 1
ATOM 2312 C C . LEU B 1 27 ? 0.814 -8.648 4.805 1 98.94 27 LEU B C 1
ATOM 2314 O O . LEU B 1 27 ? 2.014 -8.648 4.512 1 98.94 27 LEU B O 1
ATOM 2318 N N . ILE B 1 28 ? 0.36 -8.297 5.984 1 98.88 28 ILE B N 1
ATOM 2319 C CA . ILE B 1 28 ? 1.238 -7.836 7.055 1 98.88 28 ILE B CA 1
ATOM 2320 C C . ILE B 1 28 ? 1.172 -8.805 8.234 1 98.88 28 ILE B C 1
ATOM 2322 O O . ILE B 1 28 ? 0.083 -9.18 8.672 1 98.88 28 ILE B O 1
ATOM 2326 N N . THR B 1 29 ? 2.311 -9.227 8.719 1 98.38 29 THR B N 1
ATOM 2327 C CA . THR B 1 29 ? 2.414 -10.07 9.906 1 98.38 29 THR B CA 1
ATOM 2328 C C . THR B 1 29 ? 3.432 -9.492 10.891 1 98.38 29 THR B C 1
ATOM 2330 O O . THR B 1 29 ? 4.352 -8.781 10.492 1 98.38 29 THR B O 1
ATOM 2333 N N . GLY B 1 30 ? 3.209 -9.633 12.164 1 97.06 30 GLY B N 1
ATOM 2334 C CA . GLY B 1 30 ? 4.168 -9.422 13.234 1 97.06 30 GLY B CA 1
ATOM 2335 C C . GLY B 1 30 ? 4.535 -10.703 13.969 1 97.06 30 GLY B C 1
ATOM 2336 O O . GLY B 1 30 ? 3.971 -11 15.023 1 97.06 30 GLY B O 1
ATOM 2337 N N . VAL B 1 31 ? 5.492 -11.414 13.359 1 94.81 31 VAL B N 1
ATOM 2338 C CA . VAL B 1 31 ? 5.875 -12.719 13.898 1 94.81 31 VAL B CA 1
ATOM 2339 C C . VAL B 1 31 ? 7.359 -12.711 14.242 1 94.81 31 VAL B C 1
ATOM 2341 O O . VAL B 1 31 ? 8.203 -12.367 13.406 1 94.81 31 VAL B O 1
ATOM 2344 N N . LYS B 1 32 ? 7.652 -13.102 15.516 1 91.19 32 LYS B N 1
ATOM 2345 C CA . LYS B 1 32 ? 9.055 -13.18 15.914 1 91.19 32 LYS B CA 1
ATOM 2346 C C . LYS B 1 32 ? 9.781 -14.297 15.156 1 91.19 32 LYS B C 1
ATOM 2348 O O . LYS B 1 32 ? 9.227 -15.375 14.961 1 91.19 32 LYS B O 1
ATOM 2353 N N . SER B 1 33 ? 10.891 -13.961 14.656 1 92.31 33 SER B N 1
ATOM 2354 C CA . SER B 1 33 ? 11.727 -14.883 13.898 1 92.31 33 SER B CA 1
ATOM 2355 C C . SER B 1 33 ? 13.203 -14.68 14.219 1 92.31 33 SER B C 1
ATOM 2357 O O . SER B 1 33 ? 13.641 -13.555 14.461 1 92.31 33 SER B O 1
ATOM 2359 N N . SER B 1 34 ? 14 -15.789 14.188 1 91.19 34 SER B N 1
ATOM 2360 C CA . SER B 1 34 ? 15.438 -15.719 14.453 1 91.19 34 SER B CA 1
ATOM 2361 C C . SER B 1 34 ? 16.203 -15.203 13.234 1 91.19 34 SER B C 1
ATOM 2363 O O . SER B 1 34 ? 17.344 -14.75 13.359 1 91.19 34 SER B O 1
ATOM 2365 N N . SER B 1 35 ? 15.594 -15.195 12.078 1 91.06 35 SER B N 1
ATOM 2366 C CA . SER B 1 35 ? 16.375 -14.961 10.867 1 91.06 35 SER B CA 1
ATOM 2367 C C . SER B 1 35 ? 15.742 -13.859 10.016 1 91.06 35 SER B C 1
ATOM 2369 O O . SER B 1 35 ? 16.328 -13.422 9.031 1 91.06 35 SER B O 1
ATOM 2371 N N . HIS B 1 36 ? 14.555 -13.43 10.406 1 92.12 36 HIS B N 1
ATOM 2372 C CA . HIS B 1 36 ? 13.867 -12.438 9.586 1 92.12 36 HIS B CA 1
ATOM 2373 C C . HIS B 1 36 ? 13.305 -11.312 10.445 1 92.12 36 HIS B C 1
ATOM 2375 O O . HIS B 1 36 ? 13.18 -11.453 11.664 1 92.12 36 HIS B O 1
ATOM 2381 N N . ASN B 1 37 ? 13.016 -10.219 9.773 1 94.81 37 ASN B N 1
ATOM 2382 C CA . ASN B 1 37 ? 12.422 -9.094 10.484 1 94.81 37 ASN B CA 1
ATOM 2383 C C . ASN B 1 37 ? 11.102 -9.469 11.141 1 94.81 37 ASN B C 1
ATOM 2385 O O . ASN B 1 37 ? 10.352 -10.289 10.609 1 94.81 37 ASN B O 1
ATOM 2389 N N . PHE B 1 38 ? 10.852 -8.836 12.25 1 95.75 38 PHE B N 1
ATOM 2390 C CA . PHE B 1 38 ? 9.641 -9.047 13.023 1 95.75 38 PHE B CA 1
ATOM 2391 C C . PHE B 1 38 ? 8.406 -8.688 12.203 1 95.75 38 PHE B C 1
ATOM 2393 O O . PHE B 1 38 ? 7.461 -9.477 12.109 1 95.75 38 PHE B O 1
ATOM 2400 N N . LEU B 1 39 ? 8.43 -7.492 11.648 1 98.12 39 LEU B N 1
ATOM 2401 C CA . LEU B 1 39 ? 7.363 -7.066 10.75 1 98.12 39 LEU B CA 1
ATOM 2402 C C . LEU B 1 39 ? 7.68 -7.453 9.312 1 98.12 39 LEU B C 1
ATOM 2404 O O . LEU B 1 39 ? 8.789 -7.23 8.836 1 98.12 39 LEU B O 1
ATOM 2408 N N . GLN B 1 40 ? 6.719 -8.133 8.703 1 98.25 40 GLN B N 1
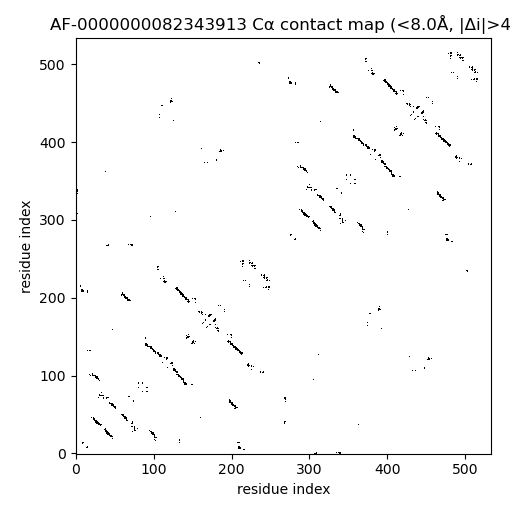ATOM 2409 C CA . GLN B 1 40 ? 6.852 -8.438 7.285 1 98.25 40 GLN B CA 1
ATOM 2410 C C . GLN B 1 40 ? 5.613 -8 6.508 1 98.25 40 GLN B C 1
ATOM 2412 O O . GLN B 1 40 ? 4.5 -8.023 7.035 1 98.25 40 GLN B O 1
ATOM 2417 N N . CYS B 1 41 ? 5.809 -7.539 5.285 1 98.75 41 CYS B N 1
ATOM 2418 C CA . CYS B 1 41 ? 4.75 -7.109 4.383 1 98.75 41 CYS B CA 1
ATOM 2419 C C . CYS B 1 41 ? 4.988 -7.633 2.971 1 98.75 41 CYS B C 1
ATOM 2421 O O . CYS B 1 41 ? 6.055 -7.418 2.396 1 98.75 41 CYS B O 1
ATOM 2423 N N . THR B 1 42 ? 4.012 -8.352 2.424 1 98.81 42 THR B N 1
ATOM 2424 C CA . THR B 1 42 ? 4.129 -8.906 1.08 1 98.81 42 THR B CA 1
ATOM 2425 C C . THR B 1 42 ? 2.924 -8.516 0.227 1 98.81 42 THR B C 1
ATOM 2427 O O . THR B 1 42 ? 1.778 -8.695 0.645 1 98.81 42 THR B O 1
ATOM 2430 N N . HIS B 1 43 ? 3.234 -7.918 -0.97 1 98.81 43 HIS B N 1
ATOM 2431 C CA . HIS B 1 43 ? 2.182 -7.688 -1.952 1 98.81 43 HIS B CA 1
ATOM 2432 C C . HIS B 1 43 ? 1.728 -9 -2.59 1 98.81 43 HIS B C 1
ATOM 2434 O O . HIS B 1 43 ? 2.557 -9.797 -3.027 1 98.81 43 HIS B O 1
ATOM 2440 N N . ALA B 1 44 ? 0.459 -9.242 -2.633 1 98.69 44 ALA B N 1
ATOM 2441 C CA . ALA B 1 44 ? -0.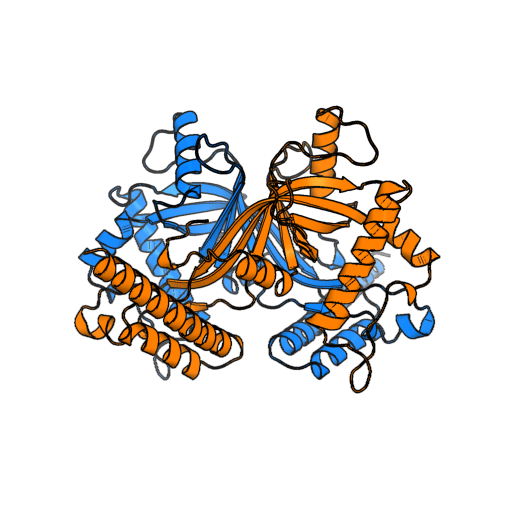119 -10.414 -3.293 1 98.69 44 ALA B CA 1
ATOM 2442 C C . ALA B 1 44 ? -1.544 -10.133 -3.76 1 98.69 44 ALA B C 1
ATOM 2444 O O . ALA B 1 44 ? -2.285 -9.398 -3.102 1 98.69 44 ALA B O 1
ATOM 2445 N N . PRO B 1 45 ? -1.933 -10.672 -4.906 1 98.69 45 PRO B N 1
ATOM 2446 C CA . PRO B 1 45 ? -3.346 -10.586 -5.285 1 98.69 45 PRO B CA 1
ATOM 2447 C C . PRO B 1 45 ? -4.238 -11.5 -4.445 1 98.69 45 PRO B C 1
ATOM 2449 O O . PRO B 1 45 ? -3.9 -12.664 -4.23 1 98.69 45 PRO B O 1
ATOM 2452 N N . PHE B 1 46 ? -5.348 -10.938 -3.998 1 98.81 46 PHE B N 1
ATOM 2453 C CA . PHE B 1 46 ? -6.285 -11.68 -3.168 1 98.81 46 PHE B CA 1
ATOM 2454 C C . PHE B 1 46 ? -7.617 -11.867 -3.889 1 98.81 46 PHE B C 1
ATOM 2456 O O . PHE B 1 46 ? -8.008 -11.023 -4.699 1 98.81 46 PHE B O 1
ATOM 2463 N N . ILE B 1 47 ? -8.258 -12.93 -3.574 1 97.69 47 ILE B N 1
ATOM 2464 C CA . ILE B 1 47 ? -9.672 -13.102 -3.887 1 97.69 47 ILE B CA 1
ATOM 2465 C C . ILE B 1 47 ? -10.484 -13.125 -2.594 1 97.69 47 ILE B C 1
ATOM 2467 O O . ILE B 1 47 ? -10.031 -13.664 -1.579 1 97.69 47 ILE B O 1
ATOM 2471 N N . LEU B 1 48 ? -11.586 -12.5 -2.686 1 96.56 48 LEU B N 1
ATOM 2472 C CA . LEU B 1 48 ? -12.492 -12.414 -1.545 1 96.56 48 LEU B CA 1
ATOM 2473 C C . LEU B 1 48 ? -13.695 -13.328 -1.734 1 96.56 48 LEU B C 1
ATOM 2475 O O . LEU B 1 48 ? -14.359 -13.281 -2.771 1 96.56 48 LEU B O 1
ATOM 2479 N N . ASP B 1 49 ? -13.852 -14.273 -0.81 1 94.88 49 ASP B N 1
ATOM 2480 C CA . ASP B 1 49 ? -15.086 -15.039 -0.69 1 94.88 49 ASP B CA 1
ATOM 2481 C C . ASP B 1 49 ? -16.031 -14.414 0.338 1 94.88 49 ASP B C 1
ATOM 2483 O O . ASP B 1 49 ? -15.828 -14.57 1.545 1 94.88 49 ASP B O 1
ATOM 2487 N N . ALA B 1 50 ? -17.062 -13.773 -0.209 1 88.44 50 ALA B N 1
ATOM 2488 C CA . ALA B 1 50 ? -18 -13.141 0.71 1 88.44 50 ALA B CA 1
ATOM 2489 C C . ALA B 1 50 ? -18.859 -14.18 1.423 1 88.44 50 ALA B C 1
ATOM 2491 O O . ALA B 1 50 ? -19.156 -15.234 0.863 1 88.44 50 ALA B O 1
ATOM 2492 N N . ALA B 1 51 ? -19.203 -13.883 2.643 1 80.06 51 ALA B N 1
ATOM 2493 C CA . ALA B 1 51 ? -20.062 -14.797 3.383 1 80.06 51 ALA B CA 1
ATOM 2494 C C . ALA B 1 51 ? -21.438 -14.93 2.715 1 80.06 51 ALA B C 1
ATOM 2496 O O . ALA B 1 51 ? -21.984 -13.938 2.213 1 80.06 51 ALA B O 1
ATOM 2497 N N . SER B 1 52 ? -21.781 -16.125 1.93 1 64.06 52 SER B N 1
ATOM 2498 C CA . SER B 1 52 ? -23.062 -16.328 1.265 1 64.06 52 SER B CA 1
ATOM 2499 C C . SER B 1 52 ? -24.219 -15.922 2.17 1 64.06 52 SER B C 1
ATOM 2501 O O . SER B 1 52 ? -25.172 -15.289 1.719 1 64.06 52 SER B O 1
ATOM 2503 N N . GLU B 1 53 ? -24.641 -16.781 3.164 1 55.44 53 GLU B N 1
ATOM 2504 C CA . GLU B 1 53 ? -25.812 -16.594 4.016 1 55.44 53 GLU B CA 1
ATOM 2505 C C . GLU B 1 53 ? -25.438 -15.93 5.336 1 55.44 53 GLU B C 1
ATOM 2507 O O . GLU B 1 53 ? -24.328 -16.109 5.836 1 55.44 53 GLU B O 1
ATOM 2512 N N . PRO B 1 54 ? -26.156 -14.695 5.465 1 51.56 54 PRO B N 1
ATOM 2513 C CA . PRO B 1 54 ? -26.016 -14.266 6.859 1 51.56 54 PRO B CA 1
ATOM 2514 C C . PRO B 1 54 ? -25.781 -15.438 7.809 1 51.56 54 PRO B C 1
ATOM 2516 O O . PRO B 1 54 ? -25.969 -15.305 9.023 1 51.56 54 PRO B O 1
ATOM 2519 N N . ASP B 1 55 ? -25.469 -16.5 7.188 1 47.47 55 ASP B N 1
ATOM 2520 C CA . ASP B 1 55 ? -25.453 -17.609 8.133 1 47.47 55 ASP B CA 1
ATOM 2521 C C . ASP B 1 55 ? -24.641 -17.266 9.375 1 47.47 55 ASP B C 1
ATOM 2523 O O . ASP B 1 55 ? -23.922 -16.281 9.398 1 47.47 55 ASP B O 1
ATOM 2527 N N . THR B 1 56 ? -24.688 -18.359 10.336 1 51.97 56 THR B N 1
ATOM 2528 C CA . THR B 1 56 ? -24.297 -18.438 11.742 1 51.97 56 THR B CA 1
ATOM 2529 C C . THR B 1 56 ? -22.828 -18.062 11.914 1 51.97 56 THR B C 1
ATOM 2531 O O . THR B 1 56 ? -22.328 -18 13.039 1 51.97 56 THR B O 1
ATOM 2534 N N . SER B 1 57 ? -22.125 -17.953 10.75 1 58.72 57 SER B N 1
ATOM 2535 C CA . SER B 1 57 ? -20.75 -17.609 11.094 1 58.72 57 SER B CA 1
ATOM 2536 C C . SER B 1 57 ? -20.578 -16.094 11.242 1 58.72 57 SER B C 1
ATOM 2538 O O . SER B 1 57 ? -21.172 -15.32 10.5 1 58.72 57 SER B O 1
ATOM 2540 N N . ASP B 1 58 ? -20.172 -15.602 12.281 1 65.5 58 ASP B N 1
ATOM 2541 C CA . ASP B 1 58 ? -19.906 -14.227 12.695 1 65.5 58 ASP B CA 1
ATOM 2542 C C . ASP B 1 58 ? -18.797 -13.602 11.852 1 65.5 58 ASP B C 1
ATOM 2544 O O . ASP B 1 58 ? -18.422 -12.453 12.07 1 65.5 58 ASP B O 1
ATOM 2548 N N . SER B 1 59 ? -18.406 -14.438 10.656 1 76.69 59 SER B N 1
ATOM 2549 C CA . SER B 1 59 ? -17.328 -13.844 9.875 1 76.69 59 SER B CA 1
ATOM 2550 C C . SER B 1 59 ? -17.859 -13.25 8.57 1 76.69 59 SER B C 1
ATOM 2552 O O . SER B 1 59 ? -18.703 -13.844 7.906 1 76.69 59 SER B O 1
ATOM 2554 N N . PRO B 1 60 ? -17.328 -12.102 8.148 1 82.75 60 PRO B N 1
ATOM 2555 C CA . PRO B 1 60 ? -17.734 -11.469 6.891 1 82.75 60 PRO B CA 1
ATOM 2556 C C . PRO B 1 60 ? -17.281 -12.25 5.66 1 82.75 60 PRO B C 1
ATOM 2558 O O . PRO B 1 60 ? -17.734 -11.984 4.547 1 82.75 60 PRO B O 1
ATOM 2561 N N . GLY B 1 61 ? -16.406 -13.211 5.859 1 92.62 61 GLY B N 1
ATOM 2562 C CA . GLY B 1 61 ? -15.883 -13.945 4.719 1 92.62 61 GLY B CA 1
ATOM 2563 C C . GLY B 1 61 ? -14.43 -14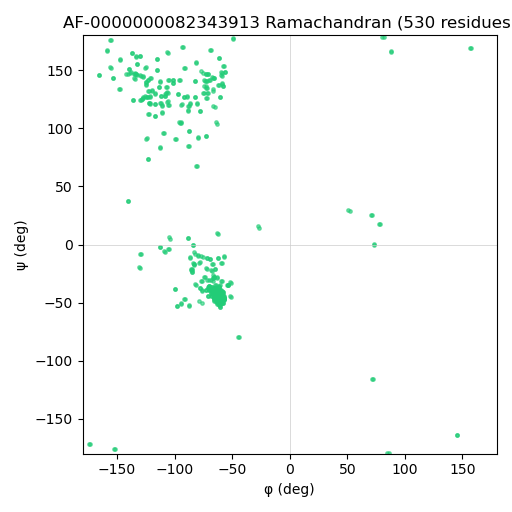.352 4.875 1 92.62 61 GLY B C 1
ATOM 2564 O O . GLY B 1 61 ? -13.93 -14.453 5.996 1 92.62 61 GLY B O 1
ATOM 2565 N N . ARG B 1 62 ? -13.836 -14.719 3.756 1 96.44 62 ARG B N 1
ATOM 2566 C CA . ARG B 1 62 ? -12.422 -15.078 3.809 1 96.44 62 ARG B CA 1
ATOM 2567 C C . ARG B 1 62 ? -11.672 -14.531 2.598 1 96.44 62 ARG B C 1
ATOM 2569 O O . ARG B 1 62 ? -12.258 -14.328 1.534 1 96.44 62 ARG B O 1
ATOM 2576 N N . LEU B 1 63 ? -10.414 -14.266 2.818 1 98.5 63 LEU B N 1
ATOM 2577 C CA . LEU B 1 63 ? -9.469 -13.914 1.767 1 98.5 63 LEU B CA 1
ATOM 2578 C C . LEU B 1 63 ? -8.594 -15.109 1.4 1 98.5 63 LEU B C 1
ATOM 2580 O O . LEU B 1 63 ? -8.164 -15.859 2.277 1 98.5 63 LEU B O 1
ATOM 2584 N N . ARG B 1 64 ? -8.352 -15.273 0.088 1 98.88 64 ARG B N 1
ATOM 2585 C CA . ARG B 1 64 ? -7.441 -16.312 -0.399 1 98.88 64 ARG B CA 1
ATOM 2586 C C . ARG B 1 64 ? -6.344 -15.703 -1.273 1 98.88 64 ARG B C 1
ATOM 2588 O O . ARG B 1 64 ? -6.605 -14.797 -2.066 1 98.88 64 ARG B O 1
ATOM 2595 N N . ALA B 1 65 ? -5.16 -16.188 -1.113 1 98.88 65 ALA B N 1
ATOM 2596 C CA . ALA B 1 65 ? -3.998 -15.797 -1.908 1 98.88 65 ALA B CA 1
ATOM 2597 C C . ALA B 1 65 ? -2.939 -16.891 -1.914 1 98.88 65 ALA B C 1
ATOM 2599 O O . ALA B 1 65 ? -3.16 -17.984 -1.378 1 98.88 65 ALA B O 1
ATOM 2600 N N . HIS B 1 66 ? -1.896 -16.703 -2.641 1 98.88 66 HIS B N 1
ATOM 2601 C CA . HIS B 1 66 ? -0.683 -17.5 -2.559 1 98.88 66 HIS B CA 1
ATOM 2602 C C . HIS B 1 66 ? 0.564 -16.625 -2.646 1 98.88 66 HIS B C 1
ATOM 2604 O O . HIS B 1 66 ? 0.53 -15.547 -3.236 1 98.88 66 HIS B O 1
ATOM 2610 N N . ILE B 1 67 ? 1.586 -17.031 -1.999 1 98.69 67 ILE B N 1
ATOM 2611 C CA . ILE B 1 67 ? 2.881 -16.375 -2.072 1 98.69 67 ILE B CA 1
ATOM 2612 C C . ILE B 1 67 ? 3.994 -17.406 -2.186 1 98.69 67 ILE B C 1
ATOM 2614 O O . ILE B 1 67 ? 3.756 -18.609 -2 1 98.69 67 ILE B O 1
ATOM 2618 N N . ALA B 1 68 ? 5.156 -16.922 -2.572 1 98.31 68 ALA B N 1
ATOM 2619 C CA . ALA B 1 68 ? 6.297 -17.812 -2.785 1 98.31 68 ALA B CA 1
ATOM 2620 C C . ALA B 1 68 ? 6.68 -18.531 -1.494 1 98.31 68 ALA B C 1
ATOM 2622 O O . ALA B 1 68 ? 6.73 -17.906 -0.427 1 98.31 68 ALA B O 1
ATOM 2623 N N . LYS B 1 69 ? 6.953 -19.781 -1.647 1 97 69 LYS B N 1
ATOM 2624 C CA . LYS B 1 69 ? 7.398 -20.594 -0.517 1 97 69 LYS B CA 1
ATOM 2625 C C . LYS B 1 69 ? 8.68 -20.031 0.089 1 97 69 LYS B C 1
ATOM 2627 O O . LYS B 1 69 ? 8.891 -20.125 1.301 1 97 69 LYS B O 1
ATOM 2632 N N . GLN B 1 70 ? 9.531 -19.422 -0.694 1 96.56 70 GLN B N 1
ATOM 2633 C CA . GLN B 1 70 ? 10.828 -18.906 -0.264 1 96.56 70 GLN B CA 1
ATOM 2634 C C . GLN B 1 70 ? 10.688 -17.516 0.348 1 96.56 70 GLN B C 1
ATOM 2636 O O . GLN B 1 70 ? 11.672 -16.938 0.814 1 96.56 70 GLN B O 1
ATOM 2641 N N . ASN B 1 71 ? 9.508 -17.031 0.385 1 97.94 71 ASN B N 1
ATOM 2642 C CA . ASN B 1 71 ? 9.25 -15.719 0.972 1 97.94 71 ASN B CA 1
ATOM 2643 C C . ASN B 1 71 ? 9.641 -15.68 2.447 1 97.94 71 ASN B C 1
ATOM 2645 O O . ASN B 1 71 ? 9.195 -16.516 3.232 1 97.94 71 ASN B O 1
ATOM 2649 N N . PRO B 1 72 ? 10.5 -14.672 2.836 1 97.62 72 PRO B N 1
ATOM 2650 C CA . PRO B 1 72 ? 10.867 -14.547 4.25 1 97.62 72 PRO B CA 1
ATOM 2651 C C . PRO B 1 72 ? 9.648 -14.523 5.172 1 97.62 72 PRO B C 1
ATOM 2653 O O . PRO B 1 72 ? 9.727 -15 6.309 1 97.62 72 PRO B O 1
ATOM 2656 N N . GLN B 1 73 ? 8.594 -14 4.746 1 97.81 73 GLN B N 1
ATOM 2657 C CA . GLN B 1 73 ? 7.379 -13.945 5.551 1 97.81 73 GLN B CA 1
ATOM 2658 C C . GLN B 1 73 ? 6.848 -15.344 5.836 1 97.81 73 GLN B C 1
ATOM 2660 O O . GLN B 1 73 ? 6.414 -15.641 6.953 1 97.81 73 GLN B O 1
ATOM 2665 N N . VAL B 1 74 ? 6.867 -16.203 4.824 1 96.94 74 VAL B N 1
ATOM 2666 C CA . VAL B 1 74 ? 6.453 -17.594 4.988 1 96.94 74 VAL B CA 1
ATOM 2667 C C . VAL B 1 74 ? 7.387 -18.297 5.973 1 96.94 74 VAL B C 1
ATOM 2669 O O . VAL B 1 74 ? 6.93 -19.031 6.855 1 96.94 74 VAL B O 1
ATOM 2672 N N . LYS B 1 75 ? 8.656 -18.031 5.848 1 95.31 75 LYS B N 1
ATOM 2673 C CA . LYS B 1 75 ? 9.625 -18.641 6.746 1 95.31 75 LYS B CA 1
ATOM 2674 C C . LYS B 1 75 ? 9.367 -18.234 8.195 1 95.31 75 LYS B C 1
ATOM 2676 O O . LYS B 1 75 ? 9.445 -19.062 9.102 1 95.31 75 LYS B O 1
ATOM 2681 N N . GLY B 1 76 ? 9.125 -16.938 8.398 1 94.88 76 GLY B N 1
ATOM 2682 C CA . GLY B 1 76 ? 8.773 -16.484 9.727 1 94.88 76 GLY B CA 1
ATOM 2683 C C . GLY B 1 76 ? 7.52 -17.141 10.281 1 94.88 76 GLY B C 1
ATOM 2684 O O . GLY B 1 76 ? 7.473 -17.516 11.453 1 94.88 76 GLY B O 1
ATOM 2685 N N . ILE B 1 77 ? 6.508 -17.312 9.438 1 95.31 77 ILE B N 1
ATOM 2686 C CA . ILE B 1 77 ? 5.25 -17.922 9.836 1 95.31 77 ILE B CA 1
ATOM 2687 C C . ILE B 1 77 ? 5.488 -19.391 10.227 1 95.31 77 ILE B C 1
ATOM 2689 O O . ILE B 1 77 ? 5.004 -19.844 11.258 1 95.31 77 ILE B O 1
ATOM 2693 N N . ILE B 1 78 ? 6.246 -20.062 9.398 1 93.88 78 ILE B N 1
ATOM 2694 C CA . ILE B 1 78 ? 6.535 -21.469 9.648 1 93.88 78 ILE B CA 1
ATOM 2695 C C . ILE B 1 78 ? 7.27 -21.625 10.977 1 93.88 78 ILE B C 1
ATOM 2697 O O . ILE B 1 78 ? 6.953 -22.516 11.766 1 93.88 78 ILE B O 1
ATOM 2701 N N . GLU B 1 79 ? 8.242 -20.781 11.188 1 93.19 79 GLU B N 1
ATOM 2702 C CA . GLU B 1 79 ? 8.977 -20.812 12.453 1 93.19 79 GLU B CA 1
ATOM 2703 C C . GLU B 1 79 ? 8.031 -20.641 13.633 1 93.19 79 GLU B C 1
ATOM 2705 O O . GLU B 1 79 ? 8.141 -21.344 14.633 1 93.19 79 GLU B O 1
ATOM 2710 N N . ALA B 1 80 ? 7.168 -19.719 13.531 1 91.62 80 ALA B N 1
ATOM 2711 C CA . ALA B 1 80 ? 6.199 -19.484 14.602 1 91.62 80 ALA B CA 1
ATOM 2712 C C . ALA B 1 80 ? 5.301 -20.688 14.82 1 91.62 80 ALA B C 1
ATOM 2714 O O . ALA B 1 80 ? 5.012 -21.062 15.961 1 91.62 80 ALA B O 1
ATOM 2715 N N . LEU B 1 81 ? 4.859 -21.281 13.742 1 91.25 81 LEU B N 1
ATOM 2716 C CA . LEU B 1 81 ? 3.973 -22.438 13.812 1 91.25 81 LEU B CA 1
ATOM 2717 C C . LEU B 1 81 ? 4.684 -23.625 14.438 1 91.25 81 LEU B C 1
ATOM 2719 O O . LEU B 1 81 ? 4.07 -24.406 15.164 1 91.25 81 LEU B O 1
ATOM 2723 N N . GLU B 1 82 ? 5.949 -23.766 14.133 1 89.5 82 GLU B N 1
ATOM 2724 C CA . GLU B 1 82 ? 6.738 -24.844 14.734 1 89.5 82 GLU B CA 1
ATOM 2725 C C . GLU B 1 82 ? 6.855 -24.656 16.234 1 89.5 82 GLU B C 1
ATOM 2727 O O . GLU B 1 82 ? 6.801 -25.641 17 1 89.5 82 GLU B O 1
ATOM 2732 N N . GLN B 1 83 ? 7.016 -23.484 16.641 1 86.19 83 GLN B N 1
ATOM 2733 C CA . GLN B 1 83 ? 7.117 -23.172 18.062 1 86.19 83 GLN B CA 1
ATOM 2734 C C . GLN B 1 83 ? 5.801 -23.469 18.797 1 86.19 83 GLN B C 1
ATOM 2736 O O . GLN B 1 83 ? 5.801 -23.797 19.969 1 86.19 83 GLN B O 1
ATOM 2741 N N . GLU B 1 84 ? 4.762 -23.375 18.047 1 83.56 84 GLU B N 1
ATOM 2742 C CA . GLU B 1 84 ? 3.439 -23.625 18.609 1 83.56 84 GLU B CA 1
ATOM 2743 C C . GLU B 1 84 ? 3.076 -25.109 18.516 1 83.56 84 GLU B C 1
ATOM 2745 O O . GLU B 1 84 ? 1.977 -25.5 18.906 1 83.56 84 GLU B O 1
ATOM 2750 N N . ASN B 1 85 ? 3.971 -25.953 18.078 1 82.44 85 ASN B N 1
ATOM 2751 C CA . ASN B 1 85 ? 3.768 -27.391 17.891 1 82.44 85 ASN B CA 1
ATOM 2752 C C . ASN B 1 85 ? 2.529 -27.656 17.031 1 82.44 85 ASN B C 1
ATOM 2754 O O . ASN B 1 85 ? 1.76 -28.578 17.344 1 82.44 85 ASN B O 1
ATOM 2758 N N . SER B 1 86 ? 2.287 -26.719 16.219 1 74.81 86 SER B N 1
ATOM 2759 C CA . SER B 1 86 ? 1.186 -26.938 15.289 1 74.81 86 SER B CA 1
ATOM 2760 C C . SER B 1 86 ? 1.504 -28.062 14.312 1 74.81 86 SER B C 1
ATOM 2762 O O . SER B 1 86 ? 2.557 -28.047 13.672 1 74.81 86 SER B O 1
ATOM 2764 N N . THR B 1 87 ? 0.569 -29.141 14.422 1 74.38 87 THR B N 1
ATOM 2765 C CA . THR B 1 87 ? 0.747 -30.328 13.594 1 74.38 87 THR B CA 1
ATOM 2766 C C . THR B 1 87 ? -0.38 -30.453 12.57 1 74.38 87 THR B C 1
ATOM 2768 O O . THR B 1 87 ? -1.444 -29.844 12.742 1 74.38 87 THR B O 1
ATOM 2771 N N . GLY B 1 88 ? -0.085 -30.484 11.297 1 78.81 88 GLY B N 1
ATOM 2772 C CA . GLY B 1 88 ? -1.097 -30.672 10.273 1 78.81 88 GLY B CA 1
ATOM 2773 C C . GLY B 1 88 ? -0.675 -30.141 8.914 1 78.81 88 GLY B C 1
ATOM 2774 O O . GLY B 1 88 ? 0.324 -29.438 8.805 1 78.81 88 GLY B O 1
ATOM 2775 N N . ASN B 1 89 ? -1.484 -30.531 8.023 1 84.94 89 ASN B N 1
ATOM 2776 C CA . ASN B 1 89 ? -1.226 -30.109 6.648 1 84.94 89 ASN B CA 1
ATOM 2777 C C . ASN B 1 89 ? -1.624 -28.656 6.43 1 84.94 89 ASN B C 1
ATOM 2779 O O . ASN B 1 89 ? -1.041 -27.969 5.594 1 84.94 89 ASN B O 1
ATOM 2783 N N . VAL B 1 90 ? -2.619 -28.297 7.172 1 91 90 VAL B N 1
ATOM 2784 C CA . VAL B 1 90 ? -3.074 -26.922 7.238 1 91 90 VAL B CA 1
ATOM 2785 C C . VAL B 1 90 ? -2.9 -26.391 8.656 1 91 90 VAL B C 1
ATOM 2787 O O . VAL B 1 90 ? -3.445 -26.953 9.609 1 91 90 VAL B O 1
ATOM 2790 N N . THR B 1 91 ? -2.141 -25.359 8.766 1 93.62 91 THR B N 1
ATOM 2791 C CA . THR B 1 91 ? -1.847 -24.859 10.102 1 93.62 91 THR B CA 1
ATOM 2792 C C . THR B 1 91 ? -2.256 -23.391 10.219 1 93.62 91 THR B C 1
ATOM 2794 O O . THR B 1 91 ? -2.086 -22.609 9.273 1 93.62 91 THR B O 1
ATOM 2797 N N . GLN B 1 92 ? -2.783 -23.094 11.367 1 94.5 92 GLN B N 1
ATOM 2798 C CA . GLN B 1 92 ? -3.297 -21.75 11.609 1 94.5 92 GLN B CA 1
ATOM 2799 C C . GLN B 1 92 ? -2.363 -20.953 12.531 1 94.5 92 GLN B C 1
ATOM 2801 O O . GLN B 1 92 ? -1.936 -21.469 13.57 1 94.5 92 GLN B O 1
ATOM 2806 N N . LEU B 1 93 ? -2.061 -19.766 12.07 1 94.06 93 LEU B N 1
ATOM 2807 C CA . LEU B 1 93 ? -1.288 -18.859 12.914 1 94.06 93 LEU B CA 1
ATOM 2808 C C . LEU B 1 93 ? -2.145 -18.312 14.047 1 94.06 93 LEU B C 1
ATOM 2810 O O . LEU B 1 93 ? -3.283 -17.891 13.828 1 94.06 93 LEU B O 1
ATOM 2814 N N . ASP B 1 94 ? -1.661 -18.25 15.234 1 91.12 94 ASP B N 1
ATOM 2815 C CA . ASP B 1 94 ? -2.402 -17.734 16.391 1 91.12 94 ASP B CA 1
ATOM 2816 C C . ASP B 1 94 ? -2.545 -16.219 16.312 1 91.12 94 ASP B C 1
ATOM 2818 O O . ASP B 1 94 ? -3.598 -15.672 16.641 1 91.12 94 ASP B O 1
ATOM 2822 N N . ASP B 1 95 ? -1.51 -15.633 15.883 1 91.06 95 ASP B N 1
ATOM 2823 C CA . ASP B 1 95 ? -1.485 -14.18 15.82 1 91.06 95 ASP B CA 1
ATOM 2824 C C . ASP B 1 95 ? -2.4 -13.656 14.719 1 91.06 95 ASP B C 1
ATOM 2826 O O . ASP B 1 95 ? -2.537 -14.289 13.672 1 91.06 95 ASP B O 1
ATOM 2830 N N . GLU B 1 96 ? -2.994 -12.5 14.969 1 95.56 96 GLU B N 1
ATOM 2831 C CA . GLU B 1 96 ? -3.77 -11.781 13.961 1 95.56 96 GLU B CA 1
ATOM 2832 C C . GLU B 1 96 ? -2.881 -11.297 12.82 1 95.56 96 GLU B C 1
ATOM 2834 O O . GLU B 1 96 ? -1.714 -10.961 13.031 1 95.56 96 GLU B O 1
ATOM 2839 N N . VAL B 1 97 ? -3.453 -11.352 11.625 1 98.5 97 VAL B N 1
ATOM 2840 C CA . VAL B 1 97 ? -2.766 -10.742 10.492 1 98.5 97 VAL B CA 1
ATOM 2841 C C . VAL B 1 97 ? -3.592 -9.57 9.953 1 98.5 97 VAL B C 1
ATOM 2843 O O . VAL B 1 97 ? -4.77 -9.43 10.289 1 98.5 97 VAL B O 1
ATOM 2846 N N . LEU B 1 98 ? -2.922 -8.695 9.234 1 98.88 98 LEU B N 1
ATOM 2847 C CA . LEU B 1 98 ? -3.543 -7.527 8.617 1 98.88 98 LEU B CA 1
ATOM 2848 C C . LEU B 1 98 ? -3.307 -7.516 7.113 1 98.88 98 LEU B C 1
ATOM 2850 O O . LEU B 1 98 ? -2.189 -7.766 6.652 1 98.88 98 LEU B O 1
ATOM 2854 N N . VAL B 1 99 ? -4.395 -7.387 6.316 1 98.94 99 VAL B N 1
ATOM 2855 C CA . VAL B 1 99 ? -4.277 -7.129 4.883 1 98.94 99 VAL B CA 1
ATOM 2856 C C . VAL B 1 99 ? -4.785 -5.727 4.566 1 98.94 99 VAL B C 1
ATOM 2858 O O . VAL B 1 99 ? -5.883 -5.348 4.984 1 98.94 99 VAL B O 1
ATOM 2861 N N . VAL B 1 100 ? -3.965 -4.965 3.871 1 98.94 100 VAL B N 1
ATOM 2862 C CA . VAL B 1 100 ? -4.336 -3.611 3.471 1 98.94 100 VAL B CA 1
ATOM 2863 C C . VAL B 1 100 ? -4.59 -3.57 1.965 1 98.94 100 VAL B C 1
ATOM 2865 O O . VAL B 1 100 ? -3.785 -4.07 1.179 1 98.94 100 VAL B O 1
ATOM 2868 N N . PHE B 1 101 ? -5.723 -3.062 1.578 1 98.88 101 PHE B N 1
ATOM 2869 C CA . PHE B 1 101 ? -6.062 -2.779 0.188 1 98.88 101 PHE B CA 1
ATOM 2870 C C . PHE B 1 101 ? -6.137 -1.277 -0.056 1 98.88 101 PHE B C 1
ATOM 2872 O O . PHE B 1 101 ? -6.957 -0.585 0.555 1 98.88 101 PHE B O 1
ATOM 2879 N N . ASN B 1 102 ? -5.309 -0.793 -0.94 1 98.75 102 ASN B N 1
ATOM 2880 C CA . ASN B 1 102 ? -5.281 0.629 -1.264 1 98.75 102 ASN B CA 1
ATOM 2881 C C . ASN B 1 102 ? -6.117 0.938 -2.502 1 98.75 102 ASN B C 1
ATOM 2883 O O . ASN B 1 102 ? -6.117 0.169 -3.465 1 98.75 102 ASN B O 1
ATOM 2887 N N . GLY B 1 103 ? -6.797 2.076 -2.434 1 98.31 103 GLY B N 1
ATOM 2888 C CA . GLY B 1 103 ? -7.352 2.578 -3.68 1 98.31 103 GLY B CA 1
ATOM 2889 C C . GLY B 1 103 ? -6.293 2.893 -4.719 1 98.31 103 GLY B C 1
ATOM 2890 O O . GLY B 1 103 ? -5.133 3.135 -4.379 1 98.31 103 GLY B O 1
ATOM 2891 N N . LYS B 1 104 ? -6.73 2.965 -5.973 1 96.06 104 LYS B N 1
ATOM 2892 C CA . LYS B 1 104 ? -5.816 3.121 -7.098 1 96.06 104 LYS B CA 1
ATOM 2893 C C . LYS B 1 104 ? -5.254 4.539 -7.156 1 96.06 104 LYS B C 1
ATOM 2895 O O . LYS B 1 104 ? -4.148 4.754 -7.66 1 96.06 104 LYS B O 1
ATOM 2900 N N . HIS B 1 105 ? -6.082 5.453 -6.633 1 97.06 105 HIS B N 1
ATOM 2901 C CA . HIS B 1 105 ? -5.715 6.855 -6.809 1 97.06 105 HIS B CA 1
ATOM 2902 C C . HIS B 1 105 ? -5.641 7.578 -5.469 1 97.06 105 HIS B C 1
ATOM 2904 O O . HIS B 1 105 ? -6.469 7.344 -4.586 1 97.06 105 HIS B O 1
ATOM 2910 N N . ASP B 1 106 ? -4.699 8.344 -5.305 1 98.25 106 ASP B N 1
ATOM 2911 C CA . ASP B 1 106 ? -4.523 9.266 -4.184 1 98.25 106 ASP B CA 1
ATOM 2912 C C . ASP B 1 106 ? -3.795 10.531 -4.617 1 98.25 106 ASP B C 1
ATOM 2914 O O . ASP B 1 106 ? -3.164 10.562 -5.676 1 98.25 106 ASP B O 1
ATOM 2918 N N . HIS B 1 107 ? -3.953 11.547 -3.834 1 98.56 107 HIS B N 1
ATOM 2919 C CA . HIS B 1 107 ? -3.236 12.758 -4.211 1 98.56 107 HIS B CA 1
ATOM 2920 C C . HIS B 1 107 ? -3.201 13.758 -3.062 1 98.56 107 HIS B C 1
ATOM 2922 O O . HIS B 1 107 ? -4.164 13.867 -2.301 1 98.56 107 HIS B O 1
ATOM 2928 N N . TYR B 1 108 ? -2.111 14.477 -2.986 1 98.62 108 TYR B N 1
ATOM 2929 C CA . TYR B 1 108 ? -2.002 15.672 -2.152 1 98.62 108 TYR B CA 1
ATOM 2930 C C . TYR B 1 108 ? -3.055 16.703 -2.539 1 98.62 108 TYR B C 1
ATOM 2932 O O . TYR B 1 108 ? -3.307 16.922 -3.725 1 98.62 108 TYR B O 1
ATOM 2940 N N . VAL B 1 109 ? -3.688 17.312 -1.529 1 98.81 109 VAL B N 1
ATOM 2941 C CA . VAL B 1 109 ? -4.641 18.391 -1.759 1 98.81 109 VAL B CA 1
ATOM 2942 C C . VAL B 1 109 ? -4.062 19.719 -1.249 1 98.81 109 VAL B C 1
ATOM 2944 O O . VAL B 1 109 ? -3.9 19.906 -0.042 1 98.81 109 VAL B O 1
ATOM 2947 N N . THR B 1 110 ? -3.818 20.578 -2.105 1 98.81 110 THR B N 1
ATOM 2948 C CA . THR B 1 110 ? -3.285 21.891 -1.769 1 98.81 110 THR B CA 1
ATOM 2949 C C . THR B 1 110 ? -4.367 22.781 -1.157 1 98.81 110 THR B C 1
ATOM 2951 O O . THR B 1 110 ? -5.52 22.75 -1.6 1 98.81 110 THR B O 1
ATOM 2954 N N . PRO B 1 111 ? -4.016 23.609 -0.123 1 98.62 111 PRO B N 1
ATOM 2955 C CA . PRO B 1 111 ? -4.988 24.547 0.437 1 98.62 111 PRO B CA 1
ATOM 2956 C C . PRO B 1 111 ? -5.504 25.547 -0.597 1 98.62 111 PRO B C 1
ATOM 2958 O O . PRO B 1 111 ? -6.539 26.188 -0.383 1 98.62 111 PRO B O 1
ATOM 2961 N N . LYS B 1 112 ? -4.844 25.656 -1.677 1 98.31 112 LYS B N 1
ATOM 2962 C CA . LYS B 1 112 ? -5.242 26.562 -2.738 1 98.31 112 LYS B CA 1
ATOM 2963 C C . LYS B 1 112 ? -6.586 26.156 -3.344 1 98.31 112 LYS B C 1
ATOM 2965 O O . LYS B 1 112 ? -7.242 26.969 -4.008 1 98.31 112 LYS B O 1
ATOM 2970 N N . TYR B 1 113 ? -6.949 24.938 -3.164 1 98.69 113 TYR B N 1
ATOM 2971 C CA . TYR B 1 113 ? -8.219 24.453 -3.697 1 98.69 113 TYR B CA 1
ATOM 2972 C C . TYR B 1 113 ? -9.383 24.859 -2.801 1 98.69 113 TYR B C 1
ATOM 2974 O O . TYR B 1 113 ? -10.547 24.688 -3.166 1 98.69 113 TYR B O 1
ATOM 2982 N N . TYR B 1 114 ? -9.086 25.391 -1.604 1 98.62 114 TYR B N 1
ATOM 2983 C CA . TYR B 1 114 ? -10.133 25.797 -0.673 1 98.62 114 TYR B CA 1
ATOM 2984 C C . TYR B 1 114 ? -10.57 27.234 -0.938 1 98.62 114 TYR B C 1
ATOM 2986 O O . TYR B 1 114 ? -10.242 28.141 -0.173 1 98.62 114 TYR B O 1
ATOM 2994 N N . ILE B 1 115 ? -11.438 27.422 -1.813 1 97.88 115 ILE B N 1
ATOM 2995 C CA . ILE B 1 115 ? -11.68 28.703 -2.443 1 97.88 115 ILE B CA 1
ATOM 2996 C C . ILE B 1 115 ? -12.656 29.516 -1.594 1 97.88 115 ILE B C 1
ATOM 2998 O O . ILE B 1 115 ? -12.875 30.703 -1.851 1 97.88 115 ILE B O 1
ATOM 3002 N N . GLU B 1 116 ? -13.273 28.953 -0.643 1 97.88 116 GLU B N 1
ATOM 3003 C CA . GLU B 1 116 ? -14.156 29.688 0.264 1 97.88 116 GLU B CA 1
ATOM 3004 C C . GLU B 1 116 ? -13.438 30.047 1.559 1 97.88 116 GLU B C 1
ATOM 3006 O O . GLU B 1 116 ? -13.297 31.234 1.882 1 97.88 116 GLU B O 1
ATOM 3011 N N . THR B 1 117 ? -12.867 29.109 2.184 1 98.06 117 THR B N 1
ATOM 3012 C CA . THR B 1 117 ? -12.32 29.297 3.52 1 98.06 117 THR B CA 1
ATOM 3013 C C . THR B 1 117 ? -10.992 30.062 3.455 1 98.06 117 THR B C 1
ATOM 3015 O O . THR B 1 117 ? -10.734 30.938 4.281 1 98.06 117 THR B O 1
ATOM 3018 N N . LYS B 1 118 ? -10.188 29.734 2.459 1 96.88 118 LYS B N 1
ATOM 3019 C CA . LYS B 1 118 ? -8.852 30.328 2.422 1 96.88 118 LYS B CA 1
ATOM 3020 C C . LYS B 1 118 ? -8.922 31.844 2.266 1 96.88 118 LYS B C 1
ATOM 3022 O O . LYS B 1 118 ? -8.297 32.562 3.033 1 96.88 118 LYS B O 1
ATOM 3027 N N . PRO B 1 119 ? -9.719 32.375 1.265 1 97.06 119 PRO B N 1
ATOM 3028 C CA . PRO B 1 119 ? -9.797 33.844 1.159 1 97.06 119 PRO B CA 1
ATOM 3029 C C . PRO B 1 119 ? -10.492 34.469 2.359 1 97.06 119 PRO B C 1
ATOM 3031 O O . PRO B 1 119 ? -10.227 35.625 2.684 1 97.06 119 PRO B O 1
ATOM 3034 N N . ASP B 1 120 ? -11.336 33.75 3.006 1 97.19 120 ASP B N 1
ATOM 3035 C CA . ASP B 1 120 ? -12.133 34.312 4.098 1 97.19 120 ASP B CA 1
ATOM 3036 C C . ASP B 1 120 ? -11.312 34.406 5.379 1 97.19 120 ASP B C 1
ATOM 3038 O O . ASP B 1 120 ? -11.234 35.5 5.984 1 97.19 120 ASP B O 1
ATOM 3042 N N . THR B 1 121 ? -10.625 33.344 5.77 1 97.5 121 THR B N 1
ATOM 3043 C CA . THR B 1 121 ? -10.008 33.344 7.09 1 97.5 121 THR B CA 1
ATOM 3044 C C . THR B 1 121 ? -8.547 32.906 7.008 1 97.5 121 THR B C 1
ATOM 3046 O O . THR B 1 121 ? -7.785 33.125 7.957 1 97.5 121 THR B O 1
ATOM 3049 N N . GLY B 1 122 ? -8.117 32.219 5.91 1 97.88 122 GLY B N 1
ATOM 3050 C CA . GLY B 1 122 ? -6.777 31.672 5.797 1 97.88 122 GLY B CA 1
ATOM 3051 C C . GLY B 1 122 ? -6.562 30.453 6.664 1 97.88 122 GLY B C 1
ATOM 3052 O O . GLY B 1 122 ? -5.48 29.859 6.656 1 97.88 122 GLY B O 1
ATOM 3053 N N . LYS B 1 123 ? -7.621 30.016 7.43 1 98.19 123 LYS B N 1
ATOM 3054 C CA . LYS B 1 123 ? -7.52 28.891 8.359 1 98.19 123 LYS B CA 1
ATOM 3055 C C . LYS B 1 123 ? -7.66 27.562 7.621 1 98.19 123 LYS B C 1
ATOM 3057 O O . LYS B 1 123 ? -8.648 26.844 7.797 1 98.19 123 LYS B O 1
ATOM 3062 N N . VAL B 1 124 ? -6.621 27.281 6.781 1 98.19 124 VAL B N 1
ATOM 3063 C CA . VAL B 1 124 ? -6.598 26.062 5.98 1 98.19 124 VAL B CA 1
ATOM 3064 C C . VAL B 1 124 ? -5.219 25.422 6.07 1 98.19 124 VAL B C 1
ATOM 3066 O O . VAL B 1 124 ? -4.211 26.109 6.262 1 98.19 124 VAL B O 1
ATOM 3069 N N . VAL B 1 125 ? -5.172 24.125 6.016 1 98.25 125 VAL B N 1
ATOM 3070 C CA . VAL B 1 125 ? -3.957 23.312 5.891 1 98.25 125 VAL B CA 1
ATOM 3071 C C . VAL B 1 125 ? -4.145 22.25 4.809 1 98.25 125 VAL B C 1
ATOM 3073 O O . VAL B 1 125 ? -5.277 21.906 4.465 1 98.25 125 VAL B O 1
ATOM 3076 N N . PRO B 1 126 ? -3.016 21.812 4.238 1 98.31 126 PRO B N 1
ATOM 3077 C CA . PRO B 1 126 ? -3.117 20.75 3.223 1 98.31 126 PRO B CA 1
ATOM 3078 C C . PRO B 1 126 ? -3.557 19.406 3.801 1 98.31 126 PRO B C 1
ATOM 3080 O O . PRO B 1 126 ? -3.615 19.25 5.023 1 98.31 126 PRO B O 1
ATOM 3083 N N . THR B 1 127 ? -3.902 18.531 2.951 1 98.06 127 THR B N 1
ATOM 3084 C CA . THR B 1 127 ? -4.191 17.156 3.318 1 98.06 127 THR B CA 1
ATOM 3085 C C . THR B 1 127 ? -3.9 16.219 2.154 1 98.06 127 THR B C 1
ATOM 3087 O O . THR B 1 127 ? -3.223 16.594 1.196 1 98.06 127 THR B O 1
ATOM 3090 N N . TRP B 1 128 ? -4.195 14.945 2.307 1 98.69 128 TRP B N 1
ATOM 3091 C CA . TRP B 1 128 ? -4.07 13.914 1.281 1 98.69 128 TRP B CA 1
ATOM 3092 C C . TRP B 1 128 ? -5.371 13.133 1.132 1 98.69 128 TRP B C 1
ATOM 3094 O O . TRP B 1 128 ? -5.957 12.695 2.125 1 98.69 128 TRP B O 1
ATOM 3104 N N . ASN B 1 129 ? -5.867 13.094 -0.101 1 98.75 129 ASN B N 1
ATOM 3105 C CA . ASN B 1 129 ? -7.031 12.258 -0.366 1 98.75 129 ASN B CA 1
ATOM 3106 C C . ASN B 1 129 ? -6.621 10.859 -0.828 1 98.75 129 ASN B C 1
ATOM 3108 O O . ASN B 1 129 ? -5.816 10.719 -1.749 1 98.75 129 ASN B O 1
ATOM 3112 N N . TYR B 1 130 ? -7.137 9.859 -0.172 1 98.69 130 TYR B N 1
ATOM 3113 C CA . TYR B 1 130 ? -6.91 8.453 -0.49 1 98.69 130 TYR B CA 1
ATOM 3114 C C . TYR B 1 130 ? -8.016 7.578 0.079 1 98.69 130 TYR B C 1
ATOM 3116 O O . TYR B 1 130 ? -8.859 8.055 0.845 1 98.69 130 TYR B O 1
ATOM 3124 N N . SER B 1 131 ? -8.109 6.359 -0.318 1 98.75 131 SER B N 1
ATOM 3125 C CA . SER B 1 131 ? -9.023 5.352 0.218 1 98.75 131 SER B CA 1
ATOM 3126 C C . SER B 1 131 ? -8.289 4.035 0.48 1 98.75 131 SER B C 1
ATOM 3128 O O . SER B 1 131 ? -7.328 3.705 -0.212 1 98.75 131 SER B O 1
ATOM 3130 N N . ALA B 1 132 ? -8.711 3.379 1.47 1 98.81 132 ALA B N 1
ATOM 3131 C CA . ALA B 1 132 ? -8.125 2.088 1.82 1 98.81 132 ALA B CA 1
ATOM 3132 C C . ALA B 1 132 ? -9.109 1.233 2.611 1 98.81 132 ALA B C 1
ATOM 3134 O O . ALA B 1 132 ? -10.008 1.761 3.264 1 98.81 132 ALA B O 1
ATOM 3135 N N . VAL B 1 133 ? -8.977 -0.047 2.514 1 98.75 133 VAL B N 1
ATOM 3136 C CA . VAL B 1 133 ? -9.68 -1.024 3.344 1 98.75 133 VAL B CA 1
ATOM 3137 C C . VAL B 1 133 ? -8.664 -1.913 4.059 1 98.75 133 VAL B C 1
ATOM 3139 O O . VAL B 1 133 ? -7.68 -2.354 3.457 1 98.75 133 VAL B O 1
ATOM 3142 N N . GLN B 1 134 ? -8.852 -2.076 5.324 1 98.69 134 GLN B N 1
ATOM 3143 C CA . GLN B 1 134 ? -8.023 -2.969 6.125 1 98.69 134 GLN B CA 1
ATOM 3144 C C . GLN B 1 134 ? -8.828 -4.16 6.637 1 98.69 134 GLN B C 1
ATOM 3146 O O . GLN B 1 134 ? -9.969 -4.008 7.062 1 98.69 134 GLN B O 1
ATOM 3151 N N . VAL B 1 135 ? -8.234 -5.316 6.527 1 98.31 135 VAL B N 1
ATOM 3152 C CA . VAL B 1 135 ? -8.875 -6.559 6.945 1 98.31 135 VAL B CA 1
ATOM 3153 C C . VAL B 1 135 ? -8.008 -7.258 7.992 1 98.31 135 VAL B C 1
ATOM 3155 O O . VAL B 1 135 ? -6.828 -7.527 7.758 1 98.31 135 VAL B O 1
ATOM 3158 N N . TYR B 1 136 ? -8.609 -7.469 9.133 1 98.06 136 TYR B N 1
ATOM 3159 C CA . TYR B 1 136 ? -7.969 -8.266 10.18 1 98.06 136 TYR B CA 1
ATOM 3160 C C . TYR B 1 136 ? -8.547 -9.68 10.219 1 98.06 136 TYR B C 1
ATOM 3162 O O . TYR B 1 136 ? -9.75 -9.867 10.023 1 98.06 136 TYR B O 1
ATOM 3170 N N . GLY B 1 137 ? -7.656 -10.602 10.453 1 97.75 137 GLY B N 1
ATOM 3171 C CA . GLY B 1 137 ? -8.18 -11.961 10.516 1 97.75 137 GLY B CA 1
ATOM 3172 C C . GLY B 1 137 ? -7.137 -12.977 10.93 1 97.75 137 GLY B C 1
ATOM 3173 O O . GLY B 1 137 ? -6.059 -12.617 11.406 1 97.75 137 GLY B O 1
ATOM 3174 N N . LYS B 1 138 ? -7.531 -14.25 10.82 1 97.25 138 LYS B N 1
ATOM 3175 C CA . LYS B 1 138 ? -6.68 -15.383 11.172 1 97.25 138 LYS B CA 1
ATOM 3176 C C . LYS B 1 138 ? -6.207 -16.125 9.922 1 97.25 138 LYS B C 1
ATOM 3178 O O . LYS B 1 138 ? -7.016 -16.516 9.078 1 97.25 138 LYS B O 1
ATOM 3183 N N . LEU B 1 139 ? -4.93 -16.328 9.883 1 97.94 139 LEU B N 1
ATOM 3184 C CA . LEU B 1 139 ? -4.316 -16.891 8.688 1 97.94 139 LEU B CA 1
ATOM 3185 C C . LEU B 1 139 ? -4.125 -18.406 8.844 1 97.94 139 LEU B C 1
ATOM 3187 O O . LEU B 1 139 ? -3.639 -18.875 9.875 1 97.94 139 LEU B O 1
ATOM 3191 N N . SER B 1 140 ? -4.562 -19.156 7.883 1 97.44 140 SER B N 1
ATOM 3192 C CA . SER B 1 140 ? -4.223 -20.562 7.711 1 97.44 140 SER B CA 1
ATOM 3193 C C . SER B 1 140 ? -3.262 -20.75 6.543 1 97.44 140 SER B C 1
ATOM 3195 O O . SER B 1 140 ? -3.445 -20.172 5.477 1 97.44 140 SER B O 1
ATOM 3197 N N . LEU B 1 141 ? -2.295 -21.547 6.809 1 97.19 141 LEU B N 1
ATOM 3198 C CA . LEU B 1 141 ? -1.255 -21.797 5.816 1 97.19 141 LEU B CA 1
ATOM 3199 C C . LEU B 1 141 ? -1.417 -23.188 5.195 1 97.19 141 LEU B C 1
ATOM 3201 O O . LEU B 1 141 ? -1.512 -24.188 5.906 1 97.19 141 LEU B O 1
ATOM 3205 N N . TYR B 1 142 ? -1.541 -23.266 3.908 1 97.5 142 TYR B N 1
ATOM 3206 C CA . TYR B 1 142 ? -1.502 -24.469 3.098 1 97.5 142 TYR B CA 1
ATOM 3207 C C . TYR B 1 142 ? -0.13 -24.656 2.461 1 97.5 142 TYR B C 1
ATOM 3209 O O . TYR B 1 142 ? 0.1 -24.219 1.329 1 97.5 142 TYR B O 1
ATOM 3217 N N . TYR B 1 143 ? 0.727 -25.359 3.15 1 95.94 143 TYR B N 1
ATOM 3218 C CA . TYR B 1 143 ? 2.154 -25.266 2.863 1 95.94 143 TYR B CA 1
ATOM 3219 C C . TYR B 1 143 ? 2.562 -26.25 1.777 1 95.94 143 TYR B C 1
ATOM 3221 O O . TYR B 1 143 ? 3.213 -25.875 0.8 1 95.94 143 TYR B O 1
ATOM 3229 N N . ASP B 1 144 ? 2.246 -27.516 1.936 1 95.31 144 ASP B N 1
ATOM 3230 C CA . ASP B 1 144 ? 2.719 -28.578 1.043 1 95.31 144 ASP B CA 1
ATOM 3231 C C . ASP B 1 144 ? 1.691 -28.875 -0.046 1 95.31 144 ASP B C 1
ATOM 3233 O O . ASP B 1 144 ? 0.712 -29.578 0.196 1 95.31 144 ASP B O 1
ATOM 3237 N N . SER B 1 145 ? 1.983 -28.406 -1.238 1 95.56 145 SER B N 1
ATOM 3238 C CA . SER B 1 145 ? 1.054 -28.531 -2.357 1 95.56 145 SER B CA 1
ATOM 3239 C C . SER B 1 145 ? 0.785 -29.984 -2.695 1 95.56 145 SER B C 1
ATOM 3241 O O . SER B 1 145 ? -0.153 -30.297 -3.434 1 95.56 145 SER B O 1
ATOM 3243 N N . ARG B 1 146 ? 1.558 -30.938 -2.137 1 95.06 146 ARG B N 1
ATOM 3244 C CA . ARG B 1 146 ? 1.39 -32.344 -2.424 1 95.06 146 ARG B CA 1
ATOM 3245 C C . ARG B 1 146 ? 0.286 -32.969 -1.564 1 95.06 146 ARG B C 1
ATOM 3247 O O . ARG B 1 146 ? -0.197 -34.062 -1.849 1 95.06 146 ARG B O 1
ATOM 3254 N N . THR B 1 147 ? -0.078 -32.281 -0.501 1 96.56 147 THR B N 1
ATOM 3255 C CA . THR B 1 147 ? -1.196 -32.75 0.302 1 96.56 147 THR B CA 1
ATOM 3256 C C . THR B 1 147 ? -2.525 -32.469 -0.388 1 96.56 147 THR B C 1
ATOM 3258 O O . THR B 1 147 ? -2.664 -31.438 -1.069 1 96.56 147 THR B O 1
ATOM 3261 N N . PRO B 1 148 ? -3.52 -33.344 -0.174 1 96.25 148 PRO B N 1
ATOM 3262 C CA . PRO B 1 148 ? -4.805 -33.125 -0.846 1 96.25 148 PRO B CA 1
ATOM 3263 C C . PRO B 1 148 ? -5.438 -31.781 -0.515 1 96.25 148 PRO B C 1
ATOM 3265 O O . PRO B 1 148 ? -5.992 -31.109 -1.397 1 96.25 148 PRO B O 1
ATOM 3268 N N . GLU B 1 149 ? -5.371 -31.359 0.713 1 96.75 149 GLU B N 1
ATOM 3269 C CA . GLU B 1 149 ? -5.988 -30.094 1.137 1 96.75 149 GLU B CA 1
ATOM 3270 C C . GLU B 1 149 ? -5.332 -28.906 0.451 1 96.75 149 GLU B C 1
ATOM 3272 O O . GLU B 1 149 ? -6.023 -28.031 -0.075 1 96.75 149 GLU B O 1
ATOM 3277 N N . ALA B 1 150 ? -4.023 -28.906 0.479 1 97.5 150 ALA B N 1
ATOM 3278 C CA . ALA B 1 150 ? -3.297 -27.797 -0.128 1 97.5 150 ALA B CA 1
ATOM 3279 C C . ALA B 1 150 ? -3.453 -27.797 -1.646 1 97.5 150 ALA B C 1
ATOM 3281 O O . ALA B 1 150 ? -3.582 -26.75 -2.266 1 97.5 150 ALA B O 1
ATOM 3282 N N . ALA B 1 151 ? -3.451 -29 -2.205 1 97.44 151 ALA B N 1
ATOM 3283 C CA . ALA B 1 151 ? -3.627 -29.109 -3.65 1 97.44 151 ALA B CA 1
ATOM 3284 C C . ALA B 1 151 ? -4.977 -28.562 -4.086 1 97.44 151 ALA B C 1
ATOM 3286 O O . ALA B 1 151 ? -5.059 -27.781 -5.047 1 97.44 151 ALA B O 1
ATOM 3287 N N . GLU B 1 152 ? -5.977 -28.953 -3.365 1 97.94 152 GLU B N 1
ATOM 3288 C CA . GLU B 1 152 ? -7.324 -28.5 -3.678 1 97.94 152 GLU B CA 1
ATOM 3289 C C . GLU B 1 152 ? -7.449 -26.984 -3.482 1 97.94 152 GLU B C 1
ATOM 3291 O O . GLU B 1 152 ? -8.016 -26.297 -4.324 1 97.94 152 GLU B O 1
ATOM 3296 N N . PHE B 1 153 ? -6.957 -26.5 -2.414 1 98.38 153 PHE B N 1
ATOM 3297 C CA . PHE B 1 153 ? -7.004 -25.078 -2.123 1 98.38 153 PHE B CA 1
ATOM 3298 C C . PHE B 1 153 ? -6.316 -24.266 -3.223 1 98.38 153 PHE B C 1
ATOM 3300 O O . PHE B 1 153 ? -6.891 -23.312 -3.756 1 98.38 153 PHE B O 1
ATOM 3307 N N . LEU B 1 154 ? -5.113 -24.656 -3.564 1 98.56 154 LEU B N 1
ATOM 3308 C CA . LEU B 1 154 ? -4.316 -23.922 -4.539 1 98.56 154 LEU B CA 1
ATOM 3309 C C . LEU B 1 154 ? -4.953 -24 -5.922 1 98.56 154 LEU B C 1
ATOM 3311 O O . LEU B 1 154 ? -4.969 -23 -6.656 1 98.56 154 LEU B O 1
ATOM 3315 N N . ALA B 1 155 ? -5.457 -25.141 -6.277 1 98.12 155 ALA B N 1
ATOM 3316 C CA . ALA B 1 155 ? -6.121 -25.281 -7.574 1 98.12 155 ALA B CA 1
ATOM 3317 C C . ALA B 1 155 ? -7.281 -24.297 -7.699 1 98.12 155 ALA B C 1
ATOM 3319 O O . ALA B 1 155 ? -7.398 -23.594 -8.703 1 98.12 155 ALA B O 1
ATOM 3320 N N . GLN B 1 156 ? -8.086 -24.25 -6.684 1 98.44 156 GLN B N 1
ATOM 3321 C CA . GLN B 1 156 ? -9.234 -23.359 -6.699 1 98.44 156 GLN B CA 1
ATOM 3322 C C . GLN B 1 156 ? -8.805 -21.906 -6.648 1 98.44 156 GLN B C 1
ATOM 3324 O O . GLN B 1 156 ? -9.375 -21.047 -7.344 1 98.44 156 GLN B O 1
ATOM 3329 N N . GLN B 1 157 ? -7.898 -21.641 -5.805 1 98.62 157 GLN B N 1
ATOM 3330 C CA . GLN B 1 157 ? -7.402 -20.281 -5.656 1 98.62 157 GLN B CA 1
ATOM 3331 C C . GLN B 1 157 ? -6.82 -19.75 -6.965 1 98.62 157 GLN B C 1
ATOM 3333 O O . GLN B 1 157 ? -7.129 -18.641 -7.383 1 98.62 157 GLN B O 1
ATOM 3338 N N . LEU B 1 158 ? -5.984 -20.531 -7.641 1 98.62 158 LEU B N 1
ATOM 3339 C CA . LEU B 1 158 ? -5.371 -20.141 -8.906 1 98.62 158 LEU B CA 1
ATOM 3340 C C . LEU B 1 158 ? -6.43 -19.938 -9.984 1 98.62 158 LEU B C 1
ATOM 3342 O O . LEU B 1 158 ? -6.363 -18.984 -10.758 1 98.62 158 LEU B O 1
ATOM 3346 N N . HIS B 1 159 ? -7.336 -20.844 -9.992 1 98.5 159 HIS B N 1
ATOM 3347 C CA . HIS B 1 159 ? -8.422 -20.734 -10.961 1 98.5 159 HIS B CA 1
ATOM 3348 C C . HIS B 1 159 ? -9.219 -19.453 -10.766 1 98.5 159 HIS B C 1
ATOM 3350 O O . HIS B 1 159 ? -9.398 -18.672 -11.711 1 98.5 159 HIS B O 1
ATOM 3356 N N . ASP B 1 160 ? -9.695 -19.234 -9.547 1 98.62 160 ASP B N 1
ATOM 3357 C CA . ASP B 1 160 ? -10.539 -18.078 -9.258 1 98.62 160 ASP B CA 1
ATOM 3358 C C . ASP B 1 160 ? -9.789 -16.781 -9.492 1 98.62 160 ASP B C 1
ATOM 3360 O O . ASP B 1 160 ? -10.359 -15.812 -10.016 1 98.62 160 ASP B O 1
ATOM 3364 N N . LEU B 1 161 ? -8.562 -16.75 -9.094 1 98.75 161 LEU B N 1
ATOM 3365 C CA . LEU B 1 161 ? -7.762 -15.555 -9.281 1 98.75 161 LEU B CA 1
ATOM 3366 C C . LEU B 1 161 ? -7.578 -15.25 -10.766 1 98.75 161 LEU B C 1
ATOM 3368 O O . LEU B 1 161 ? -7.723 -14.102 -11.195 1 98.75 161 LEU B O 1
ATOM 3372 N N . SER B 1 162 ? -7.227 -16.297 -11.547 1 98.62 162 SER B N 1
ATOM 3373 C CA . SER B 1 162 ? -7.055 -16.109 -12.984 1 98.62 162 SER B CA 1
ATOM 3374 C C . SER B 1 162 ? -8.336 -15.609 -13.633 1 98.62 162 SER B C 1
ATOM 3376 O O . SER B 1 162 ? -8.305 -14.703 -14.469 1 98.62 162 SER B O 1
ATOM 3378 N N . GLN B 1 163 ? -9.453 -16.156 -13.234 1 98.19 163 GLN B N 1
ATOM 3379 C CA . GLN B 1 163 ? -10.734 -15.719 -13.781 1 98.19 163 GLN B CA 1
ATOM 3380 C C . GLN B 1 163 ? -11 -14.25 -13.453 1 98.19 163 GLN B C 1
ATOM 3382 O O . GLN B 1 163 ? -11.383 -13.469 -14.336 1 98.19 163 GLN B O 1
ATOM 3387 N N . HIS B 1 164 ? -10.789 -13.875 -12.273 1 98.25 164 HIS B N 1
ATOM 3388 C CA . HIS B 1 164 ? -11.023 -12.5 -11.852 1 98.25 164 HIS B CA 1
ATOM 3389 C C . HIS B 1 164 ? -10.117 -11.531 -12.594 1 98.25 164 HIS B C 1
ATOM 3391 O O . HIS B 1 164 ? -10.586 -10.531 -13.148 1 98.25 164 HIS B O 1
ATOM 3397 N N . THR B 1 165 ? -8.812 -11.844 -12.633 1 98.44 165 THR B N 1
ATOM 3398 C CA . THR B 1 165 ? -7.852 -10.914 -13.211 1 98.44 165 THR B CA 1
ATOM 3399 C C . THR B 1 165 ? -8.023 -10.836 -14.727 1 98.44 165 THR B C 1
ATOM 3401 O O . THR B 1 165 ? -7.977 -9.742 -15.305 1 98.44 165 THR B O 1
ATOM 3404 N N . GLU B 1 166 ? -8.281 -11.961 -15.391 1 98.69 166 GLU B N 1
ATOM 3405 C CA . GLU B 1 166 ? -8.453 -11.977 -16.844 1 98.69 166 GLU B CA 1
ATOM 3406 C C . GLU B 1 166 ? -9.766 -11.305 -17.25 1 98.69 166 GLU B C 1
ATOM 3408 O O . GLU B 1 166 ? -9.805 -10.539 -18.203 1 98.69 166 GLU B O 1
ATOM 3413 N N . ARG B 1 167 ? -10.781 -11.508 -16.453 1 98.12 167 ARG B N 1
ATOM 3414 C CA . ARG B 1 167 ? -12.102 -11.039 -16.875 1 98.12 167 ARG B CA 1
ATOM 3415 C C . ARG B 1 167 ? -12.398 -9.656 -16.312 1 98.12 167 ARG B C 1
ATOM 3417 O O . ARG B 1 167 ? -12.766 -8.742 -17.047 1 98.12 167 ARG B O 1
ATOM 3424 N N . SER B 1 168 ? -12.227 -9.492 -15.062 1 97.06 168 SER B N 1
ATOM 3425 C CA . SER B 1 168 ? -12.648 -8.258 -14.406 1 97.06 168 SER B CA 1
ATOM 3426 C C . SER B 1 168 ? -11.602 -7.16 -14.57 1 97.06 168 SER B C 1
ATOM 3428 O O . SER B 1 168 ? -11.945 -5.988 -14.734 1 97.06 168 SER B O 1
ATOM 3430 N N . ILE B 1 169 ? -10.336 -7.523 -14.594 1 95.81 169 ILE B N 1
ATOM 3431 C CA . ILE B 1 169 ? -9.289 -6.516 -14.664 1 95.81 169 ILE B CA 1
ATOM 3432 C C . ILE B 1 169 ? -8.938 -6.246 -16.125 1 95.81 169 ILE B C 1
ATOM 3434 O O . ILE B 1 169 ? -8.922 -5.094 -16.562 1 95.81 169 ILE B O 1
ATOM 3438 N N . MET B 1 170 ? -8.742 -7.305 -16.938 1 97.19 170 MET B N 1
ATOM 3439 C CA . MET B 1 170 ? -8.32 -7.145 -18.328 1 97.19 170 MET B CA 1
ATOM 3440 C C . MET B 1 170 ? -9.531 -6.91 -19.234 1 97.19 170 MET B C 1
ATOM 3442 O O . MET B 1 170 ? -9.383 -6.406 -20.344 1 97.19 170 MET B O 1
ATOM 3446 N N . GLY B 1 171 ? -10.68 -7.367 -18.75 1 96.81 171 GLY B N 1
ATOM 3447 C CA . GLY B 1 171 ? -11.867 -7.266 -19.578 1 96.81 171 GLY B CA 1
ATOM 3448 C C . GLY B 1 171 ? -11.938 -8.328 -20.656 1 96.81 171 GLY B C 1
ATOM 3449 O O . GLY B 1 171 ? -12.594 -8.141 -21.688 1 96.81 171 GLY B O 1
ATOM 3450 N N . TYR B 1 172 ? -11.156 -9.391 -20.5 1 98 172 TYR B N 1
ATOM 3451 C CA . TYR B 1 172 ? -11.195 -10.5 -21.453 1 98 172 TYR B CA 1
ATOM 3452 C C . TYR B 1 172 ? -12.383 -11.414 -21.172 1 98 172 TYR B C 1
ATOM 3454 O O . TYR B 1 172 ? -12.266 -12.383 -20.406 1 98 172 TYR B O 1
ATOM 3462 N N . THR B 1 173 ? -13.5 -11.141 -21.828 1 97.25 173 THR B N 1
ATOM 3463 C CA . THR B 1 173 ? -14.742 -11.812 -21.5 1 97.25 173 THR B CA 1
ATOM 3464 C C . THR B 1 173 ? -15.195 -12.727 -22.641 1 97.25 173 THR B C 1
ATOM 3466 O O . THR B 1 173 ? -16.219 -13.406 -22.531 1 97.25 173 THR B O 1
ATOM 3469 N N . GLY B 1 174 ? -14.461 -12.75 -23.719 1 95.69 174 GLY B N 1
ATOM 3470 C CA . GLY B 1 174 ? -14.844 -13.539 -24.875 1 95.69 174 GLY B CA 1
ATOM 3471 C C . GLY B 1 174 ? -15.812 -12.82 -25.797 1 95.69 174 GLY B C 1
ATOM 3472 O O . GLY B 1 174 ? -16.125 -11.648 -25.578 1 95.69 174 GLY B O 1
ATOM 3473 N N . GLY B 1 175 ? -16.234 -13.438 -26.859 1 94.94 175 GLY B N 1
ATOM 3474 C CA . GLY B 1 175 ? -17.078 -12.797 -27.859 1 94.94 175 GLY B CA 1
ATOM 3475 C C . GLY B 1 175 ? -16.312 -11.781 -28.703 1 94.94 175 GLY B C 1
ATOM 3476 O O . GLY B 1 175 ? -15.328 -12.125 -29.344 1 94.94 175 GLY B O 1
ATOM 3477 N N . ASP B 1 176 ? -16.688 -10.547 -28.594 1 94.19 176 ASP B N 1
ATOM 3478 C CA . ASP B 1 176 ? -16.047 -9.484 -29.359 1 94.19 176 ASP B CA 1
ATOM 3479 C C . ASP B 1 176 ? -14.758 -9.023 -28.672 1 94.19 176 ASP B C 1
ATOM 3481 O O . ASP B 1 176 ? -13.992 -8.25 -29.234 1 94.19 176 ASP B O 1
ATOM 3485 N N . ARG B 1 177 ? -14.594 -9.578 -27.438 1 94.94 177 ARG B N 1
ATOM 3486 C CA . ARG B 1 177 ? -13.391 -9.266 -26.672 1 94.94 177 ARG B CA 1
ATOM 3487 C C . ARG B 1 177 ? -12.43 -10.453 -26.656 1 94.94 177 ARG B C 1
ATOM 3489 O O . ARG B 1 177 ? -12.797 -11.555 -27.078 1 94.94 177 ARG B O 1
ATOM 3496 N N . ALA B 1 178 ? -11.289 -10.164 -26.281 1 95.75 178 ALA B N 1
ATOM 3497 C CA . ALA B 1 178 ? -10.297 -11.234 -26.172 1 95.75 178 ALA B CA 1
ATOM 3498 C C . ALA B 1 178 ? -10.766 -12.32 -25.203 1 95.75 178 ALA B C 1
ATOM 3500 O O . ALA B 1 178 ? -11.453 -12.031 -24.219 1 95.75 178 ALA B O 1
ATOM 3501 N N . GLN B 1 179 ? -10.445 -13.594 -25.453 1 97.44 179 GLN B N 1
ATOM 3502 C CA . GLN B 1 179 ? -10.703 -14.711 -24.547 1 97.44 179 GLN B CA 1
ATOM 3503 C C . GLN B 1 179 ? -9.781 -14.664 -23.328 1 97.44 179 GLN B C 1
ATOM 3505 O O . GLN B 1 179 ? -8.602 -14.344 -23.453 1 97.44 179 GLN B O 1
ATOM 3510 N N . PRO B 1 180 ? -10.328 -15 -22.188 1 98.44 180 PRO B N 1
ATOM 3511 C CA . PRO B 1 180 ? -9.453 -15.047 -21.016 1 98.44 180 PRO B CA 1
ATOM 3512 C C . PRO B 1 180 ? -8.461 -16.219 -21.062 1 98.44 180 PRO B C 1
ATOM 3514 O O . PRO B 1 180 ? -8.797 -17.297 -21.562 1 98.44 180 PRO B O 1
ATOM 3517 N N . TRP B 1 181 ? -7.23 -15.977 -20.609 1 98.56 181 TRP B N 1
ATOM 3518 C CA . TRP B 1 181 ? -6.316 -17.078 -20.312 1 98.56 181 TRP B CA 1
ATOM 3519 C C . TRP B 1 181 ? -6.805 -17.891 -19.125 1 98.56 181 TRP B C 1
ATOM 3521 O O . TRP B 1 181 ? -7.359 -17.344 -18.172 1 98.56 181 TRP B O 1
ATOM 3531 N N . LYS B 1 182 ? -6.609 -19.188 -19.156 1 98.19 182 LYS B N 1
ATOM 3532 C CA . LYS B 1 182 ? -6.98 -20.078 -18.062 1 98.19 182 LYS B CA 1
ATOM 3533 C C . LYS B 1 182 ? -5.781 -20.906 -17.594 1 98.19 182 LYS B C 1
ATOM 3535 O O . LYS B 1 182 ? -4.898 -21.219 -18.391 1 98.19 182 LYS B O 1
ATOM 3540 N N . VAL B 1 183 ? -5.852 -21.281 -16.328 1 98.5 183 VAL B N 1
ATOM 3541 C CA . VAL B 1 183 ? -4.777 -22.109 -15.773 1 98.5 183 VAL B CA 1
ATOM 3542 C C . VAL B 1 183 ? -4.582 -23.344 -16.625 1 98.5 183 VAL B C 1
ATOM 3544 O O . VAL B 1 183 ? -3.449 -23.766 -16.875 1 98.5 183 VAL B O 1
ATOM 3547 N N . ALA B 1 184 ? -5.656 -23.875 -17.172 1 97.81 184 ALA B N 1
ATOM 3548 C CA . ALA B 1 184 ? -5.641 -25.109 -17.953 1 97.81 184 ALA B CA 1
ATOM 3549 C C . ALA B 1 184 ? -4.973 -24.891 -19.312 1 97.81 184 ALA B C 1
ATOM 3551 O O . ALA B 1 184 ? -4.684 -25.844 -20.031 1 97.81 184 ALA B O 1
ATOM 3552 N N . ASP B 1 185 ? -4.723 -23.641 -19.688 1 97.88 185 ASP B N 1
ATOM 3553 C CA . ASP B 1 185 ? -4.016 -23.344 -20.922 1 97.88 185 ASP B CA 1
ATOM 3554 C C . ASP B 1 185 ? -2.529 -23.688 -20.812 1 97.88 185 ASP B C 1
ATOM 3556 O O . ASP B 1 185 ? -1.823 -23.766 -21.812 1 97.88 185 ASP B O 1
ATOM 3560 N N . ALA B 1 186 ? -1.98 -23.781 -19.594 1 98.56 186 ALA B N 1
ATOM 3561 C CA . ALA B 1 186 ? -0.609 -24.234 -19.344 1 98.56 186 ALA B CA 1
ATOM 3562 C C . ALA B 1 186 ? -0.552 -25.734 -19.125 1 98.56 186 ALA B C 1
ATOM 3564 O O . ALA B 1 186 ? -1.511 -26.344 -18.641 1 98.56 186 ALA B O 1
ATOM 3565 N N . PRO B 1 187 ? 0.587 -26.328 -19.469 1 98.44 187 PRO B N 1
ATOM 3566 C CA . PRO B 1 187 ? 0.703 -27.781 -19.234 1 98.44 187 PRO B CA 1
ATOM 3567 C C . PRO B 1 187 ? 0.523 -28.141 -17.766 1 98.44 187 PRO B C 1
ATOM 3569 O O . PRO B 1 187 ? 1.07 -27.484 -16.891 1 98.44 187 PRO B O 1
ATOM 3572 N N . GLU B 1 188 ? -0.2 -29.219 -17.516 1 97.62 188 GLU B N 1
ATOM 3573 C CA . GLU B 1 188 ? -0.549 -29.641 -16.156 1 97.62 188 GLU B CA 1
ATOM 3574 C C . GLU B 1 188 ? 0.7 -29.859 -15.312 1 97.62 188 GLU B C 1
ATOM 3576 O O . GLU B 1 188 ? 0.752 -29.422 -14.156 1 97.62 188 GLU B O 1
ATOM 3581 N N . LYS B 1 189 ? 1.709 -30.531 -15.883 1 97.75 189 LYS B N 1
ATOM 3582 C CA . LYS B 1 189 ? 2.934 -30.828 -15.141 1 97.75 189 LYS B CA 1
ATOM 3583 C C . LYS B 1 189 ? 3.674 -29.547 -14.773 1 97.75 189 LYS B C 1
ATOM 3585 O O . LYS B 1 189 ? 4.309 -29.469 -13.719 1 97.75 189 LYS B O 1
ATOM 3590 N N . TYR B 1 190 ? 3.592 -28.594 -15.672 1 98.31 190 TYR B N 1
ATOM 3591 C CA . TYR B 1 190 ? 4.207 -27.297 -15.398 1 98.31 190 TYR B CA 1
ATOM 3592 C C . TYR B 1 190 ? 3.506 -26.594 -14.242 1 98.31 190 TYR B C 1
ATOM 3594 O O . TYR B 1 190 ? 4.16 -26.062 -13.344 1 98.31 190 TYR B O 1
ATOM 3602 N N . ILE B 1 191 ? 2.176 -26.641 -14.211 1 98.12 191 ILE B N 1
ATOM 3603 C CA . ILE B 1 191 ? 1.394 -26.016 -13.148 1 98.12 191 ILE B CA 1
ATOM 3604 C C . ILE B 1 191 ? 1.697 -26.703 -11.812 1 98.12 191 ILE B C 1
ATOM 3606 O O . ILE B 1 191 ? 1.838 -26.047 -10.789 1 98.12 191 ILE B O 1
ATOM 3610 N N . GLU B 1 192 ? 1.778 -28 -11.852 1 97.31 192 GLU B N 1
ATOM 3611 C CA . GLU B 1 192 ? 2.125 -28.734 -10.641 1 97.31 192 GLU B CA 1
ATOM 3612 C C . GLU B 1 192 ? 3.48 -28.297 -10.094 1 97.31 192 GLU B C 1
ATOM 3614 O O . GLU B 1 192 ? 3.637 -28.125 -8.883 1 97.31 192 GLU B O 1
ATOM 3619 N N . LEU B 1 193 ? 4.422 -28.203 -11.008 1 97.31 193 LEU B N 1
ATOM 3620 C CA . LEU B 1 193 ? 5.754 -27.766 -10.617 1 97.31 193 LEU B CA 1
ATOM 3621 C C . LEU B 1 193 ? 5.699 -26.359 -10 1 97.31 193 LEU B C 1
ATOM 3623 O O . LEU B 1 193 ? 6.332 -26.109 -8.977 1 97.31 193 LEU B O 1
ATOM 3627 N N . MET B 1 194 ? 4.98 -25.484 -10.617 1 97.56 194 MET B N 1
ATOM 3628 C CA . MET B 1 194 ? 4.855 -24.109 -10.109 1 97.56 194 MET B CA 1
ATOM 3629 C C . MET B 1 194 ? 4.203 -24.109 -8.727 1 97.56 194 MET B C 1
ATOM 3631 O O . MET B 1 194 ? 4.605 -23.344 -7.852 1 97.56 194 MET B O 1
ATOM 3635 N N . GLN B 1 195 ? 3.225 -24.953 -8.508 1 98 195 GLN B N 1
ATOM 3636 C CA . GLN B 1 195 ? 2.512 -25.031 -7.234 1 98 195 GLN B CA 1
ATOM 3637 C C . GLN B 1 195 ? 3.445 -25.453 -6.102 1 98 195 GLN B C 1
ATOM 3639 O O . GLN B 1 195 ? 3.254 -25.047 -4.953 1 98 195 GLN B O 1
ATOM 3644 N N . ARG B 1 196 ? 4.496 -26.203 -6.406 1 97.69 196 ARG B N 1
ATOM 3645 C CA . ARG B 1 196 ? 5.449 -26.656 -5.395 1 97.69 196 ARG B CA 1
ATOM 3646 C C . ARG B 1 196 ? 6.238 -25.484 -4.828 1 97.69 196 ARG B C 1
ATOM 3648 O O . ARG B 1 196 ? 6.832 -25.578 -3.752 1 97.69 196 ARG B O 1
ATOM 3655 N N . ASN B 1 197 ? 6.207 -24.406 -5.523 1 97.69 197 ASN B N 1
ATOM 3656 C CA . ASN B 1 197 ? 7.043 -23.266 -5.145 1 97.69 197 ASN B CA 1
ATOM 3657 C C . ASN B 1 197 ? 6.227 -22.172 -4.469 1 97.69 197 ASN B C 1
ATOM 3659 O O . ASN B 1 197 ? 6.754 -21.094 -4.156 1 97.69 197 ASN B O 1
ATOM 3663 N N . ILE B 1 198 ? 4.945 -22.484 -4.246 1 98.31 198 ILE B N 1
ATOM 3664 C CA . ILE B 1 198 ? 4.113 -21.484 -3.582 1 98.31 198 ILE B CA 1
ATOM 3665 C C . ILE B 1 198 ? 3.375 -22.125 -2.41 1 98.31 198 ILE B C 1
ATOM 3667 O O . ILE B 1 198 ? 3.324 -23.344 -2.293 1 98.31 198 ILE B O 1
ATOM 3671 N N . VAL B 1 199 ? 2.871 -21.281 -1.507 1 98.12 199 VAL B N 1
ATOM 3672 C CA . VAL B 1 199 ? 2.018 -21.703 -0.398 1 98.12 199 VAL B CA 1
ATOM 3673 C C . VAL B 1 199 ? 0.67 -20.984 -0.486 1 98.12 199 VAL B C 1
ATOM 3675 O O . VAL B 1 199 ? 0.596 -19.844 -0.928 1 98.12 199 VAL B O 1
ATOM 3678 N N . GLY B 1 200 ? -0.363 -21.75 -0.112 1 98.56 200 GLY B N 1
ATOM 3679 C CA . GLY B 1 200 ? -1.686 -21.141 -0.024 1 98.56 200 GLY B CA 1
ATOM 3680 C C . GLY B 1 200 ? -1.919 -20.406 1.275 1 98.56 200 GLY B C 1
ATOM 3681 O O . GLY B 1 200 ? -1.485 -20.844 2.34 1 98.56 200 GLY B O 1
ATOM 3682 N N . ILE B 1 201 ? -2.578 -19.281 1.173 1 98.44 201 ILE B N 1
ATOM 3683 C CA . ILE B 1 201 ? -2.939 -18.422 2.295 1 98.44 201 ILE B CA 1
ATOM 3684 C C . ILE B 1 201 ? -4.457 -18.25 2.348 1 98.44 201 ILE B C 1
ATOM 3686 O O . ILE B 1 201 ? -5.074 -17.844 1.365 1 98.44 201 ILE B O 1
ATOM 3690 N N . GLU B 1 202 ? -4.984 -18.625 3.447 1 98.56 202 GLU B N 1
ATOM 3691 C CA . GLU B 1 202 ? -6.383 -18.312 3.734 1 98.56 202 GLU B CA 1
ATOM 3692 C C . GLU B 1 202 ? -6.512 -17.453 4.992 1 98.56 202 GLU B C 1
ATOM 3694 O O . GLU B 1 202 ? -5.926 -17.781 6.031 1 98.56 202 GLU B O 1
ATOM 3699 N N . ILE B 1 203 ? -7.285 -16.422 4.918 1 98.44 203 ILE B N 1
ATOM 3700 C CA . ILE B 1 203 ? -7.52 -15.562 6.078 1 98.44 203 ILE B CA 1
ATOM 3701 C C . ILE B 1 203 ? -9.016 -15.492 6.367 1 98.44 203 ILE B C 1
ATOM 3703 O O . ILE B 1 203 ? -9.781 -14.922 5.578 1 98.44 203 ILE B O 1
ATOM 3707 N N . ARG B 1 204 ? -9.383 -16.047 7.445 1 97.12 204 ARG B N 1
ATOM 3708 C CA . ARG B 1 204 ? -10.734 -15.805 7.941 1 97.12 204 ARG B CA 1
ATOM 3709 C C . ARG B 1 204 ? -10.875 -14.398 8.5 1 97.12 204 ARG B C 1
ATOM 3711 O O . ARG B 1 204 ? -10.164 -14.016 9.43 1 97.12 204 ARG B O 1
ATOM 3718 N N . ILE B 1 205 ? -11.859 -13.672 7.996 1 96.69 205 ILE B N 1
ATOM 3719 C CA . ILE B 1 205 ? -11.961 -12.25 8.312 1 96.69 205 ILE B CA 1
ATOM 3720 C C . ILE B 1 205 ? -12.641 -12.078 9.672 1 96.69 205 ILE B C 1
ATOM 3722 O O . ILE B 1 205 ? -13.734 -12.602 9.898 1 96.69 205 ILE B O 1
ATOM 3726 N N . ASP B 1 206 ? -12.031 -11.352 10.562 1 95.69 206 ASP B N 1
ATOM 3727 C CA . ASP B 1 206 ? -12.609 -10.977 11.844 1 95.69 206 ASP B CA 1
ATOM 3728 C C . ASP B 1 206 ? -13.164 -9.555 11.805 1 95.69 206 ASP B C 1
ATOM 3730 O O . ASP B 1 206 ? -14.18 -9.266 12.438 1 95.69 206 ASP B O 1
ATOM 3734 N N . LYS B 1 207 ? -12.445 -8.719 11.133 1 95.56 207 LYS B N 1
ATOM 3735 C CA . LYS B 1 207 ? -12.781 -7.305 11.102 1 95.56 207 LYS B CA 1
ATOM 3736 C C . LYS B 1 207 ? -12.398 -6.68 9.758 1 95.56 207 LYS B C 1
ATOM 3738 O O . LYS B 1 207 ? -11.336 -6.98 9.211 1 95.56 207 LYS B O 1
ATOM 3743 N N . ILE B 1 208 ? -13.336 -5.914 9.219 1 96.62 208 ILE B N 1
ATOM 3744 C CA . ILE B 1 208 ? -13.094 -5.133 8.008 1 96.62 208 ILE B CA 1
ATOM 3745 C C . ILE B 1 208 ? -13.43 -3.664 8.273 1 96.62 208 ILE B C 1
ATOM 3747 O O . ILE B 1 208 ? -14.484 -3.35 8.82 1 96.62 208 ILE B O 1
ATOM 3751 N N . GLU B 1 209 ? -12.492 -2.768 7.969 1 97.56 209 GLU B N 1
ATOM 3752 C CA . GLU B 1 209 ? -12.734 -1.332 8.086 1 97.56 209 GLU B CA 1
ATOM 3753 C C . GLU B 1 209 ? -12.234 -0.585 6.852 1 97.56 209 GLU B C 1
ATOM 3755 O O . GLU B 1 209 ? -11.227 -0.968 6.254 1 97.56 209 GLU B O 1
ATOM 3760 N N . GLY B 1 210 ? -12.969 0.42 6.449 1 98.38 210 GLY B N 1
ATOM 3761 C CA . GLY B 1 210 ? -12.633 1.172 5.254 1 98.38 210 GLY B CA 1
ATOM 3762 C C . GLY B 1 210 ? -12.727 2.674 5.445 1 98.38 210 GLY B C 1
ATOM 3763 O O . GLY B 1 210 ? -13.523 3.152 6.246 1 98.38 210 GLY B O 1
ATOM 3764 N N . LYS B 1 211 ? -11.859 3.357 4.758 1 98.25 211 LYS B N 1
ATOM 3765 C CA . LYS B 1 211 ? -11.766 4.812 4.789 1 98.25 211 LYS B CA 1
ATOM 3766 C C . LYS B 1 211 ? -11.766 5.395 3.379 1 98.25 211 LYS B C 1
ATOM 3768 O O . LYS B 1 211 ? -11.031 4.934 2.508 1 98.25 211 LYS B O 1
ATOM 3773 N N . HIS B 1 212 ? -12.688 6.301 3.102 1 98.19 212 HIS B N 1
ATOM 3774 C CA . HIS B 1 212 ? -12.594 7.227 1.979 1 98.19 212 HIS B CA 1
ATOM 3775 C C . HIS B 1 212 ? -12.344 8.656 2.461 1 98.19 212 HIS B C 1
ATOM 3777 O O . HIS B 1 212 ? -13.273 9.352 2.869 1 98.19 212 HIS B O 1
ATOM 3783 N N . LYS B 1 213 ? -11.125 9.016 2.461 1 98.38 213 LYS B N 1
ATOM 3784 C CA . LYS B 1 213 ? -10.781 10.406 2.744 1 98.38 213 LYS B CA 1
ATOM 3785 C C . LYS B 1 213 ? -10.805 11.25 1.471 1 98.38 213 LYS B C 1
ATOM 3787 O O . LYS B 1 213 ? -9.82 11.305 0.737 1 98.38 213 LYS B O 1
ATOM 3792 N N . MET B 1 214 ? -11.969 11.945 1.299 1 98.5 214 MET B N 1
ATOM 3793 C CA . MET B 1 214 ? -12.219 12.625 0.029 1 98.5 214 MET B CA 1
ATOM 3794 C C . MET B 1 214 ? -12.883 13.977 0.254 1 98.5 214 MET B C 1
ATOM 3796 O O . MET B 1 214 ? -13.828 14.328 -0.455 1 98.5 214 MET B O 1
ATOM 3800 N N . SER B 1 215 ? -12.516 14.664 1.273 1 98.12 215 SER B N 1
ATOM 3801 C CA . SER B 1 215 ? -12.859 16.062 1.504 1 98.12 215 SER B CA 1
ATOM 3802 C C . SER B 1 215 ? -14.336 16.219 1.849 1 98.12 215 SER B C 1
ATOM 3804 O O . SER B 1 215 ? -14.914 17.281 1.655 1 98.12 215 SER B O 1
ATOM 3806 N N . GLN B 1 216 ? -14.898 15.133 2.391 1 96.69 216 GLN B N 1
ATOM 3807 C CA . GLN B 1 216 ? -16.312 15.164 2.723 1 96.69 216 GLN B CA 1
ATOM 3808 C C . GLN B 1 216 ? -16.594 16.156 3.846 1 96.69 216 GLN B C 1
ATOM 3810 O O . GLN B 1 216 ? -17.703 16.688 3.951 1 96.69 216 GLN B O 1
ATOM 3815 N N . GLU B 1 217 ? -15.664 16.391 4.711 1 94.25 217 GLU B N 1
ATOM 3816 C CA . GLU B 1 217 ? -15.836 17.219 5.898 1 94.25 217 GLU B CA 1
ATOM 3817 C C . GLU B 1 217 ? -15.82 18.703 5.543 1 94.25 217 GLU B C 1
ATOM 3819 O O . GLU B 1 217 ? -16.203 19.547 6.363 1 94.25 217 GLU B O 1
ATOM 3824 N N . MET B 1 218 ? -15.469 19.031 4.324 1 95.62 218 MET B N 1
ATOM 3825 C CA . MET B 1 218 ? -15.266 20.422 3.932 1 95.62 218 MET B CA 1
ATOM 3826 C C . MET B 1 218 ? -16.594 21.109 3.621 1 95.62 218 MET B C 1
ATOM 3828 O O . MET B 1 218 ? -17.562 20.438 3.273 1 95.62 218 MET B O 1
ATOM 3832 N N . LYS B 1 219 ? -16.594 22.406 3.73 1 95 219 LYS B N 1
ATOM 3833 C CA . LYS B 1 219 ? -17.703 23.203 3.219 1 95 219 LYS B CA 1
ATOM 3834 C C . LYS B 1 219 ? -17.922 22.953 1.728 1 95 219 LYS B C 1
ATOM 3836 O O . LYS B 1 219 ? -16.969 22.672 0.999 1 95 219 LYS B O 1
ATOM 3841 N N . THR B 1 220 ? -19.156 23.172 1.33 1 95.44 220 THR B N 1
ATOM 3842 C CA . THR B 1 220 ? -19.531 22.859 -0.045 1 95.44 220 THR B CA 1
ATOM 3843 C C . THR B 1 220 ? -18.656 23.641 -1.03 1 95.44 220 THR B C 1
ATOM 3845 O O . THR B 1 220 ? -18.172 23.062 -2.012 1 95.44 220 THR B O 1
ATOM 3848 N N . GLY B 1 221 ? -18.516 24.891 -0.742 1 97.06 221 GLY B N 1
ATOM 3849 C CA . GLY B 1 221 ? -17.688 25.703 -1.634 1 97.06 221 GLY B CA 1
ATOM 3850 C C . GLY B 1 221 ? -16.266 25.203 -1.746 1 97.06 221 GLY B C 1
ATOM 3851 O O . GLY B 1 221 ? -15.695 25.156 -2.84 1 97.06 221 GLY B O 1
ATOM 3852 N N . ASP B 1 222 ? -15.648 24.844 -0.699 1 98.44 222 ASP B N 1
ATOM 3853 C CA . ASP B 1 222 ? -14.281 24.312 -0.699 1 98.44 222 ASP B CA 1
ATOM 3854 C C . ASP B 1 222 ? -14.219 22.953 -1.401 1 98.44 222 ASP B C 1
ATOM 3856 O O . ASP B 1 222 ? -13.273 22.688 -2.143 1 98.44 222 ASP B O 1
ATOM 3860 N N . ARG B 1 223 ? -15.164 22.141 -1.163 1 98.44 223 ARG B N 1
ATOM 3861 C CA . ARG B 1 223 ? -15.211 20.844 -1.846 1 98.44 223 ARG B CA 1
ATOM 3862 C C . ARG B 1 223 ? -15.297 21.031 -3.357 1 98.44 223 ARG B C 1
ATOM 3864 O O . ARG B 1 223 ? -14.648 20.312 -4.113 1 98.44 223 ARG B O 1
ATOM 3871 N N . GLU B 1 224 ? -16.141 22.016 -3.764 1 98.25 224 GLU B N 1
ATOM 3872 C CA . GLU B 1 224 ? -16.219 22.344 -5.184 1 98.25 224 GLU B CA 1
ATOM 3873 C C . GLU B 1 224 ? -14.867 22.812 -5.711 1 98.25 224 GLU B C 1
ATOM 3875 O O . GLU B 1 224 ? -14.492 22.5 -6.844 1 98.25 224 GLU B O 1
ATOM 3880 N N . GLY B 1 225 ? -14.203 23.578 -4.906 1 98.69 225 GLY B N 1
ATOM 3881 C CA . GLY B 1 225 ? -12.859 24 -5.27 1 98.69 225 GLY B CA 1
ATOM 3882 C C . GLY B 1 225 ? -11.898 22.844 -5.453 1 98.69 225 GLY B C 1
ATOM 3883 O O . GLY B 1 225 ? -11.07 22.859 -6.367 1 98.69 225 GLY B O 1
ATOM 3884 N N . VAL B 1 226 ? -11.969 21.844 -4.613 1 98.81 226 VAL B N 1
ATOM 3885 C CA . VAL B 1 226 ? -11.141 20.641 -4.73 1 98.81 226 VAL B CA 1
ATOM 3886 C C . VAL B 1 226 ? -11.477 19.906 -6.027 1 98.81 226 VAL B C 1
ATOM 3888 O O . VAL B 1 226 ? -10.578 19.547 -6.785 1 98.81 226 VAL B O 1
ATOM 3891 N N . VAL B 1 227 ? -12.781 19.766 -6.293 1 98.75 227 VAL B N 1
ATOM 3892 C CA . VAL B 1 227 ? -13.234 19.078 -7.504 1 98.75 227 VAL B CA 1
ATOM 3893 C C . VAL B 1 227 ? -12.688 19.812 -8.734 1 98.75 227 VAL B C 1
ATOM 3895 O O . VAL B 1 227 ? -12.031 19.203 -9.578 1 98.75 227 VAL B O 1
ATOM 3898 N N . LYS B 1 228 ? -12.867 21.125 -8.789 1 98.56 228 LYS B N 1
ATOM 3899 C CA . LYS B 1 228 ? -12.461 21.906 -9.945 1 98.56 228 LYS B CA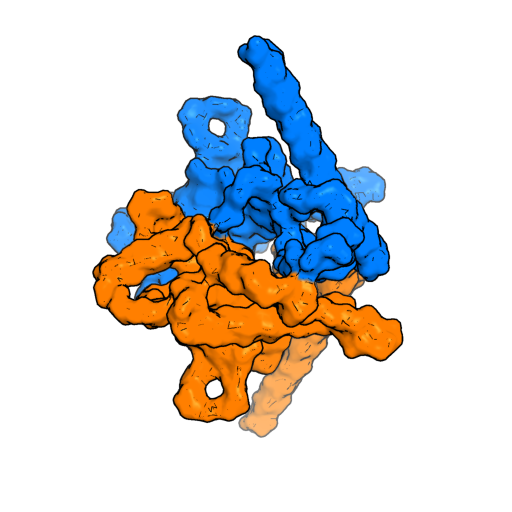 1
ATOM 3900 C C . LYS B 1 228 ? -10.938 21.969 -10.062 1 98.56 228 LYS B C 1
ATOM 3902 O O . LYS B 1 228 ? -10.391 22 -11.164 1 98.56 228 LYS B O 1
ATOM 3907 N N . GLY B 1 229 ? -10.305 22.078 -8.93 1 98.44 229 GLY B N 1
ATOM 3908 C CA . GLY B 1 229 ? -8.852 22.062 -8.93 1 98.44 229 GLY B CA 1
ATOM 3909 C C . GLY B 1 229 ? -8.266 20.812 -9.562 1 98.44 229 GLY B C 1
ATOM 3910 O O . GLY B 1 229 ? -7.363 20.906 -10.398 1 98.44 229 GLY B O 1
ATOM 3911 N N . PHE B 1 230 ? -8.766 19.656 -9.203 1 98.5 230 PHE B N 1
ATOM 3912 C CA . PHE B 1 230 ? -8.266 18.391 -9.75 1 98.5 230 PHE B CA 1
ATOM 3913 C C . PHE B 1 230 ? -8.664 18.25 -11.219 1 98.5 230 PHE B C 1
ATOM 3915 O O . PHE B 1 230 ? -7.918 17.672 -12.016 1 98.5 230 PHE B O 1
ATOM 3922 N N . GLU B 1 231 ? -9.852 18.75 -11.547 1 98 231 GLU B N 1
ATOM 3923 C CA . GLU B 1 231 ? -10.234 18.734 -12.953 1 98 231 GLU B CA 1
ATOM 3924 C C . GLU B 1 231 ? -9.234 19.516 -13.805 1 98 231 GLU B C 1
ATOM 3926 O O . GLU B 1 231 ? -8.875 19.094 -14.898 1 98 231 GLU B O 1
ATOM 3931 N N . ARG B 1 232 ? -8.773 20.641 -13.32 1 97.06 232 ARG B N 1
ATOM 3932 C CA . ARG B 1 232 ? -7.828 21.484 -14.039 1 97.06 232 ARG B CA 1
ATOM 3933 C C . ARG B 1 232 ? -6.445 20.844 -14.094 1 97.06 232 ARG B C 1
ATOM 3935 O O . ARG B 1 232 ? -5.738 20.969 -15.094 1 97.06 232 ARG B O 1
ATOM 3942 N N . LEU B 1 233 ? -6.02 20.312 -12.961 1 95.44 233 LEU B N 1
ATOM 3943 C CA . LEU B 1 233 ? -4.727 19.641 -12.93 1 95.44 233 LEU B CA 1
ATOM 3944 C C . LEU B 1 233 ? -4.633 18.609 -14.047 1 95.44 233 LEU B C 1
ATOM 3946 O O . LEU B 1 233 ? -3.6 18.5 -14.711 1 95.44 233 LEU B O 1
ATOM 3950 N N . GLY B 1 234 ? -5.73 17.797 -14.234 1 93.19 234 GLY B N 1
ATOM 3951 C CA . GLY B 1 234 ? -5.809 16.844 -15.336 1 93.19 234 GLY B CA 1
ATOM 3952 C C . GLY B 1 234 ? -5.055 15.562 -15.07 1 93.19 234 GLY B C 1
ATOM 3953 O O . GLY B 1 234 ? -4.449 15.398 -14.008 1 93.19 234 GLY B O 1
ATOM 3954 N N . GLY B 1 235 ? -5.148 14.672 -16.078 1 93.75 235 GLY B N 1
ATOM 3955 C CA . GLY B 1 235 ? -4.59 13.344 -15.906 1 93.75 235 GLY B CA 1
ATOM 3956 C C . GLY B 1 235 ? -5.562 12.359 -15.281 1 93.75 235 GLY B C 1
ATOM 3957 O O . GLY B 1 235 ? -6.586 12.766 -14.727 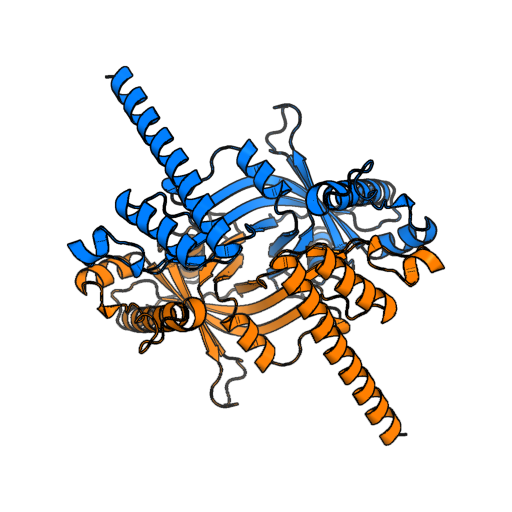1 93.75 235 GLY B O 1
ATOM 3958 N N . GLU B 1 236 ? -5.246 11.125 -15.367 1 95.25 236 GLU B N 1
ATOM 3959 C CA . GLU B 1 236 ? -6.152 10.07 -14.922 1 95.25 236 GLU B CA 1
ATOM 3960 C C . GLU B 1 236 ? -6.379 10.125 -13.414 1 95.25 236 GLU B C 1
ATOM 3962 O O . GLU B 1 236 ? -7.516 10.023 -12.945 1 95.25 236 GLU B O 1
ATOM 3967 N N . THR B 1 237 ? -5.293 10.328 -12.672 1 96.44 237 THR B N 1
ATOM 3968 C CA . THR B 1 237 ? -5.395 10.344 -11.211 1 96.44 237 THR B CA 1
ATOM 3969 C C . THR B 1 237 ? -6.23 11.531 -10.742 1 96.44 237 THR B C 1
ATOM 3971 O O . THR B 1 237 ? -7.145 11.367 -9.93 1 96.44 237 THR B O 1
ATOM 3974 N N . ALA B 1 238 ? -5.93 12.711 -11.258 1 97.12 238 ALA B N 1
ATOM 3975 C CA . ALA B 1 238 ? -6.66 13.906 -10.859 1 97.12 238 ALA B CA 1
ATOM 3976 C C . ALA B 1 238 ? -8.141 13.789 -11.211 1 97.12 238 ALA B C 1
ATOM 3978 O O . ALA B 1 238 ? -9.008 14.18 -10.43 1 97.12 238 ALA B O 1
ATOM 3979 N N . THR B 1 239 ? -8.398 13.25 -12.367 1 97.5 239 THR B N 1
ATOM 3980 C CA . THR B 1 239 ? -9.781 13.055 -12.797 1 97.5 239 THR B CA 1
ATOM 3981 C C . THR B 1 239 ? -10.5 12.086 -11.859 1 97.5 239 THR B C 1
ATOM 3983 O O . THR B 1 239 ? -11.641 12.336 -11.461 1 97.5 239 THR B O 1
ATOM 3986 N N . ALA B 1 240 ? -9.812 11.031 -11.531 1 97.56 240 ALA B N 1
ATOM 3987 C CA . ALA B 1 240 ? -10.398 10.039 -10.641 1 97.56 240 ALA B CA 1
ATOM 3988 C C . ALA B 1 240 ? -10.664 10.633 -9.258 1 97.56 240 ALA B C 1
ATOM 3990 O O . ALA B 1 240 ? -11.727 10.398 -8.672 1 97.56 240 ALA B O 1
ATOM 3991 N N . ILE B 1 241 ? -9.734 11.414 -8.727 1 98.44 241 ILE B N 1
ATOM 3992 C CA . ILE B 1 241 ? -9.891 12.023 -7.406 1 98.44 241 ILE B CA 1
ATOM 3993 C C . ILE B 1 241 ? -11.039 13.023 -7.438 1 98.44 241 ILE B C 1
ATOM 3995 O O . ILE B 1 241 ? -11.859 13.062 -6.516 1 98.44 241 ILE B O 1
ATOM 3999 N N . SER B 1 242 ? -11.078 13.789 -8.523 1 98.69 242 SER B N 1
ATOM 4000 C CA . SER B 1 242 ? -12.18 14.727 -8.68 1 98.69 242 SER B CA 1
ATOM 4001 C C . SER B 1 242 ? -13.523 14.016 -8.625 1 98.69 242 SER B C 1
ATOM 4003 O O . SER B 1 242 ? -14.422 14.438 -7.895 1 98.69 242 SER B O 1
ATOM 4005 N N . ALA B 1 243 ? -13.641 12.961 -9.328 1 98.44 243 ALA B N 1
ATOM 4006 C CA . ALA B 1 243 ? -14.883 12.195 -9.383 1 98.44 243 ALA B CA 1
ATOM 4007 C C . ALA B 1 243 ? -15.227 11.609 -8.016 1 98.44 243 ALA B C 1
ATOM 4009 O O . ALA B 1 243 ? -16.391 11.617 -7.605 1 98.44 243 ALA B O 1
ATOM 4010 N N . LEU B 1 244 ? -14.219 11.133 -7.312 1 98.31 244 LEU B N 1
ATOM 4011 C CA . LEU B 1 244 ? -14.438 10.523 -6.008 1 98.31 244 LEU B CA 1
ATOM 4012 C C . LEU B 1 244 ? -14.875 11.57 -4.988 1 98.31 244 LEU B C 1
ATOM 4014 O O . LEU B 1 244 ? -15.75 11.305 -4.164 1 98.31 244 LEU B O 1
ATOM 4018 N N . VAL B 1 245 ? -14.242 12.742 -5.016 1 98.69 245 VAL B N 1
ATOM 4019 C CA . VAL B 1 245 ? -14.625 13.82 -4.105 1 98.69 245 VAL B CA 1
ATOM 4020 C C . VAL B 1 245 ? -16.078 14.195 -4.336 1 98.69 245 VAL B C 1
ATOM 4022 O O . VAL B 1 245 ? -16.844 14.359 -3.381 1 98.69 245 VAL B O 1
ATOM 4025 N N . LYS B 1 246 ? -16.453 14.281 -5.578 1 97.94 246 LYS B N 1
ATOM 4026 C CA . LYS B 1 246 ? -17.844 14.609 -5.918 1 97.94 246 LYS B CA 1
ATOM 4027 C C . LYS B 1 246 ? -18.797 13.531 -5.41 1 97.94 246 LYS B C 1
ATOM 4029 O O . LYS B 1 246 ? -19.781 13.844 -4.734 1 97.94 246 LYS B O 1
ATOM 4034 N N . GLU B 1 247 ? -18.484 12.336 -5.738 1 97.06 247 GLU B N 1
ATOM 4035 C CA . GLU B 1 247 ? -19.328 11.203 -5.379 1 97.06 247 GLU B CA 1
ATOM 4036 C C . GLU B 1 247 ? -19.5 11.094 -3.867 1 97.06 247 GLU B C 1
ATOM 4038 O O . GLU B 1 247 ? -20.609 10.984 -3.365 1 97.06 247 GLU B O 1
ATOM 4043 N N . ARG B 1 248 ? -18.438 11.133 -3.117 1 97.12 248 ARG B N 1
ATOM 4044 C CA . ARG B 1 248 ? -18.469 10.969 -1.667 1 97.12 248 ARG B CA 1
ATOM 4045 C C . ARG B 1 248 ? -19.125 12.172 -0.995 1 97.12 248 ARG B C 1
ATOM 4047 O O . ARG B 1 248 ? -19.781 12.031 0.04 1 97.12 248 ARG B O 1
ATOM 4054 N N . GLY B 1 249 ? -18.844 13.336 -1.596 1 96.38 249 GLY B N 1
ATOM 4055 C CA . GLY B 1 249 ? -19.516 14.523 -1.103 1 96.38 249 GLY B CA 1
ATOM 4056 C C . GLY B 1 249 ? -21.031 14.414 -1.175 1 96.38 249 GLY B C 1
ATOM 4057 O O . GLY B 1 249 ? -21.734 14.742 -0.212 1 96.38 249 GLY B O 1
ATOM 4058 N N . ILE B 1 250 ? -21.516 13.938 -2.305 1 94.75 250 ILE B N 1
ATOM 4059 C CA . ILE B 1 250 ? -22.953 13.773 -2.504 1 94.75 250 ILE B CA 1
ATOM 4060 C C . ILE B 1 250 ? -23.5 12.766 -1.493 1 94.75 250 ILE B C 1
ATOM 4062 O O . ILE B 1 250 ? -24.531 13.016 -0.863 1 94.75 250 ILE B O 1
ATOM 4066 N N . LEU B 1 251 ? -22.844 11.664 -1.317 1 93.12 251 LEU B N 1
ATOM 4067 C CA . LEU B 1 251 ? -23.266 10.633 -0.376 1 93.12 251 LEU B CA 1
ATOM 4068 C C . LEU B 1 251 ? -23.312 11.188 1.046 1 93.12 251 LEU B C 1
ATOM 4070 O O . LEU B 1 251 ? -24.25 10.914 1.791 1 93.12 251 LEU B O 1
ATOM 4074 N N . HIS B 1 252 ? -22.312 11.914 1.428 1 92.06 252 HIS B N 1
ATOM 4075 C CA . HIS B 1 252 ? -22.25 12.508 2.758 1 92.06 252 HIS B CA 1
ATOM 4076 C C . HIS B 1 252 ? -23.406 13.477 2.992 1 92.06 252 HIS B C 1
ATOM 4078 O O . HIS B 1 252 ? -24.031 13.453 4.051 1 92.06 252 HIS B O 1
ATOM 4084 N N . ASP B 1 253 ? -23.625 14.289 2.025 1 93.5 253 ASP B N 1
ATOM 4085 C CA . ASP B 1 253 ? -24.703 15.281 2.156 1 93.5 253 ASP B CA 1
ATOM 4086 C C . ASP B 1 253 ? -26.062 14.609 2.264 1 93.5 253 ASP B C 1
ATOM 4088 O O . ASP B 1 253 ? -26.922 15.07 3.01 1 93.5 253 ASP B O 1
ATOM 4092 N N . GLU B 1 254 ? -26.203 13.578 1.513 1 92.38 254 GLU B N 1
ATOM 4093 C CA . GLU B 1 254 ? -27.453 12.82 1.577 1 92.38 254 GLU B CA 1
ATOM 4094 C C . GLU B 1 254 ? -27.641 12.18 2.947 1 92.38 254 GLU B C 1
ATOM 4096 O O . GLU B 1 254 ? -28.734 12.164 3.49 1 92.38 254 GLU B O 1
ATOM 4101 N N . GLN B 1 255 ? -26.625 11.617 3.467 1 90.31 255 GLN B N 1
ATOM 4102 C CA . GLN B 1 255 ? -26.688 10.992 4.781 1 90.31 255 GLN B CA 1
ATOM 4103 C C . GLN B 1 255 ? -27 12.023 5.867 1 90.31 255 GLN B C 1
ATOM 4105 O O . GLN B 1 255 ? -27.734 11.742 6.809 1 90.31 255 GLN B O 1
ATOM 4110 N N . LYS B 1 256 ? -26.375 13.164 5.746 1 89.19 256 LYS B N 1
ATOM 4111 C CA . LYS B 1 256 ? -26.625 14.234 6.703 1 89.19 256 LYS B CA 1
ATOM 4112 C C . LYS B 1 256 ? -28.078 14.688 6.668 1 89.19 256 LYS B C 1
ATOM 4114 O O . LYS B 1 256 ? -28.672 14.961 7.711 1 89.19 256 LYS B O 1
ATOM 4119 N N . ARG B 1 257 ? -28.562 14.758 5.488 1 91.5 257 ARG B N 1
ATOM 4120 C CA . ARG B 1 257 ? -29.969 15.148 5.328 1 91.5 257 ARG B CA 1
ATOM 4121 C C . ARG B 1 257 ? -30.891 14.102 5.934 1 91.5 257 ARG B C 1
ATOM 4123 O O . ARG B 1 257 ? -31.875 14.445 6.602 1 91.5 257 ARG B O 1
ATOM 4130 N N . ARG B 1 258 ? -30.625 12.883 5.68 1 89.94 258 ARG B N 1
ATOM 4131 C CA . ARG B 1 258 ? -31.453 11.797 6.207 1 89.94 258 ARG B CA 1
ATOM 4132 C C . ARG B 1 258 ? -31.438 11.789 7.73 1 89.94 258 ARG B C 1
ATOM 4134 O O . ARG B 1 258 ? -32.469 11.586 8.367 1 89.94 258 ARG B O 1
ATOM 4141 N N . LYS B 1 259 ? -30.312 11.992 8.32 1 88.81 259 LYS B N 1
ATOM 4142 C CA . LYS B 1 259 ? -30.188 12.023 9.781 1 88.81 259 LYS B CA 1
ATOM 4143 C C . LYS B 1 259 ? -30.969 13.188 10.375 1 88.81 259 LYS B C 1
ATOM 4145 O O . LYS B 1 259 ? -31.562 13.07 11.445 1 88.81 259 LYS B O 1
ATOM 4150 N N . LYS B 1 260 ? -30.938 14.258 9.68 1 89.69 260 LYS B N 1
ATOM 4151 C CA . LYS B 1 260 ? -31.688 15.43 10.117 1 89.69 260 LYS B CA 1
ATOM 4152 C C . LYS B 1 260 ? -33.188 15.172 10.055 1 89.69 260 LYS B C 1
ATOM 4154 O O . LYS B 1 260 ? -33.938 15.547 10.969 1 89.69 260 LYS B O 1
ATOM 4159 N N . ASP B 1 261 ? -33.531 14.547 8.969 1 91.44 261 ASP B N 1
ATOM 4160 C CA . ASP B 1 261 ? -34.938 14.227 8.805 1 91.44 261 ASP B CA 1
ATOM 4161 C C . ASP B 1 261 ? -35.438 13.25 9.875 1 91.44 261 ASP B C 1
ATOM 4163 O O . ASP B 1 261 ? -36.531 13.383 10.398 1 91.44 261 ASP B O 1
ATOM 4167 N N . GLU B 1 262 ? -34.656 12.289 10.07 1 89.38 262 GLU B N 1
ATOM 4168 C CA . GLU B 1 262 ? -35 11.297 11.094 1 89.38 262 GLU B CA 1
ATOM 4169 C C . GLU B 1 262 ? -35.094 11.938 12.477 1 89.38 262 GLU B C 1
ATOM 4171 O O . GLU B 1 262 ? -35.938 11.555 13.289 1 89.38 262 GLU B O 1
ATOM 4176 N N . LYS B 1 263 ? -34.219 12.945 12.758 1 89.19 263 LYS B N 1
ATOM 4177 C CA . LYS B 1 263 ? -34.25 13.656 14.039 1 89.19 263 LYS B CA 1
ATOM 4178 C C . LYS B 1 263 ? -35.5 14.539 14.148 1 89.19 263 LYS B C 1
ATOM 4180 O O . LYS B 1 263 ? -36.094 14.648 15.219 1 89.19 263 LYS B O 1
ATOM 4185 N N . ASP B 1 264 ? -35.906 14.977 13.062 1 89.56 264 ASP B N 1
ATOM 4186 C CA . ASP B 1 264 ? -37.062 15.836 13.031 1 89.56 264 ASP B CA 1
ATOM 4187 C C . ASP B 1 264 ? -38.344 15.023 13.172 1 89.56 264 ASP B C 1
ATOM 4189 O O . ASP B 1 264 ? -39.312 15.484 13.781 1 89.56 264 ASP B O 1
ATOM 4193 N N . ASP B 1 265 ? -38.406 13.852 12.586 1 84.44 265 ASP B N 1
ATOM 4194 C CA . ASP B 1 265 ? -39.594 12.977 12.68 1 84.44 265 ASP B CA 1
ATOM 4195 C C . ASP B 1 265 ? -39.75 12.453 14.109 1 84.44 265 ASP B C 1
ATOM 4197 O O . ASP B 1 265 ? -40.875 12.211 14.555 1 84.44 265 ASP B O 1
ATOM 4201 N N . LYS B 1 266 ? -38.719 12.328 14.672 1 78.56 266 LYS B N 1
ATOM 4202 C CA . LYS B 1 266 ? -38.781 11.812 16.031 1 78.56 266 LYS B CA 1
ATOM 4203 C C . LYS B 1 266 ? -39.062 12.922 17.031 1 78.56 266 LYS B C 1
ATOM 4205 O O . LYS B 1 266 ? -39.375 12.656 18.203 1 78.56 266 LYS B O 1
ATOM 4210 N N . ALA B 1 267 ? -38.938 14.281 16.766 1 75.44 267 ALA B N 1
ATOM 4211 C CA . ALA B 1 267 ? -39.25 15.422 17.625 1 75.44 267 ALA B CA 1
ATOM 4212 C C . ALA B 1 267 ? -40.688 15.852 17.469 1 75.44 267 ALA B C 1
ATOM 4214 O O . ALA B 1 267 ? -41.344 16.234 18.438 1 75.44 267 ALA B O 1
#

Organism: NCBI:txid1220207

Foldseek 3Di:
DDADPLFWDDDLVVLLVLCLVQQFKWKWAQFDDPPDDRIDIDTWGKDWDADPDVPPPLFRGKIKTKDFLPDVVVVRQVVQCVVVVADDQKGKRPDKMKMKGWDPFKDKFDCVLQVPCCVPPVPDDIDMWIKMKMWIFIKMKNNACPDPVFVVRVVVRQQVRQCSCQCVVVVQPDDVHHHGDGPVVDDPVVVSVVSRGMMMMMTTTDDMIMTGDQCLVPDPSSLVSQLVVLVVVDDDNSPVSSVSSVVSNVVSVVVVVVVVVVVVVVD/DDADPLFWDDDLVVLLVLCLVQQFKWKWAQFDDPPDDRIDIDTWGKDWDADPDVDPDLFRGKIKTKDFLPDVVVVRQVVQCVVVVADDQKGKRPDKMKMKGWDPFKDKFDCVLQVPCCVPPVPDDIDMWIKMKMWIFIKMKNNACPDPVFVVRVVVRQQVRQCSCQCVVVVQPDDVHHHGDGPVVDDPVVVSVVSRGMMMMMTTTDDMIMTGRQCLVPDPSSLVSQLVVLVVVDDDNSPVSSVSSVVSNVVSVVVVVVVVVVVVVVD

Solvent-accessible surface area (backbone atoms only — not comparable to full-atom values): 27879 Å² total; per-residue (Å²): 87,72,65,56,75,82,25,46,54,82,49,66,68,59,52,53,49,48,44,69,76,27,29,66,24,32,45,34,42,70,39,72,42,98,86,48,68,42,70,34,53,38,80,36,58,47,42,78,47,66,51,83,58,93,43,93,58,90,41,69,26,34,39,39,39,58,48,53,51,83,19,54,55,48,50,25,50,50,53,45,35,57,74,64,65,62,76,66,72,61,38,68,49,87,60,67,32,39,35,43,25,53,51,86,52,64,46,79,39,61,45,82,24,27,65,46,54,35,82,71,67,22,78,56,69,64,54,67,33,39,34,38,37,40,37,32,23,40,38,33,38,22,54,52,41,85,40,71,68,24,34,53,50,41,53,51,49,52,45,53,47,39,49,44,48,27,32,73,70,67,50,20,73,33,87,97,38,54,68,51,70,51,74,80,66,21,48,66,69,55,51,53,56,54,41,67,49,27,24,33,39,37,29,45,32,72,43,77,49,33,35,48,40,39,61,50,84,47,54,69,60,24,38,50,26,42,30,53,46,24,52,68,70,37,63,69,55,29,41,50,51,20,51,46,27,51,53,46,32,52,52,49,53,50,52,53,50,51,54,50,49,55,53,54,73,74,104,87,72,64,56,76,81,25,45,53,84,51,66,68,58,52,55,51,50,44,68,75,26,30,66,24,32,44,34,43,70,39,72,40,97,87,45,67,42,68,33,52,36,81,36,58,47,42,76,46,67,53,84,58,93,44,94,59,91,39,69,25,34,39,38,38,57,48,53,52,83,18,54,56,48,50,26,51,50,53,44,35,56,74,65,64,61,76,66,72,61,39,67,49,87,60,68,34,39,35,42,26,53,51,86,50,66,45,78,40,61,45,81,24,27,65,47,52,36,81,70,68,22,77,56,68,65,54,66,34,39,35,38,36,41,36,32,24,39,37,32,39,22,54,53,40,86,39,70,66,24,35,54,51,44,54,52,49,53,45,54,46,38,50,44,48,28,32,73,71,69,52,20,73,34,88,97,36,54,66,52,69,52,74,81,66,21,48,66,70,56,52,54,56,54,42,65,50,29,24,32,37,36,27,45,31,72,44,78,50,33,35,47,40,38,59,50,85,48,56,68,59,23,39,49,25,41,30,51,46,23,52,67,70,39,61,68,54,29,42,50,51,19,52,47,27,51,52,48,33,51,53,49,54,51,51,53,51,51,54,50,48,54,53,56,74,73,105

InterPro domains:
  IPR007396 Transcriptional regulator PAI 2-type [PF04299] (1-206)
  IPR007396 Transcriptional regulator PAI 2-type [PTHR35802] (1-249)
  IPR012349 FMN-binding split barrel [G3DSA:2.30.110.10] (1-250)

Nearest PDB structures (foldseek):
  2ol5-assembly1_B  TM=9.003E-01  e=2.060E-15  Geobacillus stearothermophilus
  2ol5-assembly1_A  TM=8.813E-01  e=5.877E-15  Geobacillus stearothermophilus
  6z8q-assembly2_B  TM=8.717E-02  e=5.850E+00  Pseudomonas aeruginosa PAO1
  2ol5-assembly1_B  TM=9.002E-01  e=1.089E-15  Geobacillus stearothermophilus
  2ol5-assembly1_A  TM=8.812E-01  e=3.741E-15  Geobacillus stearothermophilus

Secondary structure (DSSP, 8-state):
----GGGEE--HHHHHHHHHH--EEEEEEE---SSS-SEEEEEEE-EEEE-SSS-S----EEEEEEEETT-HHHHHHHHHHHHTT--SSEEEEEEEEEEEEE-S--EEE-GGG-TTHHHHH-----EEEEEEEEEEEEEEEE--TTSHHHHHHHHHHHHHHHHIIIIIIT---STTSPPPP-GGGS-HHHHHHHHTTEEEEEEEEEEEEEEEESSTTS-HHHHHHHHHHHHHH-HHHHHHHHHHHHHHHHHHHHHHHHHHHHHHHH-/----GGGEE--HHHHHHHHHH--EEEEEEE---SSS-SEEEEEEE-EEEE-SSS-S----EEEEEEEETT-HHHHHHHHHHHHTT--SSEEEEEEEEEEEEE-S--EEE-GGG-TTHHHHH-----EEEEEEEEEEEEEEEE--TTSHHHHHHHHHHHHHHHHIIIIIIT---STTSPPPP-GGGS-HHHHHHHHTTEEEEEEEEEEEEEEEESSTTS-HHHHHHHHHHHHHH-HHHHHHHHHHHHHHHHHHHHHHHHHHHHHHHH-

Radius of gyration: 24.19 Å; Cα contacts (8 Å, |Δi|>4): 1020; chains: 2; bounding box: 79×67×61 Å

=== Feature glossary ===
Feature key, reading from the visual/contextual features back to the raw sequence:

Rendered structure images. Six rendered views show the 3D structure from the faces of a cube — i.e. along ±x, ±y, ±z. Rendering representation is drawn randomly per protein from cartoon (secondary-structure ribbons), sticks (backbone bonds), or molecular surface; coloring is either N→C rainbow (blue at the N-terminus through red at the C-terminus) or one color per chain.

Contact-map, Ramachandran, and PAE plots. The contact map is a binary N×N matrix image: pixel (i, j) is dark where Cα_i and Cα_j are within 8 Å and |i−j|>4. Because the |i−j|>4 filter removes local helical contacts, off-diagonal stripes parallel to the main diagonal indicate parallel β-sheets; stripes perpendicular to it indicate antiparallel β-sheets. The Ramachandran plot scatters every residue's (φ, ψ) pair against the sterically allowed regions. The PAE heatmap renders the predicted-aligned-error matrix.

InterPro / GO / CATH / organism. Database cross-references. InterPro integrates a dozen domain/family signature databases into unified entries with residue-range hits. GO terms attach function/process/location labels with evidence codes. CATH codes position the fold in a four-level structural taxonomy. Organism is the NCBI-taxonomy species name.

Nearest PDB structures. The Foldseek neighbor list gives the closest experimentally determined structures in the PDB, ranked by structural alignment. TM-score near 1 means near-identical fold; near 0.3 means only rough topology match. This is how one finds what a novel AlphaFold prediction most resembles in the solved-structure universe.

Predicted aligned error. PAE(i, j) answers: if I align the predicted and true structures on residue i, how far off (in Å) do I expect residue j to be? A block-diagonal PAE matrix with low values on the blocks and high values off-diagonal is the signature of a multi-domain protein with confidently predicted domains but uncertain inter-domain orientation.

Solvent-accessible surface area. Accessible surface area quantifies burial. A residue with SASA near zero is packed into the hydrophobic core; one with SASA >100 Å² sits on the surface. Computed here via the Shrake–Rupley numerical algorithm with a 1.4 Å probe.

B-factor. B-factor (Debye–Waller factor) reflects atomic displacement in the crystal lattice. It is an experimental observable (units Å²), not a prediction; low values mean the atom is pinned down, high values mean it moves or is heterogeneous across the crystal.

pLDDT. For AlphaFold models, the B-factor field carries pLDDT — the model's own estimate of local accuracy on a 0–100 scale. Regions with pLDDT<50 should be treated as essentially unmodeled; they often correspond to intrinsically disordered segments.

Backbone torsions (φ/ψ). φ (phi) and ψ (psi) are the two rotatable backbone dihedrals per residue: φ is the C(i-1)–N–Cα–C torsion, ψ is the N–Cα–C–N(i+1) torsion, both in degrees on (−180°, 180°]. α-helical residues cluster near (−60°, −45°); β-strand residues near (−120°, +130°). A Ramachandran plot is simply a scatter of (φ, ψ) for every residue.

Radius of gyration, Cα contacts, bounding box. Radius of gyration (Rg) is the root-mean-square distance of Cα atoms from their centroid — a single number for overall size and compactness. A globular domain of N residues has Rg ≈ 2.2·N^0.38 Å; an extended or disordered chain has a much larger Rg. The Cα contact count is the number of residue pairs whose Cα atoms are within 8 Å and are more than four positions apart in sequence — a standard proxy for tertiary packing density. The bounding box is the smallest axis-aligned box enclosing all Cα atoms.

Secondary structure (3-state, P-SEA). Three-state secondary structure (P-SEA) collapses the eight DSSP classes into helix (a), strand (b), and coil (c). P-SEA assigns these from Cα geometry alone — distances and angles — without requiring backbone oxygens, so it works on any Cα trace.

Secondary structure (8-state, DSSP). DSSP 8-state secondary structure assigns each residue one of H (α-helix), G (3₁₀-helix), I (π-helix), E (extended β-strand), B (isolated β-bridge), T (hydrogen-bonded turn), S (bend), or '-' (coil). The assignment is computed from backbone hydrogen-bond geometry via the Kabsch–Sander algorithm.

Foldseek 3Di. A 3Di character summarizes, for each residue, the relative orientation of the Cα frame of its nearest spatial neighbor. Because it encodes fold topology rather than chemistry, 3Di alignments detect remote structural similarity that sequence alignment misses.

mmCIF coordinates. The mmCIF block holds the 3D Cartesian coordinates of each backbone atom (N, Cα, C, O) in ångströms. mmCIF is the PDB's canonical archive format — a tagged-loop text representation of the atomic model.

Sequence. Sequence gives the chain of amino acids in standard one-letter code (A=alanine, C=cysteine, …, Y=tyrosine), read N→C. It is the only feature that is directly encoded by the gene; all structural features are derived from the folded form of this sequence.